Protein AF-A0A9E6Z9V6-F1 (afdb_monomer)

Sequence (709 aa):
MKQNFRIALMDLSPDAERASFSIELPDAVVQWDRVPVRQNPELIGSLIPELLKEYDSVAMQGISSSFRIAGKTYENEHLRNQLRLDDYGERFSDGSALLATLERYIVQQAAEQLPFSFKRKSILFFSGLNRYGSAEVLSKYTKKLVFGDLLYGFRLGIPITSFQHLENSAPQLVKAVMQAPASWFWPAARRSKRMMPRFQMYFKRADIIIGGLSYFKRYKPDSLTGKTVFTNLRDDRDLELFRELDVEYVVSLSPKISGIYTPVPVLEAAFKLCGKHSENHEIEDYFLNLIHRMELKPDIFHLRPHEEKEELTALQLPILPENYTPREEVVEVAEDPGDDVARFAFVIHPLVFAQVRRLRSVRAMSHFMPERLIEDTMAQLSGFPCAMMKNVVSKTGARAEGVLYAIPMTSRAIMRFPAEFLYKKLLGVAEVANQKGCRIMGLGAYTSVVGDAGKSVSERSPIGITTGNSYTVASTIRTMEVAAERCNIDMSHSSACVIGATGSIGSVCARLLAEKVERLYLVSPRPERLLALSSLIEKETPRLKGKLQISRNAADFLGMADLIITTTSAVDPVVDVTELRPGCIVCDVARPPDIREEEAVRRNDILVIESGEIRLPEGAELKYDIGLPPNTIYACMAETLLLALERRFDHYTIGREIDPQKVKEIQAIGDKHGFELADIRSFGKVVPPEHYEKLRAIVAGRESRSVAG

Structure (mmCIF, N/CA/C/O backbone):
data_AF-A0A9E6Z9V6-F1
#
_entry.id   AF-A0A9E6Z9V6-F1
#
loop_
_atom_site.group_PDB
_atom_site.id
_atom_site.type_symbol
_atom_site.label_atom_id
_atom_site.label_alt_id
_atom_site.label_comp_id
_atom_site.label_asym_id
_atom_site.label_entity_id
_atom_site.label_seq_id
_atom_site.pdbx_PDB_ins_code
_atom_site.Cartn_x
_atom_site.Cartn_y
_atom_site.Cartn_z
_atom_site.occupancy
_atom_site.B_iso_or_equiv
_atom_site.auth_seq_id
_atom_site.auth_comp_id
_atom_site.auth_asym_id
_atom_site.auth_atom_id
_atom_site.pdbx_PDB_model_num
ATOM 1 N N . MET A 1 1 ? 33.401 -12.819 -3.935 1.00 54.44 1 MET A N 1
ATOM 2 C CA . MET A 1 1 ? 34.220 -11.745 -4.541 1.00 54.44 1 MET A CA 1
ATOM 3 C C . MET A 1 1 ? 33.331 -10.997 -5.512 1.00 54.44 1 MET A C 1
ATOM 5 O O . MET A 1 1 ? 32.641 -11.670 -6.268 1.00 54.44 1 MET A O 1
ATOM 9 N N . LYS A 1 2 ? 33.293 -9.660 -5.450 1.00 74.19 2 LYS A N 1
ATOM 10 C CA . LYS A 1 2 ? 32.553 -8.855 -6.432 1.00 74.19 2 LYS A CA 1
ATOM 11 C C . LYS A 1 2 ? 33.225 -8.989 -7.797 1.00 74.19 2 LYS A C 1
ATOM 13 O O . LYS A 1 2 ? 34.453 -9.033 -7.863 1.00 74.19 2 LYS A O 1
ATOM 18 N N . GLN A 1 3 ? 32.432 -9.110 -8.855 1.00 85.25 3 GLN A N 1
ATOM 19 C CA . GLN A 1 3 ? 32.954 -9.119 -10.222 1.00 85.25 3 GLN A CA 1
ATOM 20 C C . GLN A 1 3 ? 33.403 -7.706 -10.609 1.00 85.25 3 GLN A C 1
ATOM 22 O O . GLN A 1 3 ? 32.806 -6.738 -10.150 1.00 85.25 3 GLN A O 1
ATOM 27 N N . ASN A 1 4 ? 34.440 -7.580 -11.435 1.00 92.69 4 ASN A N 1
ATOM 28 C CA . ASN A 1 4 ? 34.909 -6.287 -11.932 1.00 92.69 4 ASN A CA 1
ATOM 29 C C . ASN A 1 4 ? 34.661 -6.213 -13.434 1.00 92.69 4 ASN A C 1
ATOM 31 O O . ASN A 1 4 ? 35.124 -7.089 -14.160 1.00 92.69 4 ASN A O 1
ATOM 35 N N . PHE A 1 5 ? 33.975 -5.162 -13.875 1.00 95.00 5 PHE A N 1
ATOM 36 C CA . PHE A 1 5 ? 33.670 -4.930 -15.284 1.00 95.00 5 PHE A CA 1
ATOM 37 C C . PHE A 1 5 ? 34.149 -3.553 -15.738 1.00 95.00 5 PHE A C 1
ATOM 39 O O . PHE A 1 5 ? 34.078 -2.580 -14.983 1.00 95.00 5 PHE A O 1
ATOM 46 N N . ARG A 1 6 ? 34.593 -3.464 -16.992 1.00 97.19 6 ARG A N 1
ATOM 47 C CA . ARG A 1 6 ? 34.962 -2.235 -17.694 1.00 97.19 6 ARG A CA 1
ATOM 48 C C . ARG A 1 6 ? 33.994 -1.981 -18.844 1.00 97.19 6 ARG A C 1
ATOM 50 O O . ARG A 1 6 ? 33.868 -2.805 -19.746 1.00 97.19 6 ARG A O 1
ATOM 57 N N . ILE A 1 7 ? 33.347 -0.818 -18.850 1.00 97.88 7 ILE A N 1
ATOM 58 C CA . ILE A 1 7 ? 32.383 -0.420 -19.886 1.00 97.88 7 ILE A CA 1
ATOM 59 C C . ILE A 1 7 ? 32.855 0.855 -20.590 1.00 97.88 7 ILE A C 1
ATOM 61 O O . ILE A 1 7 ? 33.161 1.850 -19.938 1.00 97.88 7 ILE A O 1
ATOM 65 N N . ALA A 1 8 ? 32.868 0.875 -21.920 1.00 97.81 8 ALA A N 1
ATOM 66 C CA . ALA A 1 8 ? 33.075 2.115 -22.669 1.00 97.81 8 ALA A CA 1
ATOM 67 C C . ALA A 1 8 ? 31.723 2.745 -23.021 1.00 97.81 8 ALA A C 1
ATOM 69 O O . ALA A 1 8 ? 30.935 2.140 -23.742 1.00 97.81 8 ALA A O 1
ATOM 70 N N . LEU A 1 9 ? 31.447 3.963 -22.547 1.00 96.56 9 LEU A N 1
ATOM 71 C CA . LEU A 1 9 ? 30.261 4.731 -22.931 1.00 96.56 9 LEU A CA 1
ATOM 72 C C . LEU A 1 9 ? 30.581 5.654 -24.110 1.00 96.56 9 LEU A C 1
ATOM 74 O O . LEU A 1 9 ? 31.171 6.718 -23.926 1.00 96.56 9 LEU A O 1
ATOM 78 N N . MET A 1 10 ? 30.126 5.294 -25.305 1.00 94.19 10 MET A N 1
ATOM 79 C CA . MET A 1 10 ? 30.111 6.172 -26.472 1.00 94.19 10 MET A CA 1
ATOM 80 C C . MET A 1 10 ? 29.031 7.251 -26.295 1.00 94.19 10 MET A C 1
ATOM 82 O O . MET A 1 10 ? 27.843 7.003 -26.514 1.00 94.19 10 MET A O 1
ATOM 86 N N . ASP A 1 11 ? 29.441 8.455 -25.891 1.00 88.81 11 ASP A N 1
ATOM 87 C CA . ASP A 1 11 ? 28.545 9.599 -25.699 1.00 88.81 11 ASP A CA 1
ATOM 88 C C . ASP A 1 11 ? 28.523 10.465 -26.961 1.00 88.81 11 ASP A C 1
ATOM 90 O O . ASP A 1 11 ? 29.508 11.109 -27.333 1.00 88.81 11 ASP A O 1
ATOM 94 N N . LEU A 1 12 ? 27.372 10.465 -27.631 1.00 82.62 12 LEU A N 1
ATOM 95 C CA . LEU A 1 12 ? 27.142 11.185 -28.879 1.00 82.62 12 LEU A CA 1
ATOM 96 C C . LEU A 1 12 ? 26.714 12.648 -28.655 1.00 82.62 12 LEU A C 1
ATOM 98 O O . LEU A 1 12 ? 26.290 13.328 -29.598 1.00 82.62 12 LEU A O 1
ATOM 102 N N . SER A 1 13 ? 26.752 13.137 -27.414 1.00 75.38 13 SER A N 1
ATOM 103 C CA . SER A 1 13 ? 26.414 14.517 -27.066 1.00 75.38 13 SER A CA 1
ATOM 104 C C . SER A 1 13 ? 27.525 15.491 -27.496 1.00 75.38 13 SER A C 1
ATOM 106 O O . SER A 1 13 ? 28.706 15.179 -27.391 1.00 75.38 13 SER A O 1
ATOM 108 N N . PRO A 1 14 ? 27.187 16.712 -27.952 1.00 66.38 14 PRO A N 1
ATOM 109 C CA . PRO A 1 14 ? 28.170 17.663 -28.486 1.00 66.38 14 PRO A CA 1
ATOM 110 C C . PRO A 1 14 ? 29.099 18.242 -27.414 1.00 66.38 14 PRO A C 1
ATOM 112 O O . PRO A 1 14 ? 30.220 18.626 -27.727 1.00 66.38 14 PRO A O 1
ATOM 115 N N . ASP A 1 15 ? 28.615 18.306 -26.172 1.00 73.06 15 ASP A N 1
ATOM 116 C CA . ASP A 1 15 ? 29.333 18.824 -25.006 1.00 73.06 15 ASP A CA 1
ATOM 117 C C . ASP A 1 15 ? 29.872 17.661 -24.140 1.00 73.06 15 ASP A C 1
ATOM 119 O O . ASP A 1 15 ? 30.000 17.801 -22.924 1.00 73.06 15 ASP A O 1
ATOM 123 N N . ALA A 1 16 ? 30.059 16.471 -24.726 1.00 78.81 16 ALA A N 1
ATOM 124 C CA . ALA A 1 16 ? 30.595 15.316 -24.015 1.00 78.81 16 ALA A CA 1
ATOM 125 C C . ALA A 1 16 ? 32.111 15.459 -23.840 1.00 78.81 16 ALA A C 1
ATOM 127 O O . ALA A 1 16 ? 32.850 15.648 -24.805 1.00 78.81 16 ALA A O 1
ATOM 128 N N . GLU A 1 17 ? 32.573 15.320 -22.602 1.00 84.44 17 GLU A N 1
ATOM 129 C CA . GLU A 1 17 ? 33.990 15.335 -22.241 1.00 84.44 17 GLU A CA 1
ATOM 130 C C . GLU A 1 17 ? 34.435 13.938 -21.821 1.00 84.44 17 GLU A C 1
ATOM 132 O O . GLU A 1 17 ? 33.664 13.186 -21.222 1.00 84.44 17 GLU A O 1
ATOM 137 N N . ARG A 1 18 ? 35.682 13.577 -22.134 1.00 92.62 18 ARG A N 1
ATOM 138 C CA . ARG A 1 18 ? 36.247 12.296 -21.708 1.00 92.62 18 ARG A CA 1
ATOM 139 C C . ARG A 1 18 ? 36.428 12.303 -20.190 1.00 92.62 18 ARG A C 1
ATOM 141 O O . ARG A 1 18 ? 37.010 13.235 -19.645 1.00 92.62 18 ARG A O 1
ATOM 148 N N . ALA A 1 19 ? 35.930 11.265 -19.530 1.00 92.94 19 ALA A N 1
ATOM 149 C CA . ALA A 1 19 ? 35.993 11.110 -18.081 1.00 92.94 19 ALA A CA 1
ATOM 150 C C . ALA A 1 19 ? 35.848 9.633 -17.698 1.00 92.94 19 ALA A C 1
ATOM 152 O O . ALA A 1 19 ? 35.210 8.875 -18.428 1.00 92.94 19 ALA A O 1
ATOM 153 N N . SER A 1 20 ? 36.408 9.256 -16.553 1.00 95.06 20 SER A N 1
ATOM 154 C CA . SER A 1 20 ? 36.364 7.895 -16.014 1.00 95.06 20 SER A CA 1
ATOM 155 C C . SER A 1 20 ? 35.609 7.887 -14.695 1.00 95.06 20 SER A C 1
ATOM 157 O O . SER A 1 20 ? 35.796 8.770 -13.857 1.00 95.06 20 SER A O 1
ATOM 159 N N . PHE A 1 21 ? 34.761 6.885 -14.511 1.00 95.62 21 PHE A N 1
ATOM 160 C CA . PHE A 1 21 ? 33.877 6.764 -13.362 1.00 95.62 21 PHE A CA 1
ATOM 161 C C . PHE A 1 21 ? 33.906 5.333 -12.834 1.00 95.62 21 PHE A C 1
ATOM 163 O O . PHE A 1 21 ? 34.203 4.387 -13.563 1.00 95.62 21 PHE A O 1
ATOM 170 N N . SER A 1 22 ? 33.571 5.168 -11.559 1.00 94.94 22 SER A N 1
ATOM 171 C CA . SER A 1 22 ? 33.437 3.856 -10.936 1.00 94.94 22 SER A CA 1
ATOM 172 C C . SER A 1 22 ? 32.175 3.841 -10.096 1.00 94.94 22 SER A C 1
ATOM 174 O O . SER A 1 22 ? 31.986 4.717 -9.256 1.00 94.94 22 SER A O 1
ATOM 176 N N . ILE A 1 23 ? 31.328 2.844 -10.320 1.00 92.88 23 ILE A N 1
ATOM 177 C CA . ILE A 1 23 ? 30.112 2.623 -9.541 1.00 92.88 23 ILE A CA 1
ATOM 178 C C . ILE A 1 23 ? 30.171 1.254 -8.880 1.00 92.88 23 ILE A C 1
ATOM 180 O O . ILE A 1 23 ? 30.736 0.300 -9.421 1.00 92.88 23 ILE A O 1
ATOM 184 N N . GLU A 1 24 ? 29.574 1.164 -7.702 1.00 89.81 24 GLU A N 1
ATOM 185 C CA . GLU A 1 24 ? 29.483 -0.077 -6.950 1.00 89.81 24 GLU A CA 1
ATOM 186 C C . GLU A 1 24 ? 28.052 -0.611 -7.005 1.00 89.81 24 GLU A C 1
ATOM 188 O O . GLU A 1 24 ? 27.100 0.049 -6.591 1.00 89.81 24 GLU A O 1
ATOM 193 N N . LEU A 1 25 ? 27.909 -1.819 -7.541 1.00 85.75 25 LEU A N 1
ATOM 194 C CA . LEU A 1 25 ? 26.676 -2.595 -7.532 1.00 85.75 25 LEU A CA 1
ATOM 195 C C . LEU A 1 25 ? 26.732 -3.626 -6.386 1.00 85.75 25 LEU A C 1
ATOM 197 O O . LEU A 1 25 ? 27.813 -3.897 -5.841 1.00 85.75 25 LEU A O 1
ATOM 201 N N . PRO A 1 26 ? 25.591 -4.237 -6.004 1.00 79.56 26 PRO A N 1
ATOM 202 C CA . PRO A 1 26 ? 25.568 -5.257 -4.956 1.00 79.56 26 PRO A CA 1
ATOM 203 C C . PRO A 1 26 ? 26.575 -6.389 -5.209 1.00 79.56 26 PRO A C 1
ATOM 205 O O . PRO A 1 26 ? 27.332 -6.757 -4.310 1.00 79.56 26 PRO A O 1
ATOM 208 N N . ASP A 1 27 ? 26.648 -6.854 -6.459 1.00 80.06 27 ASP A N 1
ATOM 209 C CA . ASP A 1 27 ? 27.396 -8.055 -6.842 1.00 80.06 27 ASP A CA 1
ATOM 210 C C . ASP A 1 27 ? 28.629 -7.752 -7.735 1.00 80.06 27 ASP A C 1
ATOM 212 O O . ASP A 1 27 ? 29.430 -8.647 -8.019 1.00 80.06 27 ASP A O 1
ATOM 216 N N . ALA A 1 28 ? 28.838 -6.487 -8.134 1.00 88.00 28 ALA A N 1
ATOM 217 C CA . ALA A 1 28 ? 29.911 -6.081 -9.047 1.00 88.00 28 ALA A CA 1
ATOM 218 C C . ALA A 1 28 ? 30.439 -4.657 -8.794 1.00 88.00 28 ALA A C 1
ATOM 220 O O . ALA A 1 28 ? 29.736 -3.803 -8.261 1.00 88.00 28 ALA A O 1
ATOM 221 N N . VAL A 1 29 ? 31.669 -4.383 -9.223 1.00 92.81 29 VAL A N 1
ATOM 222 C CA . VAL A 1 29 ? 32.231 -3.036 -9.374 1.00 92.81 29 VAL A CA 1
ATOM 223 C C . VAL A 1 29 ? 32.368 -2.757 -10.863 1.00 92.81 29 VAL A C 1
ATOM 225 O O . VAL A 1 29 ? 32.959 -3.542 -11.604 1.00 92.81 29 VAL A O 1
ATOM 228 N N . VAL A 1 30 ? 31.810 -1.637 -11.309 1.00 94.81 30 VAL A N 1
ATOM 229 C CA . VAL A 1 30 ? 31.774 -1.273 -12.725 1.00 94.81 30 VAL A CA 1
ATOM 230 C C . VAL A 1 30 ? 32.565 0.006 -12.920 1.00 94.81 30 VAL A C 1
ATOM 232 O O . VAL A 1 30 ? 32.152 1.084 -12.489 1.00 94.81 30 VAL A O 1
ATOM 235 N N . GLN A 1 31 ? 33.701 -0.120 -13.594 1.00 96.75 31 GLN A N 1
ATOM 236 C CA . GLN A 1 31 ? 34.460 1.010 -14.105 1.00 96.75 31 GLN A CA 1
ATOM 237 C C . GLN A 1 31 ? 33.944 1.346 -15.495 1.00 96.75 31 GLN A C 1
ATOM 239 O O . GLN A 1 31 ? 33.756 0.457 -16.324 1.00 96.75 31 GLN A O 1
ATOM 244 N N . TRP A 1 32 ? 33.713 2.621 -15.774 1.00 96.75 32 TRP A N 1
ATOM 245 C CA . TRP A 1 32 ? 33.291 3.017 -17.104 1.00 96.75 32 TRP A CA 1
ATOM 246 C C . TRP A 1 32 ? 33.909 4.328 -17.556 1.00 96.75 32 TRP A C 1
ATOM 248 O O . TRP A 1 32 ? 34.053 5.277 -16.785 1.00 96.75 32 TRP A O 1
ATOM 258 N N . ASP A 1 33 ? 34.253 4.361 -18.838 1.00 97.06 33 ASP A N 1
ATOM 259 C CA . ASP A 1 33 ? 34.926 5.484 -19.474 1.00 97.06 33 ASP A CA 1
ATOM 260 C C . ASP A 1 33 ? 33.986 6.143 -20.477 1.00 97.06 33 ASP A C 1
ATOM 262 O O . ASP A 1 33 ? 33.494 5.508 -21.411 1.00 97.06 33 ASP A O 1
ATOM 266 N N . ARG A 1 34 ? 33.741 7.443 -20.306 1.00 95.06 34 ARG A N 1
ATOM 267 C CA . ARG A 1 34 ? 33.026 8.250 -21.292 1.00 95.06 34 ARG A CA 1
ATOM 268 C C . ARG A 1 34 ? 33.956 8.544 -22.461 1.00 95.06 34 ARG A C 1
ATOM 270 O O . ARG A 1 34 ? 34.985 9.205 -22.311 1.00 95.06 34 ARG A O 1
ATOM 277 N N . VAL A 1 35 ? 33.558 8.102 -23.644 1.00 94.38 35 VAL A N 1
ATOM 278 C CA . VAL A 1 35 ? 34.245 8.325 -24.912 1.00 94.38 35 VAL A CA 1
ATOM 279 C C . VAL A 1 35 ? 33.357 9.225 -25.772 1.00 94.38 35 VAL A C 1
ATOM 281 O O . VAL A 1 35 ? 32.341 8.761 -26.285 1.00 94.38 35 VAL A O 1
ATOM 284 N N . PRO A 1 36 ? 33.691 10.518 -25.930 1.00 90.12 36 PRO A N 1
ATOM 285 C CA . PRO A 1 36 ? 32.956 11.402 -26.827 1.00 90.12 36 PRO A CA 1
ATOM 286 C C . PRO A 1 36 ? 33.091 10.933 -28.278 1.00 90.12 36 PRO A C 1
ATOM 288 O O . PRO A 1 36 ? 34.207 10.783 -28.782 1.00 90.12 36 PRO A O 1
ATOM 291 N N . VAL A 1 37 ? 31.968 10.720 -28.965 1.00 86.81 37 VAL A N 1
ATOM 292 C CA . VAL A 1 37 ? 31.949 10.234 -30.353 1.00 86.81 37 VAL A CA 1
ATOM 293 C C . VAL A 1 37 ? 31.090 11.154 -31.211 1.00 86.81 37 VAL A C 1
ATOM 295 O O . VAL A 1 37 ? 30.017 11.606 -30.818 1.00 86.81 37 VAL A O 1
ATOM 298 N N . ARG A 1 38 ? 31.558 11.461 -32.425 1.00 77.56 38 ARG A N 1
ATOM 299 C CA . ARG A 1 38 ? 30.744 12.218 -33.383 1.00 77.56 38 ARG A CA 1
ATOM 300 C C . ARG A 1 38 ? 29.601 11.342 -33.883 1.00 77.56 38 ARG A C 1
ATOM 302 O O . ARG A 1 38 ? 29.803 10.165 -34.147 1.00 77.56 38 ARG A O 1
ATOM 309 N N . GLN A 1 39 ? 28.434 11.942 -34.105 1.00 71.25 39 GLN A N 1
ATOM 310 C CA . GLN A 1 39 ? 27.269 11.275 -34.702 1.00 71.25 39 GLN A CA 1
ATOM 311 C C . GLN A 1 39 ? 27.482 10.967 -36.190 1.00 71.25 39 GLN A C 1
ATOM 313 O O . GLN A 1 39 ? 26.873 11.579 -37.064 1.00 71.25 39 GLN A O 1
ATOM 318 N N . ASN A 1 40 ? 28.388 10.035 -36.467 1.00 75.69 40 ASN A N 1
ATOM 319 C CA . ASN A 1 40 ? 28.665 9.472 -37.775 1.00 75.69 40 ASN A CA 1
ATOM 320 C C . ASN A 1 40 ? 28.561 7.941 -37.649 1.00 75.69 40 ASN A C 1
ATOM 322 O O . ASN A 1 40 ? 29.428 7.345 -37.011 1.00 75.69 40 ASN A O 1
ATOM 326 N N . PRO A 1 41 ? 27.536 7.306 -38.241 1.00 72.44 41 PRO A N 1
ATOM 327 C CA . PRO A 1 41 ? 27.340 5.861 -38.143 1.00 72.44 41 PRO A CA 1
ATOM 328 C C . PRO A 1 41 ? 28.537 5.007 -38.585 1.00 72.44 41 PRO A C 1
ATOM 330 O O . PRO A 1 41 ? 28.787 3.977 -37.971 1.00 72.44 41 PRO A O 1
ATOM 333 N N . GLU A 1 42 ? 29.320 5.434 -39.581 1.00 76.62 42 GLU A N 1
ATOM 334 C CA . GLU A 1 42 ? 30.519 4.705 -40.033 1.00 76.62 42 GLU A CA 1
ATOM 335 C C . GLU A 1 42 ? 31.626 4.731 -38.966 1.00 76.62 42 GLU A C 1
ATOM 337 O O . GLU A 1 42 ? 32.269 3.719 -38.676 1.00 76.62 42 GLU A O 1
ATOM 342 N N . LEU A 1 43 ? 31.809 5.888 -38.320 1.00 79.81 43 LEU A N 1
ATOM 343 C CA . LEU A 1 43 ? 32.746 6.038 -37.205 1.00 79.81 43 LEU A CA 1
ATOM 344 C C . LEU A 1 43 ? 32.290 5.205 -36.000 1.00 79.81 43 LEU A C 1
ATOM 346 O O . LEU A 1 43 ? 33.105 4.557 -35.355 1.00 79.81 43 LEU A O 1
ATOM 350 N N . ILE A 1 44 ? 30.989 5.210 -35.703 1.00 84.44 44 ILE A N 1
ATOM 351 C CA . ILE A 1 44 ? 30.414 4.445 -34.591 1.00 84.44 44 ILE A CA 1
ATOM 352 C C . ILE A 1 44 ? 30.614 2.945 -34.838 1.00 84.44 44 ILE A C 1
ATOM 354 O O . ILE A 1 44 ? 31.156 2.258 -33.977 1.00 84.44 44 ILE A O 1
ATOM 358 N N . GLY A 1 45 ? 30.239 2.452 -36.023 1.00 83.94 45 GLY A N 1
ATOM 359 C CA . GLY A 1 45 ? 30.326 1.033 -36.373 1.00 83.94 45 GLY A CA 1
ATOM 360 C C . GLY A 1 45 ? 31.754 0.486 -36.359 1.00 83.94 45 GLY A C 1
ATOM 361 O O . GLY A 1 45 ? 31.966 -0.649 -35.947 1.00 83.94 45 GLY A O 1
ATOM 362 N N . SER A 1 46 ? 32.743 1.296 -36.747 1.00 87.75 46 SER A N 1
ATOM 363 C CA . SER A 1 46 ? 34.160 0.904 -36.682 1.00 87.75 46 SER A CA 1
ATOM 364 C C . SER A 1 46 ? 34.760 0.982 -35.274 1.00 87.75 46 SER A C 1
ATOM 366 O O . SER A 1 46 ? 35.694 0.241 -34.978 1.00 87.75 46 SER A O 1
ATOM 368 N N . LEU A 1 47 ? 34.225 1.828 -34.386 1.00 92.25 47 LEU A N 1
ATOM 369 C CA . LEU A 1 47 ? 34.765 2.016 -33.036 1.00 92.25 47 LEU A CA 1
ATOM 370 C C . LEU A 1 47 ? 34.294 0.954 -32.030 1.00 92.25 47 LEU A C 1
ATOM 372 O O . LEU A 1 47 ? 35.058 0.604 -31.133 1.00 92.25 47 LEU A O 1
ATOM 376 N N . ILE A 1 48 ? 33.073 0.424 -32.171 1.00 93.38 48 ILE A N 1
ATOM 377 C CA . ILE A 1 48 ? 32.539 -0.629 -31.284 1.00 93.38 48 ILE A CA 1
ATOM 378 C C . ILE A 1 48 ? 33.495 -1.837 -31.171 1.00 93.38 48 ILE A C 1
ATOM 380 O O . ILE A 1 48 ? 33.875 -2.170 -30.046 1.00 93.38 48 ILE A O 1
ATOM 384 N N . PRO A 1 49 ? 33.943 -2.479 -32.272 1.00 94.50 49 PRO A N 1
ATOM 385 C CA . PRO A 1 49 ? 34.832 -3.636 -32.174 1.00 94.50 49 PRO A CA 1
ATOM 386 C C . PRO A 1 49 ? 36.222 -3.284 -31.633 1.00 94.50 49 PRO A C 1
ATOM 388 O O . PRO A 1 49 ? 36.835 -4.122 -30.979 1.00 94.50 49 PRO A O 1
ATOM 391 N N . GLU A 1 50 ? 36.721 -2.064 -31.864 1.00 94.62 50 GLU A N 1
ATOM 392 C CA . GLU A 1 50 ? 37.990 -1.603 -31.283 1.00 94.62 50 GLU A CA 1
ATOM 393 C C . GLU A 1 50 ? 37.889 -1.455 -29.760 1.00 94.62 50 GLU A C 1
ATOM 395 O O . GLU A 1 50 ? 38.743 -1.960 -29.036 1.00 94.62 50 GLU A O 1
ATOM 400 N N . LEU A 1 51 ? 36.810 -0.851 -29.253 1.00 95.88 51 LEU A N 1
ATOM 401 C CA . LEU A 1 51 ? 36.583 -0.719 -27.811 1.00 95.88 51 LEU A CA 1
ATOM 402 C C . LEU A 1 51 ? 36.365 -2.082 -27.139 1.00 95.88 51 LEU A C 1
ATOM 404 O O . LEU A 1 51 ? 36.879 -2.320 -26.050 1.00 95.88 51 LEU A O 1
ATOM 408 N N . LEU A 1 52 ? 35.683 -3.024 -27.793 1.00 96.31 52 LEU A N 1
ATOM 409 C CA . LEU A 1 52 ? 35.479 -4.375 -27.253 1.00 96.31 52 LEU A CA 1
ATOM 410 C C . LEU A 1 52 ? 36.768 -5.211 -27.122 1.00 96.31 52 LEU A C 1
ATOM 412 O O . LEU A 1 52 ? 36.716 -6.300 -26.545 1.00 96.31 52 LEU A O 1
ATOM 416 N N . LYS A 1 53 ? 37.920 -4.734 -27.619 1.00 95.25 53 LYS A N 1
ATOM 417 C CA . LYS A 1 53 ? 39.234 -5.340 -27.330 1.00 95.25 53 LYS A CA 1
ATOM 418 C C . LYS A 1 53 ? 39.740 -5.002 -25.925 1.00 95.25 53 LYS A C 1
ATOM 420 O O . LYS A 1 53 ? 40.497 -5.782 -25.358 1.00 95.25 53 LYS A O 1
ATOM 425 N N . GLU A 1 54 ? 39.333 -3.858 -25.374 1.00 95.44 54 GLU A N 1
ATOM 426 C CA . GLU A 1 54 ? 39.823 -3.332 -24.089 1.00 95.44 54 GLU A CA 1
ATOM 427 C C . GLU A 1 54 ? 38.753 -3.306 -22.984 1.00 95.44 54 GLU A C 1
ATOM 429 O O . GLU A 1 54 ? 39.093 -3.226 -21.799 1.00 95.44 54 GLU A O 1
ATOM 434 N N . TYR A 1 55 ? 37.474 -3.365 -23.367 1.00 97.50 55 TYR A N 1
ATOM 435 C CA . TYR A 1 55 ? 36.314 -3.265 -22.483 1.00 97.50 55 TYR A CA 1
ATOM 436 C C . TYR A 1 55 ? 35.431 -4.517 -22.565 1.00 97.50 55 TYR A C 1
ATOM 438 O O . TYR A 1 55 ? 35.277 -5.139 -23.621 1.00 97.50 55 TYR A O 1
ATOM 446 N N . ASP A 1 56 ? 34.792 -4.866 -21.449 1.00 96.12 56 ASP A N 1
ATOM 447 C CA . ASP A 1 56 ? 33.880 -6.009 -21.357 1.00 96.12 56 ASP A CA 1
ATOM 448 C C . ASP A 1 56 ? 32.596 -5.764 -22.161 1.00 96.12 56 ASP A C 1
ATOM 450 O O . ASP A 1 56 ? 32.082 -6.678 -22.809 1.00 96.12 56 ASP A O 1
ATOM 454 N N . SER A 1 57 ? 32.117 -4.515 -22.178 1.00 96.31 57 SER A N 1
ATOM 455 C CA . SER A 1 57 ? 30.926 -4.087 -22.919 1.00 96.31 57 SER A CA 1
ATOM 456 C C . SER A 1 57 ? 31.053 -2.647 -23.428 1.00 96.31 57 SER A C 1
ATOM 458 O O . SER A 1 57 ? 31.786 -1.826 -22.867 1.00 96.31 57 SER A O 1
ATOM 460 N N . VAL A 1 58 ? 30.318 -2.330 -24.493 1.00 96.81 58 VAL A N 1
ATOM 461 C CA . VAL A 1 58 ? 30.184 -0.976 -25.041 1.00 96.81 58 VAL A CA 1
ATOM 462 C C . VAL A 1 58 ? 28.748 -0.497 -24.848 1.00 96.81 58 VAL A C 1
ATOM 464 O O . VAL A 1 58 ? 27.787 -1.138 -25.266 1.00 96.81 58 VAL A O 1
ATOM 467 N N . ALA A 1 59 ? 28.603 0.663 -24.221 1.00 95.44 59 ALA A N 1
ATOM 468 C CA . ALA A 1 59 ? 27.340 1.357 -24.055 1.00 95.44 59 ALA A CA 1
ATOM 469 C C . ALA A 1 59 ? 27.275 2.559 -25.006 1.00 95.44 59 ALA A C 1
ATOM 471 O O . ALA A 1 59 ? 28.270 3.253 -25.201 1.00 95.44 59 ALA A O 1
ATOM 472 N N . MET A 1 60 ? 26.110 2.849 -25.577 1.00 91.94 60 MET A N 1
ATOM 473 C CA . MET A 1 60 ? 25.912 3.982 -26.481 1.00 91.94 60 MET A CA 1
ATOM 474 C C . MET A 1 60 ? 24.797 4.892 -25.973 1.00 91.94 60 MET A C 1
ATOM 476 O O . MET A 1 60 ? 23.712 4.433 -25.633 1.00 91.94 60 MET A O 1
ATOM 480 N N . GLN A 1 61 ? 25.042 6.203 -25.946 1.00 87.25 61 GLN A N 1
ATOM 481 C CA . GLN A 1 61 ? 24.039 7.198 -25.573 1.00 87.25 61 GLN A CA 1
ATOM 482 C C . GLN A 1 61 ? 23.845 8.233 -26.679 1.00 87.25 61 GLN A C 1
ATOM 484 O O . GLN A 1 61 ? 24.803 8.721 -27.271 1.00 87.25 61 GLN A O 1
ATOM 489 N N . GLY A 1 62 ? 22.590 8.632 -26.897 1.00 76.62 62 GLY A N 1
ATOM 490 C CA . GLY A 1 62 ? 22.208 9.737 -27.783 1.00 76.62 62 GLY A CA 1
ATOM 491 C C . GLY A 1 62 ? 21.475 9.297 -29.050 1.00 76.62 62 GLY A C 1
ATOM 492 O O . GLY A 1 62 ? 20.855 10.132 -29.704 1.00 76.62 62 GLY A O 1
ATOM 493 N N . ILE A 1 63 ? 21.495 8.001 -29.366 1.00 76.00 63 ILE A N 1
ATOM 494 C CA . ILE A 1 63 ? 20.688 7.367 -30.412 1.00 76.00 63 ILE A CA 1
ATOM 495 C C . ILE A 1 63 ? 20.169 6.041 -29.845 1.00 76.00 63 ILE A C 1
ATOM 497 O O . ILE A 1 63 ? 20.929 5.330 -29.196 1.00 76.00 63 ILE A O 1
ATOM 501 N N . SER A 1 64 ? 18.899 5.724 -30.097 1.00 78.06 64 SER A N 1
ATOM 502 C CA . SER A 1 64 ? 18.278 4.461 -29.687 1.00 78.06 64 SER A CA 1
ATOM 503 C C . SER A 1 64 ? 18.126 3.527 -30.885 1.00 78.06 64 SER A C 1
ATOM 505 O O . SER A 1 64 ? 17.685 3.946 -31.960 1.00 78.06 64 SER A O 1
ATOM 507 N N . SER A 1 65 ? 18.468 2.260 -30.688 1.00 81.00 65 SER A N 1
ATOM 508 C CA . SER A 1 65 ? 18.245 1.159 -31.625 1.00 81.00 65 SER A CA 1
ATOM 509 C C . SER A 1 65 ? 16.807 0.651 -31.604 1.00 81.00 65 SER A C 1
ATOM 511 O O . SER A 1 65 ? 16.360 0.102 -32.605 1.00 81.00 65 SER A O 1
ATOM 513 N N . SER A 1 66 ? 16.053 0.895 -30.530 1.00 85.50 66 SER A N 1
ATOM 514 C CA . SER A 1 66 ? 14.643 0.518 -30.442 1.00 85.50 66 SER A CA 1
ATOM 515 C C . SER A 1 66 ? 13.817 1.496 -29.595 1.00 85.50 66 SER A C 1
ATOM 517 O O . SER A 1 66 ? 14.353 2.283 -28.810 1.00 85.50 66 SER A O 1
ATOM 519 N N . PHE A 1 67 ? 12.494 1.457 -29.768 1.00 84.38 67 PHE A N 1
ATOM 520 C CA . PHE A 1 67 ? 11.517 2.132 -28.908 1.00 84.38 67 PHE A CA 1
ATOM 521 C C . PHE A 1 67 ? 10.523 1.109 -28.367 1.00 84.38 67 PHE A C 1
ATOM 523 O O . PHE A 1 67 ? 9.945 0.346 -29.140 1.00 84.38 67 PHE A O 1
ATOM 530 N N . ARG A 1 68 ? 10.264 1.127 -27.057 1.00 82.75 68 ARG A N 1
ATOM 531 C CA . ARG A 1 68 ? 9.292 0.239 -26.406 1.00 82.75 68 ARG A CA 1
ATOM 532 C C . ARG A 1 68 ? 8.057 1.035 -25.986 1.00 82.75 68 ARG A C 1
ATOM 534 O O . ARG A 1 68 ? 8.145 1.916 -25.135 1.00 82.75 68 ARG A O 1
ATOM 541 N N . ILE A 1 69 ? 6.916 0.751 -26.613 1.00 84.81 69 ILE A N 1
ATOM 542 C CA . ILE A 1 69 ? 5.665 1.513 -26.467 1.00 84.81 69 ILE A CA 1
ATOM 543 C C . ILE A 1 69 ? 4.497 0.534 -26.373 1.00 84.81 69 ILE A C 1
ATOM 545 O O . ILE A 1 69 ? 4.362 -0.336 -27.232 1.00 84.81 69 ILE A O 1
ATOM 549 N N . ALA A 1 70 ? 3.648 0.683 -25.352 1.00 81.25 70 ALA A N 1
ATOM 550 C CA . ALA A 1 70 ? 2.465 -0.157 -25.126 1.00 81.25 70 ALA A CA 1
ATOM 551 C C . ALA A 1 70 ? 2.765 -1.672 -25.213 1.00 81.25 70 ALA A C 1
ATOM 553 O O . ALA A 1 70 ? 2.049 -2.434 -25.860 1.00 81.25 70 ALA A O 1
ATOM 554 N N . GLY A 1 71 ? 3.888 -2.101 -24.623 1.00 75.31 71 GLY A N 1
ATOM 555 C CA . GLY A 1 71 ? 4.339 -3.500 -24.636 1.00 75.31 71 GLY A CA 1
ATOM 556 C C . GLY A 1 71 ? 4.904 -4.000 -25.973 1.00 75.31 71 GLY A C 1
ATOM 557 O O . GLY A 1 71 ? 5.274 -5.165 -26.068 1.00 75.31 71 GLY A O 1
ATOM 558 N N . LYS A 1 72 ? 5.002 -3.148 -27.002 1.00 81.81 72 LYS A N 1
ATOM 559 C CA . LYS A 1 72 ? 5.595 -3.480 -28.306 1.00 81.81 72 LYS A CA 1
ATOM 560 C C . LYS A 1 72 ? 6.963 -2.828 -28.466 1.00 81.81 72 LYS A C 1
ATOM 562 O O . LYS A 1 72 ? 7.123 -1.647 -28.159 1.00 81.81 72 LYS A O 1
ATOM 567 N N . THR A 1 73 ? 7.917 -3.580 -29.003 1.00 85.06 73 THR A N 1
ATOM 568 C CA . THR A 1 73 ? 9.232 -3.061 -29.393 1.00 85.06 73 THR A CA 1
ATOM 569 C C . THR A 1 73 ? 9.234 -2.738 -30.880 1.00 85.06 73 THR A C 1
ATOM 571 O O . THR A 1 73 ? 8.865 -3.566 -31.710 1.00 85.06 73 THR A O 1
ATOM 574 N N . TYR A 1 74 ? 9.646 -1.522 -31.210 1.00 87.06 74 TYR A N 1
ATOM 575 C CA . TYR A 1 74 ? 9.874 -1.060 -32.569 1.00 87.06 74 TYR A CA 1
ATOM 576 C C . TYR A 1 74 ? 11.383 -0.947 -32.764 1.00 87.06 74 TYR A C 1
ATOM 578 O O . TYR A 1 74 ? 12.019 -0.094 -32.143 1.00 87.06 74 TYR A O 1
ATOM 586 N N . GLU A 1 75 ? 11.949 -1.800 -33.609 1.00 86.31 75 GLU A N 1
ATOM 587 C CA . GLU A 1 75 ? 13.386 -1.861 -33.889 1.00 86.31 75 GLU A CA 1
ATOM 588 C C . GLU A 1 75 ? 13.766 -0.928 -35.046 1.00 86.31 75 GLU A C 1
ATOM 590 O O . GLU A 1 75 ? 13.083 -0.858 -36.068 1.00 86.31 75 GLU A O 1
ATOM 595 N N . ASN A 1 76 ? 14.891 -0.229 -34.911 1.00 83.88 76 ASN A N 1
ATOM 596 C CA . ASN A 1 76 ? 15.513 0.528 -35.989 1.00 83.88 76 ASN A CA 1
ATOM 597 C C . ASN A 1 76 ? 16.443 -0.401 -36.777 1.00 83.88 76 ASN A C 1
ATOM 599 O O . ASN A 1 76 ? 17.665 -0.355 -36.622 1.00 83.88 76 ASN A O 1
ATOM 603 N N . GLU A 1 77 ? 15.856 -1.253 -37.620 1.00 83.06 77 GLU A N 1
ATOM 604 C CA . GLU A 1 77 ? 16.589 -2.249 -38.417 1.00 83.06 77 GLU A CA 1
ATOM 605 C C . GLU A 1 77 ? 17.730 -1.628 -39.231 1.00 83.06 77 GLU A C 1
ATOM 607 O O . GLU A 1 77 ? 18.805 -2.209 -39.340 1.00 83.06 77 GLU A O 1
ATOM 612 N N . HIS A 1 78 ? 17.537 -0.416 -39.763 1.00 81.31 78 HIS A N 1
ATOM 613 C CA . HIS A 1 78 ? 18.577 0.278 -40.518 1.00 81.31 78 HIS A CA 1
ATOM 614 C C . HIS A 1 78 ? 19.818 0.549 -39.661 1.00 81.31 78 HIS A C 1
ATOM 616 O O . HIS A 1 78 ? 20.931 0.225 -40.073 1.00 81.31 78 HIS A O 1
ATOM 622 N N . LEU A 1 79 ? 19.628 1.097 -38.457 1.00 81.19 79 LEU A N 1
ATOM 623 C CA . LEU A 1 79 ? 20.725 1.373 -37.532 1.00 81.19 79 LEU A CA 1
ATOM 624 C C . LEU A 1 79 ? 21.365 0.081 -37.010 1.00 81.19 79 LEU A C 1
ATOM 626 O O . LEU A 1 79 ? 22.592 0.001 -36.953 1.00 81.19 79 LEU A O 1
ATOM 630 N N . ARG A 1 80 ? 20.555 -0.931 -36.666 1.00 86.12 80 ARG A N 1
ATOM 631 C CA . ARG A 1 80 ? 21.053 -2.238 -36.208 1.00 86.12 80 ARG A CA 1
ATOM 632 C C . ARG A 1 80 ? 21.945 -2.895 -37.254 1.00 86.12 80 ARG A C 1
ATOM 634 O O . ARG A 1 80 ? 23.057 -3.294 -36.921 1.00 86.12 80 ARG A O 1
ATOM 641 N N . ASN A 1 81 ? 21.498 -2.920 -38.509 1.00 85.19 81 ASN A N 1
ATOM 642 C CA . ASN A 1 81 ? 22.251 -3.483 -39.628 1.00 85.19 81 ASN A CA 1
ATOM 643 C C . ASN A 1 81 ? 23.515 -2.670 -39.925 1.00 85.19 81 ASN A C 1
ATOM 645 O O . ASN A 1 81 ? 24.589 -3.239 -40.101 1.00 85.19 81 ASN A O 1
ATOM 649 N N . GLN A 1 82 ? 23.414 -1.336 -39.944 1.00 83.81 82 GLN A N 1
ATOM 650 C CA . GLN A 1 82 ? 24.550 -0.457 -40.232 1.00 83.81 82 GLN A CA 1
ATOM 651 C C . GLN A 1 82 ? 25.665 -0.574 -39.185 1.00 83.81 82 GLN A C 1
ATOM 653 O O . GLN A 1 82 ? 26.843 -0.530 -39.534 1.00 83.81 82 GLN A O 1
ATOM 658 N N . LEU A 1 83 ? 25.301 -0.716 -37.909 1.00 86.00 83 LEU A N 1
ATOM 659 C CA . LEU A 1 83 ? 26.253 -0.850 -36.806 1.00 86.00 83 LEU A CA 1
ATOM 660 C C . LEU A 1 83 ? 26.588 -2.308 -36.471 1.00 86.00 83 LEU A C 1
ATOM 662 O O . LEU A 1 83 ? 27.438 -2.537 -35.614 1.00 86.00 83 LEU A O 1
ATOM 666 N N . ARG A 1 84 ? 25.944 -3.275 -37.139 1.00 87.75 84 ARG A N 1
ATOM 667 C CA . ARG A 1 84 ? 26.067 -4.718 -36.885 1.00 87.75 84 ARG A CA 1
ATOM 668 C C . ARG A 1 84 ? 25.804 -5.087 -35.419 1.00 87.75 84 ARG A C 1
ATOM 670 O O . ARG A 1 84 ? 26.534 -5.875 -34.832 1.00 87.75 84 ARG A O 1
ATOM 677 N N . LEU A 1 85 ? 24.776 -4.488 -34.809 1.00 86.75 85 LEU A N 1
ATOM 678 C CA . LEU A 1 85 ? 24.525 -4.624 -33.364 1.00 86.75 85 LEU A CA 1
ATOM 679 C C . LEU A 1 85 ? 24.251 -6.069 -32.926 1.00 86.75 85 LEU A C 1
ATOM 681 O O . LEU A 1 85 ? 24.580 -6.439 -31.800 1.00 86.75 85 LEU A O 1
ATOM 685 N N . ASP A 1 86 ? 23.695 -6.882 -33.824 1.00 85.50 86 ASP A N 1
ATOM 686 C CA . ASP A 1 86 ? 23.388 -8.290 -33.567 1.00 85.50 86 ASP A CA 1
ATOM 687 C C . ASP A 1 86 ? 24.654 -9.139 -33.345 1.00 85.50 86 ASP A C 1
ATOM 689 O O . ASP A 1 86 ? 24.590 -10.156 -32.657 1.00 85.50 86 ASP A O 1
ATOM 693 N N . ASP A 1 87 ? 25.819 -8.687 -33.828 1.00 89.12 87 ASP A N 1
ATOM 694 C CA . ASP A 1 87 ? 27.098 -9.390 -33.663 1.00 89.12 87 ASP A CA 1
ATOM 695 C C . ASP A 1 87 ? 27.653 -9.293 -32.228 1.00 89.12 87 ASP A C 1
ATOM 697 O O . ASP A 1 87 ? 28.550 -10.053 -31.858 1.00 89.12 87 ASP A O 1
ATOM 701 N N . TYR A 1 88 ? 27.156 -8.357 -31.408 1.00 88.75 88 TYR A N 1
ATOM 702 C CA . TYR A 1 88 ? 27.738 -8.051 -30.093 1.00 88.75 88 TYR A CA 1
ATOM 703 C C . TYR A 1 88 ? 26.942 -8.610 -28.906 1.00 88.75 88 TYR A C 1
ATOM 705 O O . TYR A 1 88 ? 27.491 -8.707 -27.805 1.00 88.75 88 TYR A O 1
ATOM 713 N N . GLY A 1 89 ? 25.675 -8.988 -29.104 1.00 84.62 89 GLY A N 1
ATOM 714 C CA . GLY A 1 89 ? 24.823 -9.575 -28.063 1.00 84.62 89 GLY A CA 1
ATOM 715 C C . GLY A 1 89 ? 24.822 -8.776 -26.750 1.00 84.62 89 GLY A C 1
ATOM 716 O O . GLY A 1 89 ? 24.560 -7.574 -26.730 1.00 84.62 89 GLY A O 1
ATOM 717 N N . GLU A 1 90 ? 25.145 -9.444 -25.640 1.00 81.25 90 GLU A N 1
ATOM 718 C CA . GLU A 1 90 ? 25.187 -8.856 -24.288 1.00 81.25 90 GLU A CA 1
ATOM 719 C C . GLU A 1 90 ? 26.313 -7.824 -24.089 1.00 81.25 90 GLU A C 1
ATOM 721 O O . GLU A 1 90 ? 26.257 -7.006 -23.167 1.00 81.25 90 GLU A O 1
ATOM 726 N N . ARG A 1 91 ? 27.323 -7.809 -24.969 1.00 91.75 91 ARG A N 1
ATOM 727 C CA . ARG A 1 91 ? 28.455 -6.870 -24.906 1.00 91.75 91 ARG A CA 1
ATOM 728 C C . ARG A 1 91 ? 28.135 -5.502 -25.515 1.00 91.75 91 ARG A C 1
ATOM 730 O O . ARG A 1 91 ? 29.030 -4.667 -25.647 1.00 91.75 91 ARG A O 1
ATOM 737 N N . PHE A 1 92 ? 26.875 -5.261 -25.878 1.00 92.69 92 PHE A N 1
ATOM 738 C CA . PHE A 1 92 ? 26.386 -3.963 -26.324 1.00 92.69 92 PHE A CA 1
ATOM 739 C C . PHE A 1 92 ? 25.100 -3.544 -25.595 1.00 92.69 92 PHE A C 1
ATOM 741 O O . PHE A 1 92 ? 24.199 -4.344 -25.313 1.00 92.69 92 PHE A O 1
ATOM 748 N N . SER A 1 93 ? 24.991 -2.248 -25.311 1.00 92.12 93 SER A N 1
ATOM 749 C CA . SER A 1 93 ? 23.777 -1.638 -24.764 1.00 92.12 93 SER A CA 1
ATOM 750 C C . SER A 1 93 ? 23.576 -0.221 -25.287 1.00 92.12 93 SER A C 1
ATOM 752 O O . SER A 1 93 ? 24.527 0.525 -25.508 1.00 92.12 93 SER A O 1
ATOM 754 N N . ASP A 1 94 ? 22.323 0.184 -25.431 1.00 89.12 94 ASP A N 1
ATOM 755 C CA . ASP A 1 94 ? 21.942 1.568 -25.729 1.00 89.12 94 ASP A CA 1
ATOM 756 C C . ASP A 1 94 ? 20.913 2.117 -24.725 1.00 89.12 94 ASP A C 1
ATOM 758 O O . ASP A 1 94 ? 20.384 3.219 -24.887 1.00 89.12 94 ASP A O 1
ATOM 762 N N . GLY A 1 95 ? 20.632 1.345 -23.670 1.00 88.31 95 GLY A N 1
ATOM 763 C CA . GLY A 1 95 ? 19.690 1.687 -22.612 1.00 88.31 95 GLY A CA 1
ATOM 764 C C . GLY A 1 95 ? 18.221 1.482 -22.984 1.00 88.31 95 GLY A C 1
ATOM 765 O O . GLY A 1 95 ? 17.362 1.727 -22.136 1.00 88.31 95 GLY A O 1
ATOM 766 N N . SER A 1 96 ? 17.901 1.066 -24.215 1.00 84.56 96 SER A N 1
ATOM 767 C CA . SER A 1 96 ? 16.515 0.945 -24.686 1.00 84.56 96 SER A CA 1
ATOM 768 C C . SER A 1 96 ? 15.701 -0.116 -23.937 1.00 84.56 96 SER A C 1
ATOM 770 O O . SER A 1 96 ? 14.490 0.060 -23.778 1.00 84.56 96 SER A O 1
ATOM 772 N N . ALA A 1 97 ? 16.343 -1.163 -23.407 1.00 80.56 97 ALA A N 1
ATOM 773 C CA . ALA A 1 97 ? 15.675 -2.211 -22.640 1.00 80.56 97 ALA A CA 1
ATOM 774 C C . ALA A 1 97 ? 15.387 -1.778 -21.192 1.00 80.56 97 ALA A C 1
ATOM 776 O O . ALA A 1 97 ? 14.358 -2.147 -20.629 1.00 80.56 97 ALA A O 1
ATOM 777 N N . LEU A 1 98 ? 16.268 -0.972 -20.589 1.00 85.38 98 LEU A N 1
ATOM 778 C CA . LEU A 1 98 ? 16.130 -0.522 -19.196 1.00 85.38 98 LEU A CA 1
ATOM 779 C C . LEU A 1 98 ? 15.295 0.760 -19.042 1.00 85.38 98 LEU A C 1
ATOM 781 O O . LEU A 1 98 ? 14.622 0.947 -18.024 1.00 85.38 98 LEU A O 1
ATOM 785 N N . LEU A 1 99 ? 15.340 1.662 -20.028 1.00 87.19 99 LEU A N 1
ATOM 786 C CA . LEU A 1 99 ? 14.874 3.046 -19.890 1.00 87.19 99 LEU A CA 1
ATOM 787 C C . LEU A 1 99 ? 13.426 3.162 -19.406 1.00 87.19 99 LEU A C 1
ATOM 789 O O . LEU A 1 99 ? 13.163 3.887 -18.449 1.00 87.19 99 LEU A O 1
ATOM 793 N N . ALA A 1 100 ? 12.488 2.455 -20.043 1.00 84.81 100 ALA A N 1
ATOM 794 C CA . ALA A 1 100 ? 11.072 2.560 -19.694 1.00 84.81 100 ALA A CA 1
ATOM 795 C C . ALA A 1 100 ? 10.798 2.066 -18.263 1.00 84.81 100 ALA A C 1
ATOM 797 O O . ALA A 1 100 ? 10.043 2.702 -17.528 1.00 84.81 100 ALA A O 1
ATOM 798 N N . THR A 1 101 ? 11.435 0.968 -17.851 1.00 83.19 101 THR A N 1
ATOM 799 C CA . THR A 1 101 ? 11.314 0.393 -16.503 1.00 83.19 101 THR A CA 1
ATOM 800 C C . THR A 1 101 ? 11.873 1.335 -15.444 1.00 83.19 101 THR A C 1
ATOM 802 O O . THR A 1 101 ? 11.185 1.646 -14.470 1.00 83.19 101 THR A O 1
ATOM 805 N N . LEU A 1 102 ? 13.078 1.863 -15.670 1.00 87.44 102 LEU A N 1
ATOM 806 C CA . LEU A 1 102 ? 13.714 2.809 -14.758 1.00 87.44 102 LEU A CA 1
ATOM 807 C C . LEU A 1 102 ? 12.909 4.109 -14.636 1.00 87.44 102 LEU A C 1
ATOM 809 O O . LEU A 1 102 ? 12.688 4.592 -13.528 1.00 87.44 102 LEU A O 1
ATOM 813 N N . GLU A 1 103 ? 12.426 4.661 -15.751 1.00 89.50 103 GLU A N 1
ATOM 814 C CA . GLU A 1 103 ? 11.616 5.880 -15.737 1.00 89.50 103 GLU A CA 1
ATOM 815 C C . GLU A 1 103 ? 10.301 5.701 -14.985 1.00 89.50 103 GLU A C 1
ATOM 817 O O . GLU A 1 103 ? 9.956 6.560 -14.176 1.00 89.50 103 GLU A O 1
ATOM 822 N N . ARG A 1 104 ? 9.578 4.593 -15.206 1.00 87.69 104 ARG A N 1
ATOM 823 C CA . ARG A 1 104 ? 8.343 4.309 -14.458 1.00 87.69 104 ARG A CA 1
ATOM 824 C C . ARG A 1 104 ? 8.601 4.331 -12.961 1.00 87.69 104 ARG A C 1
ATOM 826 O O . ARG A 1 104 ? 7.855 4.963 -12.219 1.00 87.69 104 ARG A O 1
ATOM 833 N N . TYR A 1 105 ? 9.669 3.664 -12.538 1.00 84.62 105 TYR A N 1
ATOM 834 C CA . TYR A 1 105 ? 10.040 3.577 -11.138 1.00 84.62 105 TYR A CA 1
ATOM 835 C C . TYR A 1 105 ? 10.429 4.951 -10.564 1.00 84.62 105 TYR A C 1
ATOM 837 O O . TYR A 1 105 ? 9.825 5.395 -9.588 1.00 84.62 105 TYR A O 1
ATOM 845 N N . ILE A 1 106 ? 11.367 5.669 -11.195 1.00 89.62 106 ILE A N 1
ATOM 846 C CA . ILE A 1 106 ? 11.842 6.983 -10.723 1.00 89.62 106 ILE A CA 1
ATOM 847 C C . ILE A 1 106 ? 10.694 7.997 -10.674 1.00 89.62 106 ILE A C 1
ATOM 849 O O . ILE A 1 106 ? 10.544 8.711 -9.684 1.00 89.62 106 ILE A O 1
ATOM 853 N N . VAL A 1 107 ? 9.865 8.059 -11.718 1.00 91.81 107 VAL A N 1
ATOM 854 C CA . VAL A 1 107 ? 8.756 9.019 -11.795 1.00 91.81 107 VAL A CA 1
ATOM 855 C C . VAL A 1 107 ? 7.664 8.689 -10.782 1.00 91.81 107 VAL A C 1
ATOM 857 O O . VAL A 1 107 ? 7.136 9.609 -10.162 1.00 91.81 107 VAL A O 1
ATOM 860 N N . GLN A 1 108 ? 7.356 7.407 -10.560 1.00 87.00 108 GLN A N 1
ATOM 861 C CA . GLN A 1 108 ? 6.413 6.987 -9.521 1.00 87.00 108 GLN A CA 1
ATOM 862 C C . GLN A 1 108 ? 6.906 7.406 -8.129 1.00 87.00 108 GLN A C 1
ATOM 864 O O . GLN A 1 108 ? 6.156 8.018 -7.372 1.00 87.00 108 GLN A O 1
ATOM 869 N N . GLN A 1 109 ? 8.178 7.136 -7.815 1.00 84.81 109 GLN A N 1
ATOM 870 C CA . GLN A 1 109 ? 8.789 7.538 -6.544 1.00 84.81 109 GLN A CA 1
ATOM 871 C C . GLN A 1 109 ? 8.803 9.063 -6.378 1.00 84.81 109 GLN A C 1
ATOM 873 O O . GLN A 1 109 ? 8.476 9.578 -5.310 1.00 84.81 109 GLN A O 1
ATOM 878 N N . ALA A 1 110 ? 9.131 9.805 -7.438 1.00 88.94 110 ALA A N 1
ATOM 879 C CA . ALA A 1 110 ? 9.161 11.262 -7.393 1.00 88.94 110 ALA A CA 1
ATOM 880 C C . ALA A 1 110 ? 7.760 11.851 -7.200 1.00 88.94 110 ALA A C 1
ATOM 882 O O . ALA A 1 110 ? 7.589 12.814 -6.455 1.00 88.94 110 ALA A O 1
ATOM 883 N N . ALA A 1 111 ? 6.745 11.258 -7.834 1.00 85.94 111 ALA A N 1
ATOM 884 C CA . ALA A 1 111 ? 5.363 11.696 -7.698 1.00 85.94 111 ALA A CA 1
ATOM 885 C C . ALA A 1 111 ? 4.820 11.535 -6.268 1.00 85.94 111 ALA A C 1
ATOM 887 O O . ALA A 1 111 ? 3.944 12.298 -5.867 1.00 85.94 111 ALA A O 1
ATOM 888 N N . GLU A 1 112 ? 5.343 10.570 -5.506 1.00 81.31 112 GLU A N 1
ATOM 889 C CA . GLU A 1 112 ? 4.996 10.341 -4.099 1.00 81.31 112 GLU A CA 1
ATOM 890 C C . GLU A 1 112 ? 5.724 11.298 -3.136 1.00 81.31 112 GLU A C 1
ATOM 892 O O . GLU A 1 112 ? 5.201 11.583 -2.061 1.00 81.31 112 GLU A O 1
ATOM 897 N N . GLN A 1 113 ? 6.901 11.810 -3.516 1.00 83.19 113 GLN A N 1
ATOM 898 C CA . GLN A 1 113 ? 7.742 12.670 -2.667 1.00 83.19 113 GLN A CA 1
ATOM 899 C C . GLN A 1 113 ? 7.537 14.174 -2.901 1.00 83.19 113 GLN A C 1
ATOM 901 O O . GLN A 1 113 ? 7.824 14.980 -2.017 1.00 83.19 113 GLN A O 1
ATOM 906 N N . LEU A 1 114 ? 7.063 14.579 -4.082 1.00 85.06 114 LEU A N 1
ATOM 907 C CA . LEU A 1 114 ? 6.825 15.991 -4.387 1.00 85.06 114 LEU A CA 1
ATOM 908 C C . LEU A 1 114 ? 5.673 16.564 -3.534 1.00 85.06 114 LEU A C 1
ATOM 910 O O . LEU A 1 114 ? 4.637 15.916 -3.379 1.00 85.06 114 LEU A O 1
ATOM 914 N N . PRO A 1 115 ? 5.782 17.814 -3.039 1.00 82.50 115 PRO A N 1
ATOM 915 C CA . PRO A 1 115 ? 4.830 18.387 -2.078 1.00 82.50 115 PRO A CA 1
ATOM 916 C C . PRO A 1 115 ? 3.497 18.833 -2.705 1.00 82.50 115 PRO A C 1
ATOM 918 O O . PRO A 1 115 ? 2.698 19.522 -2.069 1.00 82.50 115 PRO A O 1
ATOM 921 N N . PHE A 1 116 ? 3.229 18.470 -3.963 1.00 80.94 116 PHE A N 1
ATOM 922 C CA . PHE A 1 116 ? 2.035 18.877 -4.695 1.00 80.94 116 PHE A CA 1
ATOM 923 C C . PHE A 1 116 ? 1.380 17.711 -5.441 1.00 80.94 116 PHE A C 1
ATOM 925 O O . PHE A 1 116 ? 2.019 16.766 -5.889 1.00 80.94 116 PHE A O 1
ATOM 932 N N . SER A 1 117 ? 0.067 17.823 -5.657 1.00 83.06 117 SER A N 1
ATOM 933 C CA . SER A 1 117 ? -0.686 16.850 -6.451 1.00 83.06 117 SER A CA 1
ATOM 934 C C . SER A 1 117 ? -0.579 17.124 -7.953 1.00 83.06 117 SER A C 1
ATOM 936 O O . SER A 1 117 ? -0.809 18.241 -8.424 1.00 83.06 117 SER A O 1
ATOM 938 N N . PHE A 1 118 ? -0.357 16.065 -8.730 1.00 84.88 118 PHE A N 1
ATOM 939 C CA . PHE A 1 118 ? -0.323 16.100 -10.193 1.00 84.88 118 PHE A CA 1
ATOM 940 C C . PHE A 1 118 ? -1.710 16.289 -10.837 1.00 84.88 118 PHE A C 1
ATOM 942 O O . PHE A 1 118 ? -1.792 16.716 -11.986 1.00 84.88 118 PHE A O 1
ATOM 949 N N . LYS A 1 119 ? -2.817 16.062 -10.105 1.00 79.88 119 LYS A N 1
ATOM 950 C CA . LYS A 1 119 ? -4.196 15.972 -10.645 1.00 79.88 119 LYS A CA 1
ATOM 951 C C . LYS A 1 119 ? -4.664 17.172 -11.474 1.00 79.88 119 LYS A C 1
ATOM 953 O O . LYS A 1 119 ? -5.556 17.046 -12.312 1.00 79.88 119 LYS A O 1
ATOM 958 N N . ARG A 1 120 ? -4.117 18.362 -11.218 1.00 82.25 120 ARG A N 1
ATOM 959 C CA . ARG A 1 120 ? -4.488 19.607 -11.918 1.00 82.25 120 ARG A CA 1
ATOM 960 C C . ARG A 1 120 ? -3.371 20.196 -12.768 1.00 82.25 120 ARG A C 1
ATOM 962 O O . ARG A 1 120 ? -3.653 21.163 -13.483 1.00 82.25 120 ARG A O 1
ATOM 969 N N . LYS A 1 121 ? -2.176 19.607 -12.697 1.00 89.56 121 LYS A N 1
ATOM 970 C CA . LYS A 1 121 ? -0.965 20.094 -13.346 1.00 89.56 121 LYS A CA 1
ATOM 971 C C . LYS A 1 121 ? -1.020 19.813 -14.845 1.00 89.56 121 LYS A C 1
ATOM 973 O O . LYS A 1 121 ? -1.499 18.753 -15.262 1.00 89.56 121 LYS A O 1
ATOM 978 N N . SER A 1 122 ? -0.582 20.775 -15.646 1.00 96.06 122 SER A N 1
ATOM 979 C CA . SER A 1 122 ? -0.323 20.592 -17.075 1.00 96.06 122 SER A CA 1
ATOM 980 C C . SER A 1 122 ? 1.101 20.086 -17.284 1.00 96.06 122 SER A C 1
ATOM 982 O O . SER A 1 122 ? 2.052 20.632 -16.722 1.00 96.06 122 SER A O 1
ATOM 984 N N . ILE A 1 123 ? 1.252 19.040 -18.093 1.00 97.50 123 ILE A N 1
ATOM 985 C CA . ILE A 1 123 ? 2.539 18.373 -18.298 1.00 97.50 123 ILE A CA 1
ATOM 986 C C . ILE A 1 123 ? 2.931 18.445 -19.768 1.00 97.50 123 ILE A C 1
ATOM 988 O O . ILE A 1 123 ? 2.164 18.045 -20.644 1.00 97.50 123 ILE A O 1
ATOM 992 N N . LEU A 1 124 ? 4.140 18.938 -20.024 1.00 96.50 124 LEU A N 1
ATOM 993 C CA . LEU A 1 124 ? 4.766 18.963 -21.338 1.00 96.50 124 LEU A CA 1
ATOM 994 C C . LEU A 1 124 ? 5.868 17.909 -21.413 1.00 96.50 124 LEU A C 1
ATOM 996 O O . LEU A 1 124 ? 6.873 18.003 -20.715 1.00 96.50 124 LEU A O 1
ATOM 1000 N N . PHE A 1 125 ? 5.719 16.956 -22.323 1.00 95.25 125 PHE A N 1
ATOM 1001 C CA . PHE A 1 125 ? 6.780 16.039 -22.715 1.00 95.25 125 PHE A CA 1
ATOM 1002 C C . PHE A 1 125 ? 7.444 16.558 -23.984 1.00 95.25 125 PHE A C 1
ATOM 1004 O O . PHE A 1 125 ? 6.763 16.804 -24.978 1.00 95.25 125 PHE A O 1
ATOM 1011 N N . PHE A 1 126 ? 8.771 16.671 -24.001 1.00 90.00 126 PHE A N 1
ATOM 1012 C CA . PHE A 1 126 ? 9.491 16.981 -25.241 1.00 90.00 126 PHE A CA 1
ATOM 1013 C C . PHE A 1 126 ? 9.338 15.877 -26.294 1.00 90.00 126 PHE A C 1
ATOM 1015 O O . PHE A 1 126 ? 9.219 16.178 -27.479 1.00 90.00 126 PHE A O 1
ATOM 1022 N N . SER A 1 127 ? 9.299 14.620 -25.853 1.00 88.69 127 SER A N 1
ATOM 1023 C CA . SER A 1 127 ? 8.948 13.454 -26.662 1.00 88.69 127 SER A CA 1
ATOM 1024 C C . SER A 1 127 ? 8.281 12.419 -25.765 1.00 88.69 127 SER A C 1
ATOM 1026 O O . SER A 1 127 ? 8.886 11.972 -24.791 1.00 88.69 127 SER A O 1
ATOM 1028 N N . GLY A 1 128 ? 7.038 12.062 -26.079 1.00 89.62 128 GLY A N 1
ATOM 1029 C CA . GLY A 1 128 ? 6.318 10.972 -25.433 1.00 89.62 128 GLY A CA 1
ATOM 1030 C C . GLY A 1 128 ? 6.835 9.603 -25.862 1.00 89.62 128 GLY A C 1
ATOM 1031 O O . GLY A 1 128 ? 6.848 8.694 -25.044 1.00 89.62 128 GLY A O 1
ATOM 1032 N N . LEU A 1 129 ? 7.329 9.463 -27.100 1.00 88.00 129 LEU A N 1
ATOM 1033 C CA . LEU A 1 129 ? 7.891 8.196 -27.588 1.00 88.00 129 LEU A CA 1
ATOM 1034 C C . LEU A 1 129 ? 9.176 7.825 -26.837 1.00 88.00 129 LEU A C 1
ATOM 1036 O O . LEU A 1 129 ? 9.340 6.690 -26.407 1.00 88.00 129 LEU A O 1
ATOM 1040 N N . ASN A 1 130 ? 10.075 8.795 -26.639 1.00 85.25 130 ASN A N 1
ATOM 1041 C CA . ASN A 1 130 ? 11.343 8.569 -25.944 1.00 85.25 130 ASN A CA 1
ATOM 1042 C C . ASN A 1 130 ? 11.203 8.540 -24.411 1.00 85.25 130 ASN A C 1
ATOM 1044 O O . ASN A 1 130 ? 12.111 8.087 -23.726 1.00 85.25 130 ASN A O 1
ATOM 1048 N N . ARG A 1 131 ? 10.101 9.073 -23.869 1.00 89.75 131 ARG A N 1
ATOM 1049 C CA . ARG A 1 131 ? 9.799 9.132 -22.426 1.00 89.75 131 ARG A CA 1
ATOM 1050 C C . ARG A 1 131 ? 8.514 8.382 -22.099 1.00 89.75 131 ARG A C 1
ATOM 1052 O O . ARG A 1 131 ? 7.711 8.838 -21.284 1.00 89.75 131 ARG A O 1
ATOM 1059 N N . TYR A 1 132 ? 8.288 7.263 -22.786 1.00 91.12 132 TYR A N 1
ATOM 1060 C CA . TYR A 1 132 ? 7.028 6.532 -22.702 1.00 91.12 132 TYR A CA 1
ATOM 1061 C C . TYR A 1 132 ? 6.748 6.037 -21.276 1.00 91.12 132 TYR A C 1
ATOM 1063 O O . TYR A 1 132 ? 5.633 6.203 -20.790 1.00 91.12 132 TYR A O 1
ATOM 1071 N N . GLY A 1 133 ? 7.761 5.528 -20.562 1.00 90.25 133 GLY A N 1
ATOM 1072 C CA . GLY A 1 133 ? 7.612 5.089 -19.168 1.00 90.25 133 GLY A CA 1
ATOM 1073 C C . GLY A 1 133 ? 7.137 6.218 -18.245 1.00 90.25 133 GLY A C 1
ATOM 1074 O O . GLY A 1 133 ? 6.177 6.053 -17.491 1.00 90.25 133 GLY A O 1
ATOM 1075 N N . SER A 1 134 ? 7.743 7.403 -18.374 1.00 93.88 134 SER A N 1
ATOM 1076 C CA . SER A 1 134 ? 7.313 8.613 -17.660 1.00 93.88 134 SER A CA 1
ATOM 1077 C C . SER A 1 134 ? 5.890 9.053 -18.050 1.00 93.88 134 SER A C 1
ATOM 1079 O O . SER A 1 134 ? 5.092 9.444 -17.195 1.00 93.88 134 SER A O 1
ATOM 1081 N N . ALA A 1 135 ? 5.566 8.999 -19.347 1.00 94.62 135 ALA A N 1
ATOM 1082 C CA . ALA A 1 135 ? 4.259 9.360 -19.895 1.00 94.62 135 ALA A CA 1
ATOM 1083 C C . ALA A 1 135 ? 3.138 8.460 -19.371 1.00 94.62 135 ALA A C 1
ATOM 1085 O O . ALA A 1 135 ? 2.093 8.960 -18.954 1.00 94.62 135 ALA A O 1
ATOM 1086 N N . GLU A 1 136 ? 3.377 7.153 -19.348 1.00 93.06 136 GLU A N 1
ATOM 1087 C CA . GLU A 1 136 ? 2.438 6.144 -18.872 1.00 93.06 136 GLU A CA 1
ATOM 1088 C C . GLU A 1 136 ? 2.093 6.361 -17.397 1.00 93.06 136 GLU A C 1
ATOM 1090 O O . GLU A 1 136 ? 0.914 6.427 -17.050 1.00 93.06 136 GLU A O 1
ATOM 1095 N N . VAL A 1 137 ? 3.097 6.570 -16.537 1.00 91.50 137 VAL A N 1
ATOM 1096 C CA . VAL A 1 137 ? 2.875 6.855 -15.111 1.00 91.50 137 VAL A CA 1
ATOM 1097 C C . VAL A 1 137 ? 2.083 8.146 -14.929 1.00 91.50 137 VAL A C 1
ATOM 1099 O O . VAL A 1 137 ? 1.031 8.143 -14.293 1.00 91.50 137 VAL A O 1
ATOM 1102 N N . LEU A 1 138 ? 2.535 9.252 -15.522 1.00 93.19 138 LEU A N 1
ATOM 1103 C CA . LEU A 1 138 ? 1.934 10.569 -15.285 1.00 93.19 138 LEU A CA 1
ATOM 1104 C C . LEU A 1 138 ? 0.549 10.735 -15.916 1.00 93.19 138 LEU A C 1
ATOM 1106 O O . LEU A 1 138 ? -0.263 11.517 -15.410 1.00 93.19 138 LEU A O 1
ATOM 1110 N N . SER A 1 139 ? 0.235 9.959 -16.956 1.00 93.50 139 SER A N 1
ATOM 1111 C CA . SER A 1 139 ? -1.105 9.924 -17.547 1.00 93.50 139 SER A CA 1
ATOM 1112 C C . SER A 1 139 ? -2.182 9.430 -16.577 1.00 93.50 139 SER A C 1
ATOM 1114 O O . SER A 1 139 ? -3.333 9.863 -16.665 1.00 93.50 139 SER A O 1
ATOM 1116 N N . LYS A 1 140 ? -1.804 8.596 -15.596 1.00 90.44 140 LYS A N 1
ATOM 1117 C CA . LYS A 1 140 ? -2.704 8.123 -14.533 1.00 90.44 140 LYS A CA 1
ATOM 1118 C C . LYS A 1 140 ? -3.076 9.241 -13.559 1.00 90.44 140 LYS A C 1
ATOM 1120 O O . LYS A 1 140 ? -4.141 9.198 -12.949 1.00 90.44 140 LYS A O 1
ATOM 1125 N N . TYR A 1 141 ? -2.227 10.263 -13.436 1.00 85.38 141 TYR A N 1
ATOM 1126 C CA . TYR A 1 141 ? -2.447 11.376 -12.518 1.00 85.38 141 TYR A CA 1
ATOM 1127 C C . TYR A 1 141 ? -3.214 12.541 -13.152 1.00 85.38 141 TYR A C 1
ATOM 1129 O O . TYR A 1 141 ? -4.041 13.157 -12.478 1.00 85.38 141 TYR A O 1
ATOM 1137 N N . THR A 1 142 ? -2.963 12.877 -14.423 1.00 90.19 142 THR A N 1
ATOM 1138 C CA . THR A 1 142 ? -3.596 14.027 -15.093 1.00 90.19 142 THR A CA 1
ATOM 1139 C C . THR A 1 142 ? -3.845 13.783 -16.576 1.00 90.19 142 THR A C 1
ATOM 1141 O O . THR A 1 142 ? -3.045 13.173 -17.277 1.00 90.19 142 THR A O 1
ATOM 1144 N N . LYS A 1 143 ? -4.955 14.338 -17.077 1.00 90.81 143 LYS A N 1
ATOM 1145 C CA . LYS A 1 143 ? -5.300 14.335 -18.509 1.00 90.81 143 LYS A CA 1
ATOM 1146 C C . LYS A 1 143 ? -4.756 15.554 -19.263 1.00 90.81 143 LYS A C 1
ATOM 1148 O O . LYS A 1 143 ? -4.889 15.622 -20.479 1.00 90.81 143 LYS A O 1
ATOM 1153 N N . LYS A 1 144 ? -4.172 16.538 -18.567 1.00 94.81 144 LYS A N 1
ATOM 1154 C CA . LYS A 1 144 ? -3.631 17.765 -19.177 1.00 94.81 144 LYS A CA 1
ATOM 1155 C C . LYS A 1 144 ? -2.211 17.531 -19.701 1.00 94.81 144 LYS A C 1
ATOM 1157 O O . LYS A 1 144 ? -1.250 18.074 -19.161 1.00 94.81 144 LYS A O 1
ATOM 1162 N N . LEU A 1 145 ? -2.090 16.699 -20.727 1.00 95.81 145 LEU A N 1
ATOM 1163 C CA . LEU A 1 145 ? -0.808 16.288 -21.296 1.00 95.81 145 LEU A CA 1
ATOM 1164 C C . LEU A 1 145 ? -0.579 16.975 -22.642 1.00 95.81 145 LEU A C 1
ATOM 1166 O O . LEU A 1 145 ? -1.517 17.194 -23.405 1.00 95.81 145 LEU A O 1
ATOM 1170 N N . VAL A 1 146 ? 0.674 17.296 -22.941 1.00 96.19 146 VAL A N 1
ATOM 1171 C CA . VAL A 1 146 ? 1.121 17.721 -24.268 1.00 96.19 146 VAL A CA 1
ATOM 1172 C C . VAL A 1 146 ? 2.387 16.948 -24.601 1.00 96.19 146 VAL A C 1
ATOM 1174 O O . VAL A 1 146 ? 3.409 17.118 -23.942 1.00 96.19 146 VAL A O 1
ATOM 1177 N N . PHE A 1 147 ? 2.328 16.116 -25.634 1.00 94.75 147 PHE A N 1
ATOM 1178 C CA . PHE A 1 147 ? 3.474 15.402 -26.176 1.00 94.75 147 PHE A CA 1
ATOM 1179 C C . PHE A 1 147 ? 4.032 16.143 -27.385 1.00 94.75 147 PHE A C 1
ATOM 1181 O O . PHE A 1 147 ? 3.318 16.524 -28.320 1.00 94.75 147 PHE A O 1
ATOM 1188 N N . GLY A 1 148 ? 5.334 16.385 -27.313 1.00 89.75 148 GLY A N 1
ATOM 1189 C CA . GLY A 1 148 ? 6.074 17.264 -28.192 1.00 89.75 148 GLY A CA 1
ATOM 1190 C C . GLY A 1 148 ? 6.717 16.594 -29.399 1.00 89.75 148 GLY A C 1
ATOM 1191 O O . GLY A 1 148 ? 7.475 17.254 -30.101 1.00 89.75 148 GLY A O 1
ATOM 1192 N N . ASP A 1 149 ? 6.419 15.330 -29.688 1.00 89.50 149 ASP A N 1
ATOM 1193 C CA . ASP A 1 149 ? 7.063 14.563 -30.764 1.00 89.50 149 ASP A CA 1
ATOM 1194 C C . ASP A 1 149 ? 6.907 15.248 -32.136 1.00 89.50 149 ASP A C 1
ATOM 1196 O O . ASP A 1 149 ? 7.881 15.462 -32.863 1.00 89.50 149 ASP A O 1
ATOM 1200 N N . LEU A 1 150 ? 5.694 15.714 -32.453 1.00 86.81 150 LEU A N 1
ATOM 1201 C CA . LEU A 1 150 ? 5.401 16.493 -33.664 1.00 86.81 150 LEU A CA 1
ATOM 1202 C C . LEU A 1 150 ? 5.722 17.994 -33.514 1.00 86.81 150 LEU A C 1
ATOM 1204 O O . LEU A 1 150 ? 5.971 18.681 -34.511 1.00 86.81 150 LEU A O 1
ATOM 1208 N N . LEU A 1 151 ? 5.758 18.506 -32.278 1.00 84.88 151 LEU A N 1
ATOM 1209 C CA . LEU A 1 151 ? 6.084 19.902 -31.970 1.00 84.88 151 LEU A CA 1
ATOM 1210 C C . LEU A 1 151 ? 7.579 20.180 -32.115 1.00 84.88 151 LEU A C 1
ATOM 1212 O O . LEU A 1 151 ? 7.983 21.002 -32.925 1.00 84.88 151 LEU A O 1
ATOM 1216 N N . TYR A 1 152 ? 8.410 19.512 -31.326 1.00 79.94 152 TYR A N 1
ATOM 1217 C CA . TYR A 1 152 ? 9.843 19.757 -31.237 1.00 79.94 152 TYR A CA 1
ATOM 1218 C C . TYR A 1 152 ? 10.630 18.848 -32.181 1.00 79.94 152 TYR A C 1
ATOM 1220 O O . TYR A 1 152 ? 11.564 19.328 -32.826 1.00 79.94 152 TYR A O 1
ATOM 1228 N N . GLY A 1 153 ? 10.220 17.583 -32.324 1.00 74.38 153 GLY A N 1
ATOM 1229 C CA . GLY A 1 153 ? 10.872 16.621 -33.212 1.00 74.38 153 GLY A CA 1
ATOM 1230 C C . GLY A 1 153 ? 10.723 16.997 -34.687 1.00 74.38 153 GLY A C 1
ATOM 1231 O O . GLY A 1 153 ? 11.682 17.441 -35.320 1.00 74.38 153 GLY A O 1
ATOM 1232 N N . PHE A 1 154 ? 9.501 16.888 -35.217 1.00 77.31 154 PHE A N 1
ATOM 1233 C CA . PHE A 1 154 ? 9.205 17.181 -36.631 1.00 77.31 154 PHE A CA 1
ATOM 1234 C C . PHE A 1 154 ? 8.963 18.665 -36.944 1.00 77.31 154 PHE A C 1
ATOM 1236 O O . PHE A 1 154 ? 8.989 19.058 -38.108 1.00 77.31 154 PHE A O 1
ATOM 1243 N N . ARG A 1 155 ? 8.766 19.517 -35.927 1.00 78.12 155 ARG A N 1
ATOM 1244 C CA . ARG A 1 155 ? 8.533 20.971 -36.083 1.00 78.12 155 ARG A CA 1
ATOM 1245 C C . ARG A 1 155 ? 7.274 21.336 -36.860 1.00 78.12 155 ARG A C 1
ATOM 1247 O O . ARG A 1 155 ? 7.206 22.419 -37.440 1.00 78.12 155 ARG A O 1
ATOM 1254 N N . LEU A 1 156 ? 6.270 20.469 -36.816 1.00 80.00 156 LEU A N 1
ATOM 1255 C CA . LEU A 1 156 ? 4.998 20.656 -37.509 1.00 80.00 156 LEU A CA 1
ATOM 1256 C C . LEU A 1 156 ? 4.033 21.558 -36.729 1.00 80.00 156 LEU A C 1
ATOM 1258 O O . LEU A 1 156 ? 3.030 21.999 -37.273 1.00 80.00 156 LEU A O 1
ATOM 1262 N N . GLY A 1 157 ? 4.331 21.858 -35.459 1.00 79.62 157 GLY A N 1
ATOM 1263 C CA . GLY A 1 157 ? 3.497 22.733 -34.627 1.00 79.62 157 GLY A CA 1
ATOM 1264 C C . GLY A 1 157 ? 2.192 22.091 -34.144 1.00 79.62 157 GLY A C 1
ATOM 1265 O O . GLY A 1 157 ? 1.374 22.773 -33.531 1.00 79.62 157 GLY A O 1
ATOM 1266 N N . ILE A 1 158 ? 2.030 20.782 -34.356 1.00 84.56 158 ILE A N 1
ATOM 1267 C CA . ILE A 1 158 ? 0.858 20.000 -33.953 1.00 84.56 158 ILE A CA 1
ATOM 1268 C C . ILE A 1 158 ? 1.136 19.325 -32.596 1.00 84.56 158 ILE A C 1
ATOM 1270 O O . ILE A 1 158 ? 2.043 18.496 -32.522 1.00 84.56 158 ILE A O 1
ATOM 1274 N N . PRO A 1 159 ? 0.409 19.664 -31.515 1.00 87.25 159 PRO A N 1
ATOM 1275 C CA . PRO A 1 159 ? 0.530 18.975 -30.233 1.00 87.25 159 PRO A CA 1
ATOM 1276 C C . PRO A 1 159 ? -0.265 17.665 -30.233 1.00 87.25 159 PRO A C 1
ATOM 1278 O O . PRO A 1 159 ? -1.389 17.616 -30.730 1.00 87.25 159 PRO A O 1
ATOM 1281 N N . ILE A 1 160 ? 0.262 16.628 -29.583 1.00 93.12 160 ILE A N 1
ATOM 1282 C CA . ILE A 1 160 ? -0.530 15.448 -29.211 1.00 93.12 160 ILE A CA 1
ATOM 1283 C C . ILE A 1 160 ? -0.961 15.641 -27.757 1.00 93.12 160 ILE A C 1
ATOM 1285 O O . ILE A 1 160 ? -0.121 15.742 -26.871 1.00 93.12 160 ILE A O 1
ATOM 1289 N N . THR A 1 161 ? -2.262 15.747 -27.499 1.00 93.00 161 THR A N 1
ATOM 1290 C CA . THR A 1 161 ? -2.784 16.198 -26.194 1.00 93.00 161 THR A CA 1
ATOM 1291 C C . THR A 1 161 ? -3.375 15.090 -25.321 1.00 93.00 161 THR A C 1
ATOM 1293 O O . THR A 1 161 ? -3.912 15.361 -24.249 1.00 93.00 161 THR A O 1
ATOM 1296 N N . SER A 1 162 ? -3.300 13.831 -25.758 1.00 91.56 162 SER A N 1
ATOM 1297 C CA . SER A 1 162 ? -3.760 12.687 -24.968 1.00 91.56 162 SER A CA 1
ATOM 1298 C C . SER A 1 162 ? -2.805 11.509 -25.087 1.00 91.56 162 SER A C 1
ATOM 1300 O O . SER A 1 162 ? -2.173 11.313 -26.125 1.00 91.56 162 SER A O 1
ATOM 1302 N N . PHE A 1 163 ? -2.714 10.726 -24.011 1.00 93.38 163 PHE A N 1
ATOM 1303 C CA . PHE A 1 163 ? -1.875 9.531 -23.960 1.00 93.38 163 PHE A CA 1
ATOM 1304 C C . PHE A 1 163 ? -2.347 8.469 -24.965 1.00 93.38 163 PHE A C 1
ATOM 1306 O O . PHE A 1 163 ? -1.542 7.962 -25.735 1.00 93.38 163 PHE A O 1
ATOM 1313 N N . GLN A 1 164 ? -3.662 8.251 -25.081 1.00 92.00 164 GLN A N 1
ATOM 1314 C CA . GLN A 1 164 ? -4.216 7.324 -26.074 1.00 92.00 164 GLN A CA 1
ATOM 1315 C C . GLN A 1 164 ? -3.867 7.720 -27.515 1.00 92.00 164 GLN A C 1
ATOM 1317 O O . GLN A 1 164 ? -3.585 6.869 -28.352 1.00 92.00 164 GLN A O 1
ATOM 1322 N N . HIS A 1 165 ? -3.874 9.020 -27.826 1.00 91.06 165 HIS A N 1
ATOM 1323 C CA . HIS A 1 165 ? -3.485 9.487 -29.154 1.00 91.06 165 HIS A CA 1
ATOM 1324 C C . HIS A 1 165 ? -1.980 9.294 -29.402 1.00 91.06 165 HIS A C 1
ATOM 1326 O O . HIS A 1 165 ? -1.596 8.969 -30.521 1.00 91.06 165 HIS A O 1
ATOM 1332 N N . LEU A 1 166 ? -1.126 9.434 -28.382 1.00 92.50 166 LEU A N 1
ATOM 1333 C CA . LEU A 1 166 ? 0.292 9.087 -28.506 1.00 92.50 166 LEU A CA 1
ATOM 1334 C C . LEU A 1 166 ? 0.466 7.601 -28.857 1.00 92.50 166 LEU A C 1
ATOM 1336 O O . LEU A 1 166 ? 1.178 7.300 -29.810 1.00 92.50 166 LEU A O 1
ATOM 1340 N N . GLU A 1 167 ? -0.206 6.695 -28.139 1.00 91.56 167 GLU A N 1
ATOM 1341 C CA . GLU A 1 167 ? -0.136 5.247 -28.395 1.00 91.56 167 GLU A CA 1
ATOM 1342 C C . GLU A 1 167 ? -0.646 4.876 -29.790 1.00 91.56 167 GLU A C 1
ATOM 1344 O O . GLU A 1 167 ? 0.032 4.165 -30.531 1.00 91.56 167 GLU A O 1
ATOM 1349 N N . ASN A 1 168 ? -1.809 5.401 -30.182 1.00 90.62 168 ASN A N 1
ATOM 1350 C CA . ASN A 1 168 ? -2.420 5.091 -31.476 1.00 90.62 168 ASN A CA 1
ATOM 1351 C C . ASN A 1 168 ? -1.572 5.590 -32.656 1.00 90.62 168 ASN A C 1
ATOM 1353 O O . ASN A 1 168 ? -1.565 4.966 -33.715 1.00 90.62 168 ASN A O 1
ATOM 1357 N N . SER A 1 169 ? -0.860 6.705 -32.472 1.00 88.94 169 SER A N 1
ATOM 1358 C CA . SER A 1 169 ? 0.023 7.297 -33.483 1.00 88.94 169 SER A CA 1
ATOM 1359 C C . SER A 1 169 ? 1.453 6.750 -33.435 1.00 88.94 169 SER A C 1
ATOM 1361 O O . SER A 1 169 ? 2.252 7.041 -34.329 1.00 88.94 169 SER A O 1
ATOM 1363 N N . ALA A 1 170 ? 1.814 5.983 -32.401 1.00 89.06 170 ALA A N 1
ATOM 1364 C CA . ALA A 1 170 ? 3.178 5.519 -32.183 1.00 89.06 170 ALA A CA 1
ATOM 1365 C C . ALA A 1 170 ? 3.758 4.709 -33.357 1.00 89.06 170 ALA A C 1
ATOM 1367 O O . ALA A 1 170 ? 4.878 5.028 -33.752 1.00 89.06 170 ALA A O 1
ATOM 1368 N N . PRO A 1 171 ? 3.048 3.745 -33.986 1.00 87.94 171 PRO A N 1
ATOM 1369 C CA . PRO A 1 171 ? 3.613 2.975 -35.098 1.00 87.94 171 PRO A CA 1
ATOM 1370 C C . PRO A 1 171 ? 4.089 3.859 -36.260 1.00 87.94 171 PRO A C 1
ATOM 1372 O O . PRO A 1 171 ? 5.171 3.657 -36.812 1.00 87.94 171 PRO A O 1
ATOM 1375 N N . GLN A 1 172 ? 3.297 4.871 -36.622 1.00 87.75 172 GLN A N 1
ATOM 1376 C CA . GLN A 1 172 ? 3.602 5.786 -37.719 1.00 87.75 172 GLN A CA 1
ATOM 1377 C C . GLN A 1 172 ? 4.693 6.780 -37.322 1.00 87.75 172 GLN A C 1
ATOM 1379 O O . GLN A 1 172 ? 5.607 7.031 -38.108 1.00 87.75 172 GLN A O 1
ATOM 1384 N N . LEU A 1 173 ? 4.620 7.331 -36.106 1.00 86.06 173 LEU A N 1
ATOM 1385 C CA . LEU A 1 173 ? 5.610 8.289 -35.623 1.00 86.06 173 LEU A CA 1
ATOM 1386 C C . LEU A 1 173 ? 6.982 7.644 -35.447 1.00 86.06 173 LEU A C 1
ATOM 1388 O O . LEU A 1 173 ? 7.971 8.228 -35.875 1.00 86.06 173 LEU A O 1
ATOM 1392 N N . VAL A 1 174 ? 7.051 6.442 -34.873 1.00 86.12 174 VAL A N 1
ATOM 1393 C CA . VAL A 1 174 ? 8.310 5.712 -34.702 1.00 86.12 174 VAL A CA 1
ATOM 1394 C C . VAL A 1 174 ? 8.926 5.388 -36.060 1.00 86.12 174 VAL A C 1
ATOM 1396 O O . VAL A 1 174 ? 10.096 5.698 -36.276 1.00 86.12 174 VAL A O 1
ATOM 1399 N N . LYS A 1 175 ? 8.134 4.877 -37.014 1.00 83.19 175 LYS A N 1
ATOM 1400 C CA . LYS A 1 175 ? 8.601 4.644 -38.389 1.00 83.19 175 LYS A CA 1
ATOM 1401 C C . LYS A 1 175 ? 9.161 5.922 -39.019 1.00 83.19 175 LYS A C 1
ATOM 1403 O O . LYS A 1 175 ? 10.237 5.898 -39.610 1.00 83.19 175 LYS A O 1
ATOM 1408 N N . ALA A 1 176 ? 8.460 7.045 -38.866 1.00 83.25 176 ALA A N 1
ATOM 1409 C CA . ALA A 1 176 ? 8.911 8.328 -39.388 1.00 83.25 176 ALA A CA 1
ATOM 1410 C C . ALA A 1 176 ? 10.193 8.828 -38.697 1.00 83.25 176 ALA A C 1
ATOM 1412 O O . ALA A 1 176 ? 11.071 9.359 -39.371 1.00 83.25 176 ALA A O 1
ATOM 1413 N N . VAL A 1 177 ? 10.328 8.647 -37.378 1.00 79.38 177 VAL A N 1
ATOM 1414 C CA . VAL A 1 177 ? 11.531 9.021 -36.613 1.00 79.38 177 VAL A CA 1
ATOM 1415 C C . VAL A 1 177 ? 12.736 8.189 -37.050 1.00 79.38 177 VAL A C 1
ATOM 1417 O O . VAL A 1 177 ? 13.805 8.753 -37.262 1.00 79.38 177 VAL A O 1
ATOM 1420 N N . MET A 1 178 ? 12.565 6.878 -37.237 1.00 77.12 178 MET A N 1
ATOM 1421 C CA . MET A 1 178 ? 13.638 5.967 -37.658 1.00 77.12 178 MET A CA 1
ATOM 1422 C C . MET A 1 178 ? 14.132 6.224 -39.085 1.00 77.12 178 MET A C 1
ATOM 1424 O O . MET A 1 178 ? 15.305 6.009 -39.371 1.00 77.12 178 MET A O 1
ATOM 1428 N N . GLN A 1 179 ? 13.253 6.681 -39.981 1.00 73.75 179 GLN A N 1
ATOM 1429 C CA . GLN A 1 179 ? 13.593 6.959 -41.383 1.00 73.75 179 GLN A CA 1
ATOM 1430 C C . GLN A 1 179 ? 14.117 8.381 -41.616 1.00 73.75 179 GLN A C 1
ATOM 1432 O O . GLN A 1 179 ? 14.676 8.674 -42.674 1.00 73.75 179 GLN A O 1
ATOM 1437 N N . ALA A 1 180 ? 13.909 9.290 -40.666 1.00 71.31 180 ALA A N 1
ATOM 1438 C CA . ALA A 1 180 ? 14.288 10.682 -40.830 1.00 71.31 180 ALA A CA 1
ATOM 1439 C C . ALA A 1 180 ? 15.750 10.934 -40.403 1.00 71.31 180 ALA A C 1
ATOM 1441 O O . ALA A 1 180 ? 16.280 10.261 -39.518 1.00 71.31 180 ALA A O 1
ATOM 1442 N N . PRO A 1 181 ? 16.434 11.931 -41.001 1.00 67.38 181 PRO A N 1
ATOM 1443 C CA . PRO A 1 181 ? 17.829 12.209 -40.677 1.00 67.38 181 PRO A CA 1
ATOM 1444 C C . PRO A 1 181 ? 18.009 12.549 -39.193 1.00 67.38 181 PRO A C 1
ATOM 1446 O O . PRO A 1 181 ? 17.310 13.422 -38.674 1.00 67.38 181 PRO A O 1
ATOM 1449 N N . ALA A 1 182 ? 19.024 11.973 -38.536 1.00 62.09 182 ALA A N 1
ATOM 1450 C CA . ALA A 1 182 ? 19.326 12.227 -37.117 1.00 62.09 182 ALA A CA 1
ATOM 1451 C C . ALA A 1 182 ? 19.404 13.733 -36.765 1.00 62.09 182 ALA A C 1
ATOM 1453 O O . ALA A 1 182 ? 18.991 14.165 -35.689 1.00 62.09 182 ALA A O 1
ATOM 1454 N N . SER A 1 183 ? 19.827 14.571 -37.722 1.00 59.81 183 SER A N 1
ATOM 1455 C CA . SER A 1 183 ? 19.885 16.040 -37.606 1.00 59.81 183 SER A CA 1
ATOM 1456 C C . SER A 1 183 ? 18.543 16.762 -37.388 1.00 59.81 183 SER A C 1
ATOM 1458 O O . SER A 1 183 ? 18.531 17.973 -37.117 1.00 59.81 183 SER A O 1
ATOM 1460 N N . TRP A 1 184 ? 17.406 16.079 -37.546 1.00 61.56 184 TRP A N 1
ATOM 1461 C CA . TRP A 1 184 ? 16.073 16.648 -37.332 1.00 61.56 184 TRP A CA 1
ATOM 1462 C C . TRP A 1 184 ? 15.708 16.664 -35.846 1.00 61.56 184 TRP A C 1
ATOM 1464 O O . TRP A 1 184 ? 15.462 17.747 -35.290 1.00 61.56 184 TRP A O 1
ATOM 1474 N N . PHE A 1 185 ? 15.780 15.497 -35.206 1.00 58.47 185 PHE A N 1
ATOM 1475 C CA . PHE A 1 185 ? 15.430 15.278 -33.799 1.00 58.47 185 PHE A CA 1
ATOM 1476 C C . PHE A 1 185 ? 16.582 15.583 -32.856 1.00 58.47 185 PHE A C 1
ATOM 1478 O O . PHE A 1 185 ? 16.339 15.968 -31.716 1.00 58.47 185 PHE A O 1
ATOM 1485 N N . TRP A 1 186 ? 17.824 15.504 -33.342 1.00 56.62 186 TRP A N 1
ATOM 1486 C CA . TRP A 1 186 ? 18.995 15.786 -32.534 1.00 56.62 186 TRP A CA 1
ATOM 1487 C C . TRP A 1 186 ? 19.619 17.143 -32.895 1.00 56.62 186 TRP A C 1
ATOM 1489 O O . TRP A 1 186 ? 20.217 17.305 -33.963 1.00 56.62 186 TRP A O 1
ATOM 1499 N N . PRO A 1 187 ? 19.491 18.166 -32.027 1.00 45.78 187 PRO A N 1
ATOM 1500 C CA . PRO A 1 187 ? 20.016 19.509 -32.279 1.00 45.78 187 PRO A CA 1
ATOM 1501 C C . PRO A 1 187 ? 21.519 19.545 -32.544 1.00 45.78 187 PRO A C 1
ATOM 1503 O O . PRO A 1 187 ? 21.981 20.402 -33.292 1.00 45.78 187 PRO A O 1
ATOM 1506 N N . ALA A 1 188 ? 22.248 18.607 -31.940 1.00 45.41 188 ALA A N 1
ATOM 1507 C CA . ALA A 1 188 ? 23.699 18.541 -31.951 1.00 45.41 188 ALA A CA 1
ATOM 1508 C C . ALA A 1 188 ? 24.308 17.954 -33.232 1.00 45.41 188 ALA A C 1
ATOM 1510 O O . ALA A 1 188 ? 25.483 18.175 -33.498 1.00 45.41 188 ALA A O 1
ATOM 1511 N N . ALA A 1 189 ? 23.521 17.258 -34.057 1.00 43.75 189 ALA A N 1
ATOM 1512 C CA . ALA A 1 189 ? 23.974 16.733 -35.348 1.00 43.75 189 ALA A CA 1
ATOM 1513 C C . ALA A 1 189 ? 24.106 17.823 -36.437 1.00 43.75 189 ALA A C 1
ATOM 1515 O O . ALA A 1 189 ? 24.413 17.525 -37.591 1.00 43.75 189 ALA A O 1
ATOM 1516 N N . ARG A 1 190 ? 23.860 19.102 -36.110 1.00 51.06 190 ARG A N 1
ATOM 1517 C CA . ARG A 1 190 ? 24.009 20.237 -37.034 1.00 51.06 190 ARG A CA 1
ATOM 1518 C C . ARG A 1 190 ? 25.257 21.055 -36.698 1.00 51.06 190 ARG A C 1
ATOM 1520 O O . ARG A 1 190 ? 25.490 21.386 -35.544 1.00 51.06 190 ARG A O 1
ATOM 1527 N N . ARG A 1 191 ? 25.990 21.479 -37.738 1.00 41.09 191 ARG A N 1
ATOM 1528 C CA . ARG A 1 191 ? 27.199 22.335 -37.677 1.00 41.09 191 ARG A CA 1
ATOM 1529 C C . ARG A 1 191 ? 27.031 23.673 -36.929 1.00 41.09 191 ARG A C 1
ATOM 1531 O O . ARG A 1 191 ? 28.032 24.344 -36.712 1.00 41.09 191 ARG A O 1
ATOM 1538 N N . SER A 1 192 ? 25.819 24.093 -36.547 1.00 45.53 192 SER A N 1
ATOM 1539 C CA . SER A 1 192 ? 25.605 25.345 -35.810 1.00 45.53 192 SER A CA 1
ATOM 1540 C C . SER A 1 192 ? 24.779 25.161 -34.537 1.00 45.53 192 SER A C 1
ATOM 1542 O O . SER A 1 192 ? 23.709 24.547 -34.550 1.00 45.53 192 SER A O 1
ATOM 1544 N N . LYS A 1 193 ? 25.248 25.800 -33.453 1.00 51.72 193 LYS A N 1
ATOM 1545 C CA . LYS A 1 193 ? 24.542 26.058 -32.181 1.00 51.72 193 LYS A CA 1
ATOM 1546 C C . LYS A 1 193 ? 23.346 27.011 -32.378 1.00 51.72 193 LYS A C 1
ATOM 1548 O O . LYS A 1 193 ? 23.164 27.963 -31.625 1.00 51.72 193 LYS A O 1
ATOM 1553 N N . ARG A 1 194 ? 22.558 26.846 -33.446 1.00 56.34 194 ARG A N 1
ATOM 1554 C CA . ARG A 1 194 ? 21.466 27.771 -33.764 1.00 56.34 194 ARG A CA 1
ATOM 1555 C C . ARG A 1 194 ? 20.324 27.552 -32.776 1.00 56.34 194 ARG A C 1
ATOM 1557 O O . ARG A 1 194 ? 19.579 26.577 -32.877 1.00 56.34 194 ARG A O 1
ATOM 1564 N N . MET A 1 195 ? 20.212 28.475 -31.830 1.00 63.59 195 MET A N 1
ATOM 1565 C CA . MET A 1 195 ? 19.106 28.571 -30.883 1.00 63.59 195 MET A CA 1
ATOM 1566 C C . MET A 1 195 ? 17.794 28.782 -31.645 1.00 63.59 195 MET A C 1
ATOM 1568 O O . MET A 1 195 ? 17.757 29.492 -32.654 1.00 63.59 195 MET A O 1
ATOM 1572 N N . MET A 1 196 ? 16.720 28.139 -31.191 1.00 69.31 196 MET A N 1
ATOM 1573 C CA . MET A 1 196 ? 15.419 28.191 -31.861 1.00 69.31 196 MET A CA 1
ATOM 1574 C C . MET A 1 196 ? 14.289 28.360 -30.842 1.00 69.31 196 MET A C 1
ATOM 1576 O O . MET A 1 196 ? 13.638 27.370 -30.503 1.00 69.31 196 MET A O 1
ATOM 1580 N N . PRO A 1 197 ? 14.007 29.593 -30.386 1.00 74.12 197 PRO A N 1
ATOM 1581 C CA . PRO A 1 197 ? 12.958 29.868 -29.409 1.00 74.12 197 PRO A CA 1
ATOM 1582 C C . PRO A 1 197 ? 11.555 29.781 -30.036 1.00 74.12 197 PRO A C 1
ATOM 1584 O O . PRO A 1 197 ? 10.831 30.765 -30.151 1.00 74.12 197 PRO A O 1
ATOM 1587 N N . ARG A 1 198 ? 11.164 28.586 -30.490 1.00 78.31 198 ARG A N 1
ATOM 1588 C CA . ARG A 1 198 ? 9.832 28.273 -31.023 1.00 78.31 198 ARG A CA 1
ATOM 1589 C C . ARG A 1 198 ? 8.999 27.536 -29.983 1.00 78.31 198 ARG A C 1
ATOM 1591 O O . ARG A 1 198 ? 9.526 26.843 -29.121 1.00 78.31 198 ARG A O 1
ATOM 1598 N N . PHE A 1 199 ? 7.682 27.652 -30.128 1.00 85.94 199 PHE A N 1
ATOM 1599 C CA . PHE A 1 199 ? 6.700 26.947 -29.304 1.00 85.94 199 PHE A CA 1
ATOM 1600 C C . PHE A 1 199 ? 6.714 27.337 -27.810 1.00 85.94 199 PHE A C 1
ATOM 1602 O O . PHE A 1 199 ? 6.305 26.559 -26.948 1.00 85.94 199 PHE A O 1
ATOM 1609 N N . GLN A 1 200 ? 7.135 28.575 -27.515 1.00 87.62 200 GLN A N 1
ATOM 1610 C CA . GLN A 1 200 ? 7.247 29.137 -26.159 1.00 87.62 200 GLN A CA 1
ATOM 1611 C C . GLN A 1 200 ? 5.942 29.077 -25.355 1.00 87.62 200 GLN A C 1
ATOM 1613 O O . GLN A 1 200 ? 5.954 28.924 -24.137 1.00 87.62 200 GLN A O 1
ATOM 1618 N N . MET A 1 201 ? 4.792 29.147 -26.028 1.00 88.19 201 MET A N 1
ATOM 1619 C CA . MET A 1 201 ? 3.488 29.050 -25.374 1.00 88.19 201 MET A CA 1
ATOM 1620 C C . MET A 1 201 ? 3.282 27.728 -24.621 1.00 88.19 201 MET A C 1
ATOM 1622 O O . MET A 1 201 ? 2.578 27.735 -23.614 1.00 88.19 201 MET A O 1
ATOM 1626 N N . TYR A 1 202 ? 3.888 26.613 -25.049 1.00 90.69 202 TYR A N 1
ATOM 1627 C CA . TYR A 1 202 ? 3.754 25.343 -24.323 1.00 90.69 202 TYR A CA 1
ATOM 1628 C C . TYR A 1 202 ? 4.590 25.320 -23.045 1.00 90.69 202 TYR A C 1
ATOM 1630 O O . TYR A 1 202 ? 4.103 24.829 -22.033 1.00 90.69 202 TYR A O 1
ATOM 1638 N N . PHE A 1 203 ? 5.778 25.932 -23.050 1.00 90.81 203 PHE A N 1
ATOM 1639 C CA . PHE A 1 203 ? 6.562 26.142 -21.829 1.00 90.81 203 PHE A CA 1
ATOM 1640 C C . PHE A 1 203 ? 5.794 26.997 -20.819 1.00 90.81 203 PHE A C 1
ATOM 1642 O O . PHE A 1 203 ? 5.695 26.642 -19.649 1.00 90.81 203 PHE A O 1
ATOM 1649 N N . LYS A 1 204 ? 5.176 28.092 -21.285 1.00 89.56 204 LYS A N 1
ATOM 1650 C CA . LYS A 1 204 ? 4.369 28.980 -20.435 1.00 89.56 204 LYS A CA 1
ATOM 1651 C C . LYS A 1 204 ? 3.174 28.249 -19.816 1.00 89.56 204 LYS A C 1
ATOM 1653 O O . LYS A 1 204 ? 2.924 28.407 -18.625 1.00 89.56 204 LYS A O 1
ATOM 1658 N N . ARG A 1 205 ? 2.473 27.430 -20.610 1.00 90.44 205 ARG A N 1
ATOM 1659 C CA . ARG A 1 205 ? 1.270 26.686 -20.197 1.00 90.44 205 ARG A CA 1
ATOM 1660 C C . ARG A 1 205 ? 1.540 25.473 -19.312 1.00 90.44 205 ARG A C 1
ATOM 1662 O O . ARG A 1 205 ? 0.599 25.028 -18.663 1.00 90.44 205 ARG A O 1
ATOM 1669 N N . ALA A 1 206 ? 2.741 24.903 -19.341 1.00 95.38 206 ALA A N 1
ATOM 1670 C CA . ALA A 1 206 ? 3.084 23.705 -18.584 1.00 95.38 206 ALA A CA 1
ATOM 1671 C C . ALA A 1 206 ? 3.457 24.051 -17.140 1.00 95.38 206 ALA A C 1
ATOM 1673 O O . ALA A 1 206 ? 4.255 24.956 -16.918 1.00 95.38 206 ALA A O 1
ATOM 1674 N N . ASP A 1 207 ? 2.927 23.317 -16.171 1.00 96.50 207 ASP A N 1
ATOM 1675 C CA . ASP A 1 207 ? 3.403 23.362 -14.786 1.00 96.50 207 ASP A CA 1
ATOM 1676 C C . ASP A 1 207 ? 4.612 22.435 -14.592 1.00 96.50 207 ASP A C 1
ATOM 1678 O O . ASP A 1 207 ? 5.483 22.697 -13.764 1.00 96.50 207 ASP A O 1
A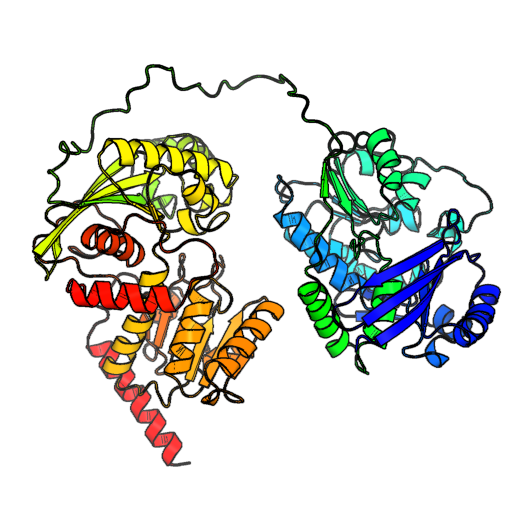TOM 1682 N N . ILE A 1 208 ? 4.655 21.347 -15.369 1.00 97.50 208 ILE A N 1
ATOM 1683 C CA . ILE A 1 208 ? 5.684 20.308 -15.310 1.00 97.50 208 ILE A CA 1
ATOM 1684 C C . ILE A 1 208 ? 6.230 20.050 -16.714 1.00 97.50 208 ILE A C 1
ATOM 1686 O O . ILE A 1 208 ? 5.461 19.933 -17.670 1.00 97.50 208 ILE A O 1
ATOM 1690 N N . ILE A 1 209 ? 7.552 19.944 -16.852 1.00 96.75 209 ILE A N 1
ATOM 1691 C CA . ILE A 1 209 ? 8.226 19.733 -18.140 1.00 96.75 209 ILE A CA 1
ATOM 1692 C C . ILE A 1 209 ? 9.161 18.533 -18.048 1.00 96.75 209 ILE A C 1
ATOM 1694 O O . ILE A 1 209 ? 9.919 18.406 -17.093 1.00 96.75 209 ILE A O 1
ATOM 1698 N N . ILE A 1 210 ? 9.122 17.660 -19.054 1.00 95.50 210 ILE A N 1
ATOM 1699 C CA . ILE A 1 210 ? 9.825 16.377 -19.052 1.00 95.50 210 ILE A CA 1
ATOM 1700 C C . ILE A 1 210 ? 10.631 16.231 -20.339 1.00 95.50 210 ILE A C 1
ATOM 1702 O O . ILE A 1 210 ? 10.080 16.212 -21.445 1.00 95.50 210 ILE A O 1
ATOM 1706 N N . GLY A 1 211 ? 11.950 16.104 -20.202 1.00 88.75 211 GLY A N 1
ATOM 1707 C CA . GLY A 1 211 ? 12.852 15.784 -21.307 1.00 88.75 211 GLY A CA 1
ATOM 1708 C C . GLY A 1 211 ? 14.313 16.109 -21.014 1.00 88.75 211 GLY A C 1
ATOM 1709 O O . GLY A 1 211 ? 14.664 16.539 -19.925 1.00 88.75 211 GLY A O 1
ATOM 1710 N N . GLY A 1 212 ? 15.186 15.860 -21.992 1.00 84.44 212 GLY A N 1
ATOM 1711 C CA . GLY A 1 212 ? 16.632 16.005 -21.809 1.00 84.44 212 GLY A CA 1
ATOM 1712 C C . GLY A 1 212 ? 17.131 17.454 -21.841 1.00 84.44 212 GLY A C 1
ATOM 1713 O O . GLY A 1 212 ? 16.578 18.299 -22.549 1.00 84.44 212 GLY A O 1
ATOM 1714 N N . LEU A 1 213 ? 18.253 17.710 -21.158 1.00 81.75 213 LEU A N 1
ATOM 1715 C CA . LEU A 1 213 ? 18.961 19.003 -21.096 1.00 81.75 213 LEU A CA 1
ATOM 1716 C C . LEU A 1 213 ? 19.160 19.681 -22.463 1.00 81.75 213 LEU A C 1
ATOM 1718 O O . LEU A 1 213 ? 19.058 20.903 -22.583 1.00 81.75 213 LEU A O 1
ATOM 1722 N N . SER A 1 214 ? 19.418 18.898 -23.514 1.00 77.88 214 SER A N 1
ATOM 1723 C CA . SER A 1 214 ? 19.639 19.408 -24.873 1.00 77.88 214 SER A CA 1
ATOM 1724 C C . SER A 1 214 ? 18.436 20.174 -25.433 1.00 77.88 214 SER A C 1
ATOM 1726 O O . SER A 1 214 ? 18.616 21.125 -26.198 1.00 77.88 214 SER A O 1
ATOM 1728 N N . TYR A 1 215 ? 17.214 19.816 -25.029 1.00 80.38 215 TYR A N 1
ATOM 1729 C CA . TYR A 1 215 ? 16.005 20.517 -25.446 1.00 80.38 215 TYR A CA 1
ATOM 1730 C C . TYR A 1 215 ? 15.889 21.894 -24.787 1.00 80.38 215 TYR A C 1
ATOM 1732 O O . TYR A 1 215 ? 15.594 22.869 -25.480 1.00 80.38 215 TYR A O 1
ATOM 1740 N N . PHE A 1 216 ? 16.199 22.007 -23.493 1.00 85.50 216 PHE A N 1
ATOM 1741 C CA . PHE A 1 216 ? 16.210 23.289 -22.781 1.00 85.50 216 PHE A CA 1
ATOM 1742 C C . PHE A 1 216 ? 17.247 24.248 -23.374 1.00 85.50 216 PHE A C 1
ATOM 1744 O O . PHE A 1 216 ? 16.912 25.388 -23.696 1.00 85.50 216 PHE A O 1
ATOM 1751 N N . LYS A 1 217 ? 18.463 23.758 -23.655 1.00 81.31 217 LYS A N 1
ATOM 1752 C CA . LYS A 1 217 ? 19.512 24.545 -24.330 1.00 81.31 217 LYS A CA 1
ATOM 1753 C C . LYS A 1 217 ? 19.105 24.984 -25.747 1.00 81.31 217 LYS A C 1
ATOM 1755 O O . LYS A 1 217 ? 19.403 26.104 -26.157 1.00 81.31 217 LYS A O 1
ATOM 1760 N N . ARG A 1 218 ? 18.419 24.124 -26.517 1.00 78.50 218 ARG A N 1
ATOM 1761 C CA . ARG A 1 218 ? 18.021 24.423 -27.909 1.00 78.50 218 ARG A CA 1
ATOM 1762 C C . ARG A 1 218 ? 16.869 25.423 -27.998 1.00 78.50 218 ARG A C 1
ATOM 1764 O O . ARG A 1 218 ? 16.932 26.357 -28.803 1.00 78.50 218 ARG A O 1
ATOM 1771 N N . TYR A 1 219 ? 15.794 25.163 -27.255 1.00 83.00 219 TYR A N 1
ATOM 1772 C CA . TYR A 1 219 ? 14.546 25.925 -27.344 1.00 83.00 219 TYR A CA 1
ATOM 1773 C C . TYR A 1 219 ? 14.528 27.143 -26.424 1.00 83.00 219 TYR A C 1
ATOM 1775 O O . TYR A 1 219 ? 13.672 27.997 -26.623 1.00 83.00 219 TYR A O 1
ATOM 1783 N N . LYS A 1 220 ? 15.484 27.244 -25.488 1.00 82.06 220 LYS A N 1
ATOM 1784 C CA . LYS A 1 220 ? 15.752 28.406 -24.632 1.00 82.06 220 LYS A CA 1
ATOM 1785 C C . LYS A 1 220 ? 14.460 29.080 -24.140 1.00 82.06 220 LYS A C 1
ATOM 1787 O O . LYS A 1 220 ? 14.100 30.134 -24.667 1.00 82.06 220 LYS A O 1
ATOM 1792 N N . PRO A 1 221 ? 13.716 28.449 -23.217 1.00 85.81 221 PRO A N 1
ATOM 1793 C CA . PRO A 1 221 ? 12.552 29.096 -22.628 1.00 85.81 221 PRO A CA 1
ATOM 1794 C C . PRO A 1 221 ? 12.959 30.402 -21.941 1.00 85.81 221 PRO A C 1
ATOM 1796 O O . PRO A 1 221 ? 14.032 30.472 -21.350 1.00 85.81 221 PRO A O 1
ATOM 1799 N N . ASP A 1 222 ? 12.108 31.426 -22.032 1.00 81.44 222 ASP A N 1
ATOM 1800 C CA . ASP A 1 222 ? 12.403 32.749 -21.459 1.00 81.44 222 ASP A CA 1
ATOM 1801 C C . ASP A 1 222 ? 12.459 32.706 -19.920 1.00 81.44 222 ASP A C 1
ATOM 1803 O O . ASP A 1 222 ? 13.269 33.386 -19.303 1.00 81.44 222 ASP A O 1
ATOM 1807 N N . SER A 1 223 ? 11.582 31.908 -19.306 1.00 85.00 223 SER A N 1
ATOM 1808 C CA . SER A 1 223 ? 11.518 31.653 -17.865 1.00 85.00 223 SER A CA 1
ATOM 1809 C C . SER A 1 223 ? 10.735 30.363 -17.618 1.00 85.00 223 SER A C 1
ATOM 1811 O O . SER A 1 223 ? 9.777 30.053 -18.339 1.00 85.00 223 SER A O 1
ATOM 1813 N N . LEU A 1 224 ? 11.140 29.621 -16.588 1.00 93.12 224 LEU A N 1
ATOM 1814 C CA . LEU A 1 224 ? 10.433 28.466 -16.043 1.00 93.12 224 LEU A CA 1
ATOM 1815 C C . LEU A 1 224 ? 10.063 28.680 -14.566 1.00 93.12 224 LEU A C 1
ATOM 1817 O O . LEU A 1 224 ? 9.912 27.712 -13.821 1.00 93.12 224 LEU A O 1
ATOM 1821 N N . THR A 1 225 ? 9.866 29.942 -14.177 1.00 92.06 225 THR A N 1
ATOM 1822 C CA . THR A 1 225 ? 9.485 30.367 -12.827 1.00 92.06 225 THR A CA 1
ATOM 1823 C C . THR A 1 225 ? 8.371 29.504 -12.235 1.00 92.06 225 THR A C 1
ATOM 1825 O O . THR A 1 225 ? 7.282 29.418 -12.811 1.00 92.06 225 THR A O 1
ATOM 1828 N N . GLY A 1 226 ? 8.628 28.889 -11.075 1.00 87.06 226 GLY A N 1
ATOM 1829 C CA . GLY A 1 226 ? 7.620 28.120 -10.326 1.00 87.06 226 GLY A CA 1
ATOM 1830 C C . GLY A 1 226 ? 7.252 26.761 -10.942 1.00 87.06 226 GLY A C 1
ATOM 1831 O O . GLY A 1 226 ? 6.211 26.189 -10.620 1.00 87.06 226 GLY A O 1
ATOM 1832 N N . LYS A 1 227 ? 8.032 26.272 -11.915 1.00 95.31 227 LYS A N 1
ATOM 1833 C CA . LYS A 1 227 ? 7.754 25.009 -12.618 1.00 95.31 227 LYS A CA 1
ATOM 1834 C C . LYS A 1 227 ? 8.593 23.867 -12.066 1.00 95.31 227 LYS A C 1
ATOM 1836 O O . LYS A 1 227 ? 9.645 24.077 -11.465 1.00 95.31 227 LYS A O 1
ATOM 1841 N N . THR A 1 228 ? 8.146 22.644 -12.335 1.00 96.81 228 THR A N 1
ATOM 1842 C CA . THR A 1 228 ? 8.910 21.422 -12.059 1.00 96.81 228 THR A CA 1
ATOM 1843 C C . THR A 1 228 ? 9.482 20.844 -13.348 1.00 96.81 228 THR A C 1
ATOM 1845 O O . THR A 1 228 ? 8.775 20.724 -14.349 1.00 96.81 228 THR A O 1
ATOM 1848 N N . VAL A 1 229 ? 10.750 20.443 -13.336 1.00 97.00 229 VAL A N 1
ATOM 1849 C CA . VAL A 1 229 ? 11.437 19.850 -14.487 1.00 97.00 229 VAL A CA 1
ATOM 1850 C C . VAL A 1 229 ? 11.913 18.439 -14.159 1.00 97.00 229 VAL A C 1
ATOM 1852 O O . VAL A 1 229 ? 12.648 18.249 -13.202 1.00 97.00 229 VAL A O 1
ATOM 1855 N N . PHE A 1 230 ? 11.554 17.460 -14.988 1.00 96.00 230 PHE A N 1
ATOM 1856 C CA . PHE A 1 230 ? 12.134 16.117 -14.970 1.00 96.00 230 PHE A CA 1
ATOM 1857 C C . PHE A 1 230 ? 13.143 16.004 -16.113 1.00 96.00 230 PHE A C 1
ATOM 1859 O O . PHE A 1 230 ? 12.790 16.177 -17.284 1.00 96.00 230 PHE A O 1
ATOM 1866 N N . THR A 1 231 ? 14.402 15.723 -15.787 1.00 92.88 231 THR A N 1
ATOM 1867 C CA . THR A 1 231 ? 15.504 15.730 -16.761 1.00 92.88 231 THR A CA 1
ATOM 1868 C C . THR A 1 231 ? 16.608 14.760 -16.366 1.00 92.88 231 THR A C 1
ATOM 1870 O O . THR A 1 231 ? 16.719 14.363 -15.215 1.00 92.88 231 THR A O 1
ATOM 1873 N N . ASN A 1 232 ? 17.463 14.383 -17.312 1.00 88.75 232 ASN A N 1
ATOM 1874 C CA . ASN A 1 232 ? 18.666 13.609 -17.018 1.00 88.75 232 ASN A CA 1
ATOM 1875 C C . ASN A 1 232 ? 19.809 14.555 -16.661 1.00 88.75 232 ASN A C 1
ATOM 1877 O O . ASN A 1 232 ? 20.313 15.247 -17.547 1.00 88.75 232 ASN A O 1
ATOM 1881 N N . LEU A 1 233 ? 20.211 14.569 -15.390 1.00 89.81 233 LEU A N 1
ATOM 1882 C CA . LEU A 1 233 ? 21.422 15.255 -14.943 1.00 89.81 233 LEU A CA 1
ATOM 1883 C C . LEU A 1 233 ? 22.656 14.400 -15.256 1.00 89.81 233 LEU A C 1
ATOM 1885 O O . LEU A 1 233 ? 22.577 13.165 -15.261 1.00 89.81 233 LEU A O 1
ATOM 1889 N N . ARG A 1 234 ? 23.778 15.061 -15.555 1.00 86.31 234 ARG A N 1
ATOM 1890 C CA . ARG A 1 234 ? 25.096 14.427 -15.740 1.00 86.31 234 ARG A CA 1
ATOM 1891 C C . ARG A 1 234 ? 25.993 14.675 -14.535 1.00 86.31 234 ARG A C 1
ATOM 1893 O O . ARG A 1 234 ? 26.750 13.795 -14.143 1.00 86.31 234 ARG A O 1
ATOM 1900 N N . ASP A 1 235 ? 25.888 15.867 -13.966 1.00 87.50 235 ASP A N 1
ATOM 1901 C CA . ASP A 1 235 ? 26.531 16.302 -12.733 1.00 87.50 235 ASP A CA 1
ATOM 1902 C C . ASP A 1 235 ? 25.762 17.496 -12.147 1.00 87.50 235 ASP A C 1
ATOM 1904 O O . ASP A 1 235 ? 24.834 18.021 -12.768 1.00 87.50 235 ASP A O 1
ATOM 1908 N N . ASP A 1 236 ? 26.134 17.919 -10.940 1.00 87.12 236 ASP A N 1
ATOM 1909 C CA . ASP A 1 236 ? 25.404 18.961 -10.213 1.00 87.12 236 ASP A CA 1
ATOM 1910 C C . ASP A 1 236 ? 25.538 20.363 -10.861 1.00 87.12 236 ASP A C 1
ATOM 1912 O O . ASP A 1 236 ? 24.739 21.249 -10.548 1.00 87.12 236 ASP A O 1
ATOM 1916 N N . ARG A 1 237 ? 26.465 20.577 -11.818 1.00 88.44 237 ARG A N 1
ATOM 1917 C CA . ARG A 1 237 ? 26.576 21.843 -12.581 1.00 88.44 237 ARG A CA 1
ATOM 1918 C C . ARG A 1 237 ? 25.407 22.021 -13.545 1.00 88.44 237 ARG A C 1
ATOM 1920 O O . ARG A 1 237 ? 25.007 23.145 -13.829 1.00 88.44 237 ARG A O 1
ATOM 1927 N N . ASP A 1 238 ? 24.790 20.928 -14.007 1.00 89.06 238 ASP A N 1
ATOM 1928 C CA . ASP A 1 238 ? 23.597 20.999 -14.861 1.00 89.06 238 ASP A CA 1
ATOM 1929 C C . ASP A 1 238 ? 22.410 21.696 -14.153 1.00 89.06 238 ASP A C 1
ATOM 1931 O O . ASP A 1 238 ? 21.501 22.190 -14.824 1.00 89.06 238 ASP A O 1
ATOM 1935 N N . LEU A 1 239 ? 22.423 21.792 -12.814 1.00 91.75 239 LEU A N 1
ATOM 1936 C CA . LEU A 1 239 ? 21.421 22.532 -12.038 1.00 91.75 239 LEU A CA 1
ATOM 1937 C C . LEU A 1 239 ? 21.512 24.053 -12.235 1.00 91.75 239 LEU A C 1
ATOM 1939 O O . LEU A 1 239 ? 20.504 24.735 -12.061 1.00 91.75 239 LEU A O 1
ATOM 1943 N N . GLU A 1 240 ? 22.673 24.596 -12.616 1.00 90.25 240 GLU A N 1
ATOM 1944 C CA . GLU A 1 240 ? 22.868 26.039 -12.837 1.00 90.25 240 GLU A CA 1
ATOM 1945 C C . GLU A 1 240 ? 21.943 26.568 -13.934 1.00 90.25 240 GLU A C 1
ATOM 1947 O O . GLU A 1 240 ? 21.272 27.576 -13.729 1.00 90.25 240 GLU A O 1
ATOM 1952 N N . LEU A 1 241 ? 21.783 25.813 -15.027 1.00 89.06 241 LEU A N 1
ATOM 1953 C CA . LEU A 1 241 ? 20.829 26.135 -16.092 1.00 89.06 241 LEU A CA 1
ATOM 1954 C C . LEU A 1 241 ? 19.402 26.314 -15.552 1.00 89.06 241 LEU A C 1
ATOM 1956 O O . LEU A 1 241 ? 18.660 27.180 -16.006 1.00 89.06 241 LEU A O 1
ATOM 1960 N N . PHE A 1 242 ? 18.986 25.476 -14.603 1.00 93.50 242 PHE A N 1
ATOM 1961 C CA . PHE A 1 242 ? 17.632 25.529 -14.055 1.00 93.50 242 PHE A CA 1
ATOM 1962 C C . PHE A 1 242 ? 17.471 26.597 -12.974 1.00 93.50 242 PHE A C 1
ATOM 1964 O O . PHE A 1 242 ? 16.379 27.150 -12.851 1.00 93.50 242 PHE A O 1
ATOM 1971 N N . ARG A 1 243 ? 18.550 26.948 -12.263 1.00 91.75 243 ARG A N 1
ATOM 1972 C CA . ARG A 1 243 ? 18.586 28.137 -11.399 1.00 91.75 243 ARG A CA 1
ATOM 1973 C C . ARG A 1 243 ? 18.443 29.415 -12.225 1.00 91.75 243 ARG A C 1
ATOM 1975 O O . ARG A 1 243 ? 17.621 30.255 -11.885 1.00 91.75 243 ARG A O 1
ATOM 1982 N N . GLU A 1 244 ? 19.161 29.528 -13.345 1.00 89.69 244 GLU A N 1
ATOM 1983 C CA . GLU A 1 244 ? 19.038 30.661 -14.279 1.00 89.69 244 GLU A CA 1
ATOM 1984 C C . GLU A 1 244 ? 17.622 30.794 -14.861 1.00 89.69 244 GLU A C 1
ATOM 1986 O O . GLU A 1 244 ? 17.146 31.900 -15.106 1.00 89.69 244 GLU A O 1
ATOM 1991 N N . LEU A 1 245 ? 16.933 29.667 -15.067 1.00 90.38 245 LEU A N 1
ATOM 1992 C CA . LEU A 1 245 ? 15.550 29.624 -15.548 1.00 90.38 245 LEU A CA 1
ATOM 1993 C C . LEU A 1 245 ? 14.500 29.767 -14.430 1.00 90.38 245 LEU A C 1
ATO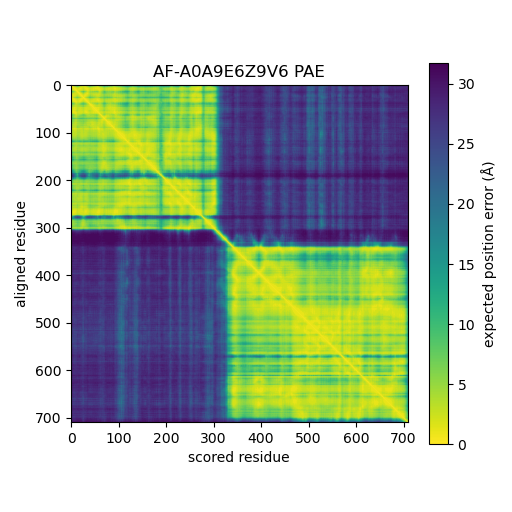M 1995 O O . LEU A 1 245 ? 13.306 29.703 -14.737 1.00 90.38 245 LEU A O 1
ATOM 1999 N N . ASP A 1 246 ? 14.919 29.966 -13.174 1.00 91.19 246 ASP A N 1
ATOM 2000 C CA . ASP A 1 246 ? 14.059 30.148 -11.994 1.00 91.19 246 ASP A CA 1
ATOM 2001 C C . ASP A 1 246 ? 13.100 28.961 -11.735 1.00 91.19 246 ASP A C 1
ATOM 2003 O O . ASP A 1 246 ? 11.964 29.108 -11.282 1.00 91.19 246 ASP A O 1
ATOM 2007 N N . VAL A 1 247 ? 13.550 27.746 -12.057 1.00 94.81 247 VAL A N 1
ATOM 2008 C CA . VAL A 1 247 ? 12.800 26.502 -11.819 1.00 94.81 247 VAL A CA 1
ATOM 2009 C C . VAL A 1 247 ? 12.624 26.268 -10.317 1.00 94.81 247 VAL A C 1
ATOM 2011 O O . VAL A 1 247 ? 13.543 26.497 -9.538 1.00 94.81 247 VAL A O 1
ATOM 2014 N N . GLU A 1 248 ? 11.460 25.766 -9.901 1.00 94.62 248 GLU A N 1
ATOM 2015 C CA . GLU A 1 248 ? 11.183 25.473 -8.488 1.00 94.62 248 GLU A CA 1
ATOM 2016 C C . GLU A 1 248 ? 11.748 24.111 -8.082 1.00 94.62 248 GLU A C 1
ATOM 2018 O O . GLU A 1 248 ? 12.543 24.020 -7.150 1.00 94.62 248 GLU A O 1
ATOM 2023 N N . TYR A 1 249 ? 11.397 23.062 -8.833 1.00 95.75 249 TYR A N 1
ATOM 2024 C CA . TYR A 1 249 ? 11.854 21.696 -8.573 1.00 95.75 249 TYR A CA 1
ATOM 2025 C C . TYR A 1 249 ? 12.527 21.085 -9.800 1.00 95.75 249 TYR A C 1
ATOM 2027 O O . TYR A 1 249 ? 11.977 21.134 -10.900 1.00 95.75 249 TYR A O 1
ATOM 2035 N N . VAL A 1 250 ? 13.670 20.430 -9.604 1.00 96.50 250 VAL A N 1
ATOM 2036 C CA . VAL A 1 250 ? 14.308 19.568 -10.607 1.00 96.50 250 VAL A CA 1
ATOM 2037 C C . VAL A 1 250 ? 14.323 18.136 -10.093 1.00 96.50 250 VAL A C 1
ATOM 2039 O O . VAL A 1 250 ? 14.836 17.870 -9.013 1.00 96.50 250 VAL A O 1
ATOM 2042 N N . VAL A 1 251 ? 13.776 17.214 -10.878 1.00 95.25 251 VAL A N 1
ATOM 2043 C CA . VAL A 1 251 ? 13.796 15.773 -10.618 1.00 95.25 251 VAL A CA 1
ATOM 2044 C C . VAL A 1 251 ? 14.757 15.115 -11.601 1.00 95.25 251 VAL A C 1
ATOM 2046 O O . VAL A 1 251 ? 14.575 15.220 -12.821 1.00 95.25 251 VAL A O 1
ATOM 2049 N N . SER A 1 252 ? 15.771 14.422 -11.085 1.00 93.50 252 SER A N 1
ATOM 2050 C CA . SER A 1 252 ? 16.693 13.661 -11.927 1.00 93.50 252 SER A CA 1
ATOM 2051 C C . SER A 1 252 ? 16.063 12.347 -12.392 1.00 93.50 252 SER A C 1
ATOM 2053 O O . SER A 1 252 ? 15.635 11.522 -11.590 1.00 93.50 252 SER A O 1
ATOM 2055 N N . LEU A 1 253 ? 16.059 12.128 -13.707 1.00 89.88 253 LEU A N 1
ATOM 2056 C CA . LEU A 1 253 ? 15.749 10.849 -14.356 1.00 89.88 253 LEU A CA 1
ATOM 2057 C C . LEU A 1 253 ? 16.983 9.941 -14.483 1.00 89.88 253 LEU A C 1
ATOM 2059 O O . LEU A 1 253 ? 16.871 8.815 -14.962 1.00 89.88 253 LEU A O 1
ATOM 2063 N N . SER A 1 254 ? 18.164 10.440 -14.112 1.00 87.75 254 SER A N 1
ATOM 2064 C CA . SER A 1 254 ? 19.391 9.648 -14.008 1.00 87.75 254 SER A CA 1
ATOM 2065 C C . SER A 1 254 ? 19.617 9.316 -12.532 1.00 87.75 254 SER A C 1
ATOM 2067 O O . SER A 1 254 ? 19.756 10.255 -11.745 1.00 87.75 254 SER A O 1
ATOM 2069 N N . PRO A 1 255 ? 19.658 8.038 -12.128 1.00 85.75 255 PRO A N 1
ATOM 2070 C CA . PRO A 1 255 ? 19.911 7.685 -10.738 1.00 85.75 255 PRO A CA 1
ATOM 2071 C C . PRO A 1 255 ? 21.367 7.985 -10.358 1.00 85.75 255 PRO A C 1
ATOM 2073 O O . PRO A 1 255 ? 22.285 7.828 -11.174 1.00 85.75 255 PRO A O 1
ATOM 2076 N N . LYS A 1 256 ? 21.575 8.394 -9.106 1.00 88.31 256 LYS A N 1
ATOM 2077 C CA . LYS A 1 256 ? 22.898 8.629 -8.526 1.00 88.31 256 LYS A CA 1
ATOM 2078 C C . LYS A 1 256 ? 23.362 7.369 -7.794 1.00 88.31 256 LYS A C 1
ATOM 2080 O O . LYS A 1 256 ? 22.742 6.940 -6.828 1.00 88.31 256 LYS A O 1
ATOM 2085 N N . ILE A 1 257 ? 24.443 6.758 -8.273 1.00 87.81 257 ILE A N 1
ATOM 2086 C CA . ILE A 1 257 ? 25.031 5.531 -7.711 1.00 87.81 257 ILE A CA 1
ATOM 2087 C C . ILE A 1 257 ? 26.473 5.844 -7.345 1.00 87.81 257 ILE A C 1
ATOM 2089 O O . ILE A 1 257 ? 27.201 6.422 -8.149 1.00 87.81 257 ILE A O 1
ATOM 2093 N N . SER A 1 258 ? 26.869 5.530 -6.110 1.00 87.06 258 SER A N 1
ATOM 2094 C CA . SER A 1 258 ? 28.186 5.908 -5.573 1.00 87.06 258 SER A CA 1
ATOM 2095 C C . SER A 1 258 ? 28.482 7.414 -5.726 1.00 87.06 258 SER A C 1
ATOM 2097 O O . SER A 1 258 ? 29.616 7.816 -5.960 1.00 87.06 258 SER A O 1
ATOM 2099 N N . GLY A 1 259 ? 27.446 8.262 -5.643 1.00 86.38 259 GLY A N 1
ATOM 2100 C CA . GLY A 1 259 ? 27.559 9.714 -5.830 1.00 86.38 259 GLY A CA 1
ATOM 2101 C C . GLY A 1 259 ? 27.615 10.191 -7.290 1.00 86.38 259 GLY A C 1
ATOM 2102 O O . GLY A 1 259 ? 27.717 11.394 -7.519 1.00 86.38 259 GLY A O 1
ATOM 2103 N N . ILE A 1 260 ? 27.506 9.296 -8.277 1.00 89.69 260 ILE A N 1
ATOM 2104 C CA . ILE A 1 260 ? 27.659 9.599 -9.708 1.00 89.69 260 ILE A CA 1
ATOM 2105 C C . ILE A 1 260 ? 26.324 9.397 -10.431 1.00 89.69 260 ILE A C 1
ATOM 2107 O O . ILE A 1 260 ? 25.722 8.325 -10.342 1.00 89.69 260 ILE A O 1
ATOM 2111 N N . TYR A 1 261 ? 25.867 10.398 -11.194 1.00 90.38 261 TYR A N 1
ATOM 2112 C CA . TYR A 1 261 ? 24.720 10.211 -12.089 1.00 90.38 261 TYR A CA 1
ATOM 2113 C C . TYR A 1 261 ? 25.099 9.235 -13.193 1.00 90.38 261 TYR A C 1
ATOM 2115 O O . TYR A 1 261 ? 25.915 9.541 -14.066 1.00 90.38 261 TYR A O 1
ATOM 2123 N N . THR A 1 262 ? 24.511 8.046 -13.144 1.00 90.69 262 THR A N 1
ATOM 2124 C CA . THR A 1 262 ? 24.904 6.965 -14.041 1.00 90.69 262 THR A CA 1
ATOM 2125 C C . THR A 1 262 ? 23.982 6.934 -15.259 1.00 90.69 262 THR A C 1
ATOM 2127 O O . THR A 1 262 ? 22.760 6.857 -15.101 1.00 90.69 262 THR A O 1
ATOM 2130 N N . PRO A 1 263 ? 24.525 6.998 -16.489 1.00 90.94 263 PRO A N 1
ATOM 2131 C CA . PRO A 1 263 ? 23.718 6.901 -17.699 1.00 90.94 263 PRO A CA 1
ATOM 2132 C C . PRO A 1 263 ? 23.012 5.547 -17.810 1.00 90.94 263 PRO A C 1
ATOM 2134 O O . PRO A 1 263 ? 23.606 4.502 -17.555 1.00 90.94 263 PRO A O 1
ATOM 2137 N N . VAL A 1 264 ? 21.758 5.562 -18.265 1.00 91.19 264 VAL A N 1
ATOM 2138 C CA . VAL A 1 264 ? 20.936 4.349 -18.440 1.00 91.19 264 VAL A CA 1
ATOM 2139 C C . VAL A 1 264 ? 21.624 3.264 -19.284 1.00 91.19 264 VAL A C 1
ATOM 2141 O O . VAL A 1 264 ? 21.576 2.111 -18.866 1.00 91.19 264 VAL A O 1
ATOM 2144 N N . PRO A 1 265 ? 22.320 3.577 -20.399 1.00 92.81 265 PRO A N 1
ATOM 2145 C CA . PRO A 1 265 ? 23.042 2.557 -21.161 1.00 92.81 265 PRO A CA 1
ATOM 2146 C C . PRO A 1 265 ? 24.145 1.867 -20.345 1.00 92.81 265 PRO A C 1
ATOM 2148 O O . PRO A 1 265 ? 24.303 0.658 -20.426 1.00 92.81 265 PRO A O 1
ATOM 2151 N N . VAL A 1 266 ? 24.862 2.603 -19.488 1.00 93.88 266 VAL A N 1
ATOM 2152 C CA . VAL A 1 266 ? 25.892 2.010 -18.614 1.00 93.88 266 VAL A CA 1
ATOM 2153 C C . VAL A 1 266 ? 25.262 1.050 -17.608 1.00 93.88 266 VAL A C 1
ATOM 2155 O O . VAL A 1 266 ? 25.798 -0.031 -17.386 1.00 93.88 266 VAL A O 1
ATOM 2158 N N . LEU A 1 267 ? 24.114 1.420 -17.030 1.00 90.62 267 LEU A N 1
ATOM 2159 C CA . LEU A 1 267 ? 23.372 0.540 -16.124 1.00 90.62 267 LEU A CA 1
ATOM 2160 C C . LEU A 1 267 ? 22.859 -0.707 -16.831 1.00 90.62 267 LEU A C 1
ATOM 2162 O O . LEU A 1 267 ? 22.984 -1.799 -16.292 1.00 90.62 267 LEU A O 1
ATOM 2166 N N . GLU A 1 268 ? 22.338 -0.562 -18.047 1.00 90.44 268 GLU A N 1
ATOM 2167 C CA . GLU A 1 268 ? 21.895 -1.702 -18.843 1.00 90.44 268 GLU A CA 1
ATOM 2168 C C . GLU A 1 268 ? 23.055 -2.659 -19.151 1.00 90.44 268 GLU A C 1
ATOM 2170 O O . GLU A 1 268 ? 22.913 -3.859 -18.926 1.00 90.44 268 GLU A O 1
ATOM 2175 N N . ALA A 1 269 ? 24.209 -2.157 -19.610 1.00 92.06 269 ALA A N 1
ATOM 2176 C CA . ALA A 1 269 ? 25.393 -2.990 -19.835 1.00 92.06 269 ALA A CA 1
ATOM 2177 C C . ALA A 1 269 ? 25.876 -3.662 -18.547 1.00 92.06 269 ALA A C 1
ATOM 2179 O O . ALA A 1 269 ? 26.166 -4.855 -18.551 1.00 92.06 269 ALA A O 1
ATOM 2180 N N . ALA A 1 270 ? 25.936 -2.925 -17.439 1.00 90.12 270 ALA A N 1
ATOM 2181 C CA . ALA A 1 270 ? 26.341 -3.481 -16.158 1.00 90.12 270 ALA A CA 1
ATOM 2182 C C . ALA A 1 270 ? 25.409 -4.611 -15.704 1.00 90.12 270 ALA A C 1
ATOM 2184 O O . ALA A 1 270 ? 25.874 -5.662 -15.270 1.00 90.12 270 ALA A O 1
ATOM 2185 N N . PHE A 1 271 ? 24.098 -4.414 -15.838 1.00 86.12 271 PHE A N 1
ATOM 2186 C CA . PHE A 1 271 ? 23.099 -5.411 -15.479 1.00 86.12 271 PHE A CA 1
ATOM 2187 C C . PHE A 1 271 ? 23.169 -6.635 -16.401 1.00 86.12 271 PHE A C 1
ATOM 2189 O O . PHE A 1 271 ? 23.158 -7.753 -15.899 1.00 86.12 271 PHE A O 1
ATOM 2196 N N . LYS A 1 272 ? 23.337 -6.451 -17.718 1.00 85.94 272 LYS A N 1
ATOM 2197 C CA . LYS A 1 272 ? 23.572 -7.555 -18.669 1.00 85.94 272 LYS A CA 1
ATOM 2198 C C . LYS A 1 272 ? 24.829 -8.361 -18.322 1.00 85.94 272 LYS A C 1
ATOM 2200 O O . LYS A 1 272 ? 24.788 -9.580 -18.317 1.00 85.94 272 LYS A O 1
ATOM 2205 N N . LEU A 1 273 ? 25.932 -7.702 -17.962 1.00 86.81 273 LEU A N 1
ATOM 2206 C CA . LEU A 1 273 ? 27.164 -8.390 -17.551 1.00 86.81 273 LEU A CA 1
ATOM 2207 C C . LEU A 1 273 ? 27.001 -9.165 -16.231 1.00 86.81 273 LEU A C 1
ATOM 2209 O O . LEU A 1 273 ? 27.609 -10.219 -16.054 1.00 86.81 273 LEU A O 1
ATOM 2213 N N . CYS A 1 274 ? 26.174 -8.659 -15.309 1.00 80.62 274 CYS A N 1
ATOM 2214 C CA . CYS A 1 274 ? 25.883 -9.322 -14.035 1.00 80.62 274 CYS A CA 1
ATOM 2215 C C . CYS A 1 274 ? 24.866 -10.473 -14.162 1.00 80.62 274 CYS A C 1
ATOM 2217 O O . CYS A 1 274 ? 24.862 -11.373 -13.320 1.00 80.62 274 CYS A O 1
ATOM 2219 N N . GLY A 1 275 ? 23.975 -10.438 -15.159 1.00 70.31 275 GLY A N 1
ATOM 2220 C CA . GLY A 1 275 ? 22.851 -11.362 -15.313 1.00 70.31 275 GLY A CA 1
ATOM 2221 C C . GLY A 1 275 ? 22.904 -12.121 -16.634 1.00 70.31 275 GLY A C 1
ATOM 2222 O O . GLY A 1 275 ? 22.685 -11.541 -17.687 1.00 70.31 275 GLY A O 1
ATOM 2223 N N . LYS A 1 276 ? 23.124 -13.437 -16.578 1.00 55.22 276 LYS A N 1
ATOM 2224 C CA . LYS A 1 276 ? 23.044 -14.321 -17.752 1.00 55.22 276 LYS A CA 1
ATOM 2225 C C . LYS A 1 276 ? 21.575 -14.589 -18.111 1.00 55.22 276 LYS A C 1
ATOM 2227 O O . LYS A 1 276 ? 21.040 -15.604 -17.672 1.00 55.22 276 LYS A O 1
ATOM 2232 N N . HIS A 1 277 ? 20.915 -13.703 -18.857 1.00 55.25 277 HIS A N 1
ATOM 2233 C CA . HIS A 1 277 ? 19.514 -13.897 -19.261 1.00 55.25 277 HIS A CA 1
ATOM 2234 C C . HIS A 1 277 ? 19.289 -13.592 -20.743 1.00 55.25 277 HIS A C 1
ATOM 2236 O O . HIS A 1 277 ? 19.608 -12.509 -21.228 1.00 55.25 277 HIS A O 1
ATOM 2242 N N . SER A 1 278 ? 18.679 -14.550 -21.443 1.00 46.62 278 SER A N 1
ATOM 2243 C CA . SER A 1 278 ? 18.499 -14.550 -22.897 1.00 46.62 278 SER A CA 1
ATOM 2244 C C . SER A 1 278 ? 17.072 -14.239 -23.382 1.00 46.62 278 SER A C 1
ATOM 2246 O O . SER A 1 278 ? 16.812 -14.401 -24.570 1.00 46.62 278 SER A O 1
ATOM 2248 N N . GLU A 1 279 ? 16.141 -13.761 -22.538 1.00 49.00 279 GLU A N 1
ATOM 2249 C CA . GLU A 1 279 ? 14.771 -13.421 -22.977 1.00 49.00 279 GLU A CA 1
ATOM 2250 C C . GLU A 1 279 ? 14.203 -12.116 -22.371 1.00 49.00 279 GLU A C 1
ATOM 2252 O O . GLU A 1 279 ? 14.295 -11.844 -21.177 1.00 49.00 279 GLU A O 1
ATOM 2257 N N . ASN A 1 280 ? 13.553 -11.299 -23.212 1.00 44.94 280 ASN A N 1
ATOM 2258 C CA . ASN A 1 280 ? 13.131 -9.915 -22.922 1.00 44.94 280 ASN A CA 1
ATOM 2259 C C . ASN A 1 280 ? 12.121 -9.719 -21.769 1.00 44.94 280 ASN A C 1
ATOM 2261 O O . ASN A 1 280 ? 11.978 -8.587 -21.305 1.00 44.94 280 ASN A O 1
ATOM 2265 N N . HIS A 1 281 ? 11.392 -10.755 -21.335 1.00 43.94 281 HIS A N 1
ATOM 2266 C CA . HIS A 1 281 ? 10.448 -10.651 -20.208 1.00 43.94 281 HIS A CA 1
ATOM 2267 C C . HIS A 1 281 ? 11.134 -10.886 -18.853 1.00 43.94 281 HIS A C 1
ATOM 2269 O O . HIS A 1 281 ? 10.823 -10.178 -17.902 1.00 43.94 281 HIS A O 1
ATOM 2275 N N . GLU A 1 282 ? 12.133 -11.774 -18.781 1.00 54.69 282 GLU A N 1
ATOM 2276 C CA . GLU A 1 282 ? 12.963 -11.937 -17.576 1.00 54.69 282 GLU A CA 1
ATOM 2277 C C . GLU A 1 282 ? 13.796 -10.677 -17.292 1.00 54.69 282 GLU A C 1
ATOM 2279 O O . GLU A 1 282 ? 14.050 -10.333 -16.140 1.00 54.69 282 GLU A O 1
ATOM 2284 N N . ILE A 1 283 ? 14.183 -9.953 -18.347 1.00 60.16 283 ILE A N 1
ATOM 2285 C CA . ILE A 1 283 ? 15.053 -8.775 -18.266 1.00 60.16 283 ILE A CA 1
ATOM 2286 C C . ILE A 1 283 ? 14.381 -7.586 -17.553 1.00 60.16 283 ILE A C 1
ATOM 2288 O O . ILE A 1 283 ? 15.038 -6.921 -16.754 1.00 60.16 283 ILE A O 1
ATOM 2292 N N . GLU A 1 284 ? 13.093 -7.301 -17.793 1.00 63.19 284 GLU A N 1
ATOM 2293 C CA . GLU A 1 284 ? 12.407 -6.188 -17.105 1.00 63.19 284 GLU A CA 1
ATOM 2294 C C . GLU A 1 284 ? 12.250 -6.455 -15.601 1.00 63.19 284 GLU A C 1
ATOM 2296 O O . GLU A 1 284 ? 12.543 -5.568 -14.794 1.00 63.19 284 GLU A O 1
ATOM 2301 N N . ASP A 1 285 ? 11.847 -7.671 -15.224 1.00 60.38 285 ASP A N 1
ATOM 2302 C CA . ASP A 1 285 ? 11.710 -8.079 -13.822 1.00 60.38 285 ASP A CA 1
ATOM 2303 C C . ASP A 1 285 ? 13.075 -8.123 -13.122 1.00 60.38 285 ASP A C 1
ATOM 2305 O O . ASP A 1 285 ? 13.221 -7.658 -11.988 1.00 60.38 285 ASP A O 1
ATOM 2309 N N . TYR A 1 286 ? 14.110 -8.607 -13.811 1.00 64.31 286 TYR A N 1
ATOM 2310 C CA . TYR A 1 286 ? 15.492 -8.564 -13.342 1.00 64.31 286 TYR A CA 1
ATOM 2311 C C . TYR A 1 286 ? 15.967 -7.127 -13.084 1.00 64.31 286 TYR A C 1
ATOM 2313 O O . TYR A 1 286 ? 16.480 -6.822 -12.003 1.00 64.31 286 TYR A O 1
ATOM 2321 N N . PHE A 1 287 ? 15.745 -6.218 -14.037 1.00 68.94 287 PHE A N 1
ATOM 2322 C CA . PHE A 1 287 ? 16.090 -4.808 -13.887 1.00 68.94 287 PHE A CA 1
ATOM 2323 C C . PHE A 1 287 ? 15.332 -4.147 -12.738 1.00 68.94 287 PHE A C 1
ATOM 2325 O O . PHE A 1 287 ? 15.941 -3.412 -11.962 1.00 68.94 287 PHE A O 1
ATOM 2332 N N . LEU A 1 288 ? 14.035 -4.424 -12.576 1.00 66.38 288 LEU A N 1
ATOM 2333 C CA . LEU A 1 288 ? 13.248 -3.879 -11.471 1.00 66.38 288 LEU A CA 1
ATOM 2334 C C . LEU A 1 288 ? 13.747 -4.389 -10.109 1.00 66.38 288 LEU A C 1
ATOM 2336 O O . LEU A 1 288 ? 13.894 -3.599 -9.174 1.00 66.38 288 LEU A O 1
ATOM 2340 N N . ASN A 1 289 ? 14.082 -5.679 -10.012 1.00 63.62 289 ASN A N 1
ATOM 2341 C CA . ASN A 1 289 ? 14.680 -6.270 -8.815 1.00 63.62 289 ASN A CA 1
ATOM 2342 C C . ASN A 1 289 ? 16.020 -5.615 -8.459 1.00 63.62 289 ASN A C 1
ATOM 2344 O O . ASN A 1 289 ? 16.267 -5.320 -7.290 1.00 63.62 289 ASN A O 1
ATOM 2348 N N . LEU A 1 290 ? 16.880 -5.351 -9.446 1.00 67.44 290 LEU A N 1
ATOM 2349 C CA . LEU A 1 290 ? 18.155 -4.669 -9.216 1.00 67.44 290 LEU A CA 1
ATOM 2350 C C . LEU A 1 290 ? 17.972 -3.207 -8.808 1.00 67.44 290 LEU A C 1
ATOM 2352 O O . LEU A 1 290 ? 18.594 -2.776 -7.840 1.00 67.44 290 LEU A O 1
ATOM 2356 N N . ILE A 1 291 ? 17.082 -2.470 -9.479 1.00 72.19 291 ILE A N 1
ATOM 2357 C CA . ILE A 1 291 ? 16.708 -1.097 -9.103 1.00 72.19 291 ILE A CA 1
ATOM 2358 C C . ILE A 1 291 ? 16.252 -1.051 -7.636 1.00 72.19 291 ILE A C 1
ATOM 2360 O O . ILE A 1 291 ? 16.648 -0.148 -6.897 1.00 72.19 291 ILE A O 1
ATOM 2364 N N . HIS A 1 292 ? 15.466 -2.042 -7.201 1.00 66.50 292 HIS A N 1
ATOM 2365 C CA . HIS A 1 292 ? 14.983 -2.141 -5.826 1.00 66.50 292 HIS A CA 1
ATOM 2366 C C . HIS A 1 292 ? 16.079 -2.543 -4.827 1.00 66.50 292 HIS A C 1
ATOM 2368 O O . HIS A 1 292 ? 16.213 -1.889 -3.797 1.00 66.50 292 HIS A O 1
ATOM 2374 N N . ARG A 1 293 ? 16.902 -3.560 -5.134 1.00 70.69 293 ARG A N 1
ATOM 2375 C CA . ARG A 1 293 ? 18.047 -3.982 -4.295 1.00 70.69 293 ARG A CA 1
ATOM 2376 C C . ARG A 1 293 ? 19.061 -2.860 -4.082 1.00 70.69 293 ARG A C 1
ATOM 2378 O O . ARG A 1 293 ? 19.723 -2.824 -3.053 1.00 70.69 293 ARG A O 1
ATOM 2385 N N . MET A 1 294 ? 19.205 -1.982 -5.069 1.00 72.38 294 MET A N 1
ATOM 2386 C CA . MET A 1 294 ? 20.066 -0.803 -4.996 1.00 72.38 294 MET A CA 1
ATOM 2387 C C . MET A 1 294 ? 19.412 0.381 -4.277 1.00 72.38 294 MET A C 1
ATOM 2389 O O . MET A 1 294 ? 20.056 1.417 -4.133 1.00 72.38 294 MET A O 1
ATOM 2393 N N . GLU A 1 295 ? 18.142 0.253 -3.876 1.00 74.81 295 GLU A N 1
ATOM 2394 C CA . GLU A 1 295 ? 17.330 1.322 -3.295 1.00 74.81 295 GLU A CA 1
ATOM 2395 C C . GLU A 1 295 ? 17.417 2.629 -4.089 1.00 74.81 295 GLU A C 1
ATOM 2397 O O . GLU A 1 295 ? 17.512 3.718 -3.514 1.00 74.81 295 GLU A O 1
ATOM 2402 N N . LEU A 1 296 ? 17.403 2.537 -5.425 1.00 79.25 296 LEU A N 1
ATOM 2403 C CA . LEU A 1 296 ? 17.493 3.736 -6.250 1.00 79.25 296 LEU A CA 1
ATOM 2404 C C . LEU A 1 296 ? 16.330 4.666 -5.897 1.00 79.25 296 LEU A C 1
ATOM 2406 O O . LEU A 1 296 ? 15.182 4.236 -5.752 1.00 79.25 296 LEU A O 1
ATOM 2410 N N . LYS A 1 297 ? 16.632 5.950 -5.741 1.00 78.69 297 LYS A N 1
ATOM 2411 C CA . LYS A 1 297 ? 15.656 7.000 -5.446 1.00 78.69 297 LYS A CA 1
ATOM 2412 C C . LYS A 1 297 ? 15.841 8.139 -6.446 1.00 78.69 297 LYS A C 1
ATOM 2414 O O . LYS A 1 297 ? 16.954 8.336 -6.938 1.00 78.69 297 LYS A O 1
ATOM 2419 N N . PRO A 1 298 ? 14.767 8.870 -6.782 1.00 86.69 298 PRO A N 1
ATOM 2420 C CA . PRO A 1 298 ? 14.904 10.112 -7.523 1.00 86.69 298 PRO A CA 1
ATOM 2421 C C . PRO A 1 298 ? 15.666 11.129 -6.672 1.00 86.69 298 PRO A C 1
ATOM 2423 O O . PRO A 1 298 ? 15.319 11.344 -5.512 1.00 86.69 298 PRO A O 1
ATOM 2426 N N . ASP A 1 299 ? 16.642 11.809 -7.263 1.00 90.19 299 ASP A N 1
ATOM 2427 C CA . ASP A 1 299 ? 17.150 13.047 -6.682 1.00 90.19 299 ASP A CA 1
ATOM 2428 C C . ASP A 1 299 ? 16.173 14.181 -7.012 1.00 90.19 299 ASP A C 1
ATOM 2430 O O . ASP A 1 299 ? 15.904 14.463 -8.187 1.00 90.19 299 ASP A O 1
ATOM 2434 N N . ILE A 1 300 ? 15.627 14.814 -5.973 1.00 92.88 300 ILE A N 1
ATOM 2435 C CA . ILE A 1 300 ? 14.695 15.938 -6.082 1.00 92.88 300 ILE A CA 1
ATOM 2436 C C . ILE A 1 300 ? 15.364 17.172 -5.485 1.00 92.88 300 ILE A C 1
ATOM 2438 O O . ILE A 1 300 ? 15.616 17.245 -4.285 1.00 92.88 300 ILE A O 1
ATOM 2442 N N . PHE A 1 301 ? 15.624 18.162 -6.331 1.00 93.38 301 PHE A N 1
ATOM 2443 C CA . PHE A 1 301 ? 16.236 19.426 -5.948 1.00 93.38 301 PHE A CA 1
ATOM 2444 C C . PHE A 1 301 ? 15.177 20.514 -5.896 1.00 93.38 301 PHE A C 1
ATOM 2446 O O . PHE A 1 301 ? 14.540 20.805 -6.908 1.00 93.38 301 PHE A O 1
ATOM 2453 N N . HIS A 1 302 ? 15.026 21.149 -4.740 1.00 92.88 302 HIS A N 1
ATOM 2454 C CA . HIS A 1 302 ? 14.301 22.407 -4.615 1.00 92.88 302 HIS A CA 1
ATOM 2455 C C . HIS A 1 302 ? 15.292 23.552 -4.864 1.00 92.88 302 HIS A C 1
ATOM 2457 O O . HIS A 1 302 ? 16.227 23.742 -4.087 1.00 92.88 302 HIS A O 1
ATOM 2463 N N . LEU A 1 303 ? 15.156 24.248 -5.995 1.00 89.88 303 LEU A N 1
ATOM 2464 C CA . LEU A 1 303 ? 16.125 25.259 -6.439 1.00 89.88 303 LEU A CA 1
ATOM 2465 C C . LEU A 1 303 ? 15.751 26.684 -6.027 1.00 89.88 303 LEU A C 1
ATOM 2467 O O . LEU A 1 303 ? 16.630 27.546 -5.997 1.00 89.88 303 LEU A O 1
ATOM 2471 N N . ARG A 1 304 ? 14.484 26.931 -5.678 1.00 73.25 304 ARG A N 1
ATOM 2472 C CA . ARG A 1 304 ? 14.059 28.198 -5.085 1.00 73.25 304 ARG A CA 1
ATOM 2473 C C . ARG A 1 304 ? 14.197 28.123 -3.562 1.00 73.25 304 ARG A C 1
ATOM 2475 O O . ARG A 1 304 ? 13.577 27.256 -2.954 1.00 73.25 304 ARG A O 1
ATOM 2482 N N . PRO A 1 305 ? 14.978 28.999 -2.909 1.00 49.06 305 PRO A N 1
ATOM 2483 C CA . PRO A 1 305 ? 14.873 29.149 -1.465 1.00 49.06 305 PRO A CA 1
ATOM 2484 C C . PRO A 1 305 ? 13.452 29.604 -1.109 1.00 49.06 305 PRO A C 1
ATOM 2486 O O . PRO A 1 305 ? 12.782 30.272 -1.899 1.00 49.06 305 PRO A O 1
ATOM 2489 N N . HIS A 1 306 ? 12.985 29.207 0.072 1.00 36.03 306 HIS A N 1
ATOM 2490 C CA . HIS A 1 306 ? 11.686 29.596 0.607 1.00 36.03 306 HIS A CA 1
ATOM 2491 C C . HIS A 1 306 ? 11.714 31.107 0.908 1.00 36.03 306 HIS A C 1
ATOM 2493 O O . HIS A 1 306 ? 11.974 31.519 2.031 1.00 36.03 306 HIS A O 1
ATOM 2499 N N . GLU A 1 307 ? 11.499 31.954 -0.097 1.00 30.98 307 GLU A N 1
ATOM 2500 C CA . GLU A 1 307 ? 11.003 33.301 0.162 1.00 30.98 307 GLU A CA 1
ATOM 2501 C C . GLU A 1 307 ? 9.558 33.130 0.624 1.00 30.98 307 GLU A C 1
ATOM 2503 O O . GLU A 1 307 ? 8.698 32.676 -0.138 1.00 30.98 307 GLU A O 1
ATOM 2508 N N . GLU A 1 308 ? 9.296 33.450 1.890 1.00 32.16 308 GLU A N 1
ATOM 2509 C CA . GLU A 1 308 ? 7.962 33.833 2.335 1.00 32.16 308 GLU A CA 1
ATOM 2510 C C . GLU A 1 308 ? 7.473 34.959 1.421 1.00 32.16 308 GLU A C 1
ATOM 2512 O O . GLU A 1 308 ? 7.759 36.134 1.629 1.00 32.16 308 GLU A O 1
ATOM 2517 N N . LYS A 1 309 ? 6.768 34.606 0.346 1.00 26.77 309 LYS A N 1
ATOM 2518 C CA . LYS A 1 309 ? 5.997 35.584 -0.406 1.00 26.77 309 LYS A CA 1
ATOM 2519 C C . LYS A 1 309 ? 4.683 35.794 0.313 1.00 26.77 309 LYS A C 1
ATOM 2521 O O . LYS A 1 309 ? 3.725 35.041 0.134 1.00 26.77 309 LYS A O 1
ATOM 2526 N N . GLU A 1 310 ? 4.686 36.850 1.115 1.00 27.59 310 GLU A N 1
ATOM 2527 C CA . GLU A 1 310 ? 3.508 37.647 1.402 1.00 27.59 310 GLU A CA 1
ATOM 2528 C C . GLU A 1 310 ? 2.741 37.964 0.104 1.00 27.59 310 GLU A C 1
ATOM 2530 O O . GLU A 1 310 ? 3.272 38.498 -0.868 1.00 27.59 310 GLU A O 1
ATOM 2535 N N . GLU A 1 311 ? 1.466 37.585 0.162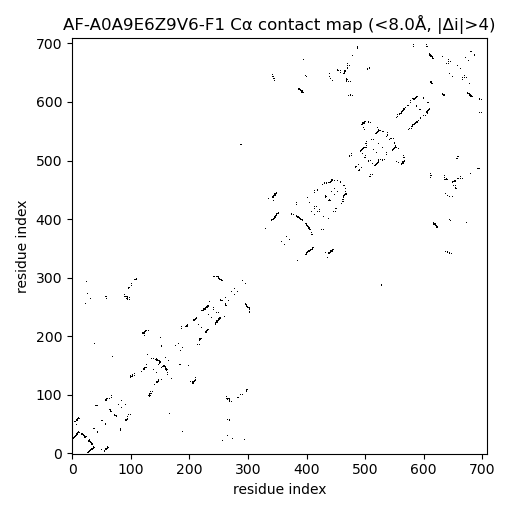 1.00 28.00 311 GLU A N 1
ATOM 2536 C CA . GLU A 1 311 ? 0.286 38.152 -0.490 1.00 28.00 311 GLU A CA 1
ATOM 2537 C C . GLU A 1 311 ? 0.086 38.083 -2.016 1.00 28.00 311 GLU A C 1
ATOM 2539 O O . GLU A 1 311 ? 0.711 38.761 -2.823 1.00 28.00 311 GLU A O 1
ATOM 2544 N N . LEU A 1 312 ? -1.009 37.396 -2.374 1.00 25.62 312 LEU A N 1
ATOM 2545 C CA . LEU A 1 312 ? -2.205 38.073 -2.898 1.00 25.62 312 LEU A CA 1
ATOM 2546 C C . LEU A 1 312 ? -3.450 37.554 -2.147 1.00 25.62 312 LEU A C 1
ATOM 2548 O O . LEU A 1 312 ? -4.108 36.587 -2.524 1.00 25.62 312 LEU A O 1
ATOM 2552 N N . THR A 1 313 ? -3.630 38.176 -0.986 1.00 27.09 313 THR A N 1
ATOM 2553 C CA . THR A 1 313 ? -4.848 38.560 -0.257 1.00 27.09 313 THR A CA 1
ATOM 2554 C C . THR A 1 313 ? -6.224 38.087 -0.754 1.00 27.09 313 THR A C 1
ATOM 2556 O O . THR A 1 313 ? -6.677 38.427 -1.844 1.00 27.09 313 THR A O 1
ATOM 2559 N N . ALA A 1 314 ? -6.934 37.409 0.160 1.00 24.84 314 ALA A N 1
ATOM 2560 C CA . ALA A 1 314 ? -8.258 37.782 0.700 1.00 24.84 314 ALA A CA 1
ATOM 2561 C C . ALA A 1 314 ? -9.174 36.567 0.933 1.00 24.84 314 ALA A C 1
ATOM 2563 O O . ALA A 1 314 ? -10.190 36.381 0.271 1.00 24.84 314 ALA A O 1
ATOM 2564 N N . LEU A 1 315 ? -8.827 35.764 1.936 1.00 23.61 315 LEU A N 1
ATOM 2565 C CA . LEU A 1 315 ? -9.789 35.227 2.900 1.00 23.61 315 LEU A CA 1
ATOM 2566 C C . LEU A 1 315 ? -8.976 34.861 4.138 1.00 23.61 315 LEU A C 1
ATOM 2568 O O . LEU A 1 315 ? -8.318 33.825 4.180 1.00 23.61 315 LEU A O 1
ATOM 2572 N N . GLN A 1 316 ? -8.954 35.788 5.096 1.00 23.66 316 GLN A N 1
ATOM 2573 C CA . GLN A 1 316 ? -8.397 35.580 6.426 1.00 23.66 316 GLN A CA 1
ATOM 2574 C C . GLN A 1 316 ? -8.957 34.268 6.990 1.00 23.66 316 GLN A C 1
ATOM 2576 O O . GLN A 1 316 ? -10.141 34.170 7.313 1.00 23.66 316 GLN A O 1
ATOM 2581 N N . LEU A 1 317 ? -8.107 33.246 7.072 1.00 27.66 317 LEU A N 1
ATOM 2582 C CA . LEU A 1 317 ? -8.347 32.100 7.934 1.00 27.66 317 LEU A CA 1
ATOM 2583 C C . LEU A 1 317 ? -8.085 32.597 9.361 1.00 27.66 317 LEU A C 1
ATOM 2585 O O . LEU A 1 317 ? -6.994 33.111 9.612 1.00 27.66 317 LEU A O 1
ATOM 2589 N N . PRO A 1 318 ? -9.061 32.528 10.279 1.00 25.86 318 PRO A N 1
ATOM 2590 C CA . PRO A 1 318 ? -8.875 33.063 11.615 1.00 25.86 318 PRO A CA 1
ATOM 2591 C C . PRO A 1 318 ? -7.786 32.272 12.343 1.00 25.86 318 PRO A C 1
ATOM 2593 O O . PRO A 1 318 ? -7.863 31.050 12.477 1.00 25.86 318 PRO A O 1
ATOM 2596 N N . ILE A 1 319 ? -6.780 33.002 12.821 1.00 27.92 319 ILE A N 1
ATOM 2597 C CA . ILE A 1 319 ? -5.874 32.561 13.878 1.00 27.92 319 ILE A CA 1
ATOM 2598 C C . ILE A 1 319 ? -6.753 32.362 15.119 1.00 27.92 319 ILE A C 1
ATOM 2600 O O . ILE A 1 319 ? -7.489 33.273 15.504 1.00 27.92 319 ILE A O 1
ATOM 2604 N N . LEU A 1 320 ? -6.738 31.162 15.708 1.00 28.72 320 LEU A N 1
ATOM 2605 C CA . LEU A 1 320 ? -7.376 30.939 17.008 1.00 28.72 320 LEU A CA 1
ATOM 2606 C C . LEU A 1 320 ? -6.713 31.896 18.017 1.00 28.72 320 LEU A C 1
ATOM 2608 O O . LEU A 1 320 ? -5.485 31.895 18.094 1.00 28.72 320 LEU A O 1
ATOM 2612 N N . PRO A 1 321 ? -7.473 32.738 18.741 1.00 29.27 321 PRO A N 1
ATOM 2613 C CA . PRO A 1 321 ? -6.885 33.674 19.695 1.00 29.27 321 PRO A CA 1
ATOM 2614 C C . PRO A 1 321 ? -6.119 32.911 20.784 1.00 29.27 321 PRO A C 1
ATOM 2616 O O . PRO A 1 321 ? -6.538 31.820 21.170 1.00 29.27 321 PRO A O 1
ATOM 2619 N N . GLU A 1 322 ? -5.042 33.503 21.315 1.00 32.72 322 GLU A N 1
ATOM 2620 C CA . GLU A 1 322 ? -4.214 32.931 22.402 1.00 32.72 322 GLU A CA 1
ATOM 2621 C C . GLU A 1 322 ? -5.034 32.528 23.646 1.00 32.72 322 GLU A C 1
ATOM 2623 O O . GLU A 1 322 ? -4.602 31.687 24.426 1.00 32.72 322 GLU A O 1
ATOM 2628 N N . ASN A 1 323 ? -6.263 33.044 23.773 1.00 30.23 323 ASN A N 1
ATOM 2629 C CA . ASN A 1 323 ? -7.214 32.743 24.844 1.00 30.23 323 ASN A CA 1
ATOM 2630 C C . ASN A 1 323 ? -8.406 31.886 24.368 1.00 30.23 323 ASN A C 1
ATOM 2632 O O . ASN A 1 323 ? -9.550 32.131 24.755 1.00 30.23 323 ASN A O 1
ATOM 2636 N N . TYR A 1 324 ? -8.178 30.915 23.480 1.00 36.22 324 TYR A N 1
ATOM 2637 C CA . TYR A 1 324 ? -9.218 29.978 23.049 1.00 36.22 324 TYR A CA 1
ATOM 2638 C C . TYR A 1 324 ? -9.423 28.852 24.070 1.00 36.22 324 TYR A C 1
ATOM 2640 O O . TYR A 1 324 ? -8.591 27.956 24.203 1.00 36.22 324 TYR A O 1
ATOM 2648 N N . THR A 1 325 ? -10.583 28.846 24.722 1.00 27.58 325 THR A N 1
ATOM 2649 C CA . THR A 1 325 ? -11.134 27.673 25.407 1.00 27.58 325 THR A CA 1
ATOM 2650 C C . THR A 1 325 ? -12.085 26.919 24.463 1.00 27.58 325 THR A C 1
ATOM 2652 O O . THR A 1 325 ? -12.978 27.532 23.864 1.00 27.58 325 THR A O 1
ATOM 2655 N N . PRO A 1 326 ? -11.914 25.593 24.280 1.00 30.28 326 PRO A N 1
ATOM 2656 C CA . PRO A 1 326 ? -12.856 24.762 23.534 1.00 30.28 326 PRO A CA 1
ATOM 2657 C C . PRO A 1 326 ? -14.279 24.916 24.078 1.00 30.28 326 PRO A C 1
ATOM 2659 O O . PRO A 1 326 ? -14.463 25.105 25.276 1.00 30.28 326 PRO A O 1
ATOM 2662 N N . ARG A 1 327 ? -15.299 24.791 23.216 1.00 29.83 327 ARG A N 1
ATOM 2663 C CA . ARG A 1 327 ? -16.694 24.737 23.683 1.00 29.83 327 ARG A CA 1
ATOM 2664 C C . ARG A 1 327 ? -16.874 23.539 24.622 1.00 29.83 327 ARG A C 1
ATOM 2666 O O . ARG A 1 327 ? -16.830 22.393 24.174 1.00 29.83 327 ARG A O 1
ATOM 2673 N N . GLU A 1 328 ? -17.081 23.827 25.901 1.00 33.62 328 GLU A N 1
ATOM 2674 C CA . GLU A 1 328 ? -17.658 22.916 26.886 1.00 33.62 328 GLU A CA 1
ATOM 2675 C C . GLU A 1 328 ? -19.141 22.754 26.562 1.00 33.62 328 GLU A C 1
ATOM 2677 O O . GLU A 1 328 ? -19.909 23.687 26.737 1.00 33.62 328 GLU A O 1
ATOM 2682 N N . GLU A 1 329 ? -19.483 21.618 25.959 1.00 36.47 329 GLU A N 1
ATOM 2683 C CA . GLU A 1 329 ? -20.806 20.980 25.805 1.00 36.47 329 GLU A CA 1
ATOM 2684 C C . GLU A 1 329 ? -20.639 20.087 24.560 1.00 36.47 329 GLU A C 1
ATOM 2686 O O . GLU A 1 329 ? -20.466 20.591 23.453 1.00 36.47 329 GLU A O 1
ATOM 2691 N N . VAL A 1 330 ? -20.449 18.761 24.668 1.00 44.22 330 VAL A N 1
ATOM 2692 C CA . VAL A 1 330 ? -21.533 17.768 24.867 1.00 44.22 330 VAL A CA 1
ATOM 2693 C C . VAL A 1 330 ? -21.115 16.547 25.729 1.00 44.22 330 VAL A C 1
ATOM 2695 O O . VAL A 1 330 ? -21.924 15.656 25.965 1.00 44.22 330 VAL A O 1
ATOM 2698 N N . VAL A 1 331 ? -19.892 16.472 26.265 1.00 47.72 331 VAL A N 1
ATOM 2699 C CA . VAL A 1 331 ? -19.518 15.408 27.223 1.00 47.72 331 VAL A CA 1
ATOM 2700 C C . VAL A 1 331 ? -18.668 16.006 28.340 1.00 47.72 331 VAL A C 1
ATOM 2702 O O . VAL A 1 331 ? -17.531 16.406 28.086 1.00 47.72 331 VAL A O 1
ATOM 2705 N N . GLU A 1 332 ? -19.198 16.045 29.568 1.00 45.88 332 GLU A N 1
ATOM 2706 C CA . GLU A 1 332 ? -18.372 16.190 30.771 1.00 45.88 332 GLU A CA 1
ATOM 2707 C C . GLU A 1 332 ? -17.399 15.008 30.797 1.00 45.88 332 GLU A C 1
ATOM 2709 O O . GLU A 1 332 ? -17.762 13.866 31.104 1.00 45.88 332 GLU A O 1
ATOM 2714 N N . VAL A 1 333 ? -16.157 15.261 30.387 1.00 52.12 333 VAL A N 1
ATOM 2715 C CA . VAL A 1 333 ? -15.070 14.333 30.673 1.00 52.12 333 VAL A CA 1
ATOM 2716 C C . VAL A 1 333 ? -14.744 14.584 32.132 1.00 52.12 333 VAL A C 1
ATOM 2718 O O . VAL A 1 333 ? -14.162 15.616 32.446 1.00 52.12 333 VAL A O 1
ATOM 2721 N N . ALA A 1 334 ? -15.218 13.694 33.004 1.00 52.59 334 ALA A N 1
ATOM 2722 C CA . ALA A 1 334 ? -14.959 13.772 34.435 1.00 52.59 334 ALA A CA 1
ATOM 2723 C C . ALA A 1 334 ? -13.453 13.949 34.701 1.00 52.59 334 ALA A C 1
ATOM 2725 O O . ALA A 1 334 ? -12.615 13.465 33.926 1.00 52.59 334 ALA A O 1
ATOM 2726 N N . GLU A 1 335 ? -13.110 14.627 35.796 1.00 55.06 335 GLU A N 1
ATOM 2727 C CA . GLU A 1 335 ? -11.730 14.710 36.289 1.00 55.06 335 GLU A CA 1
ATOM 2728 C C . GLU A 1 335 ? -11.103 13.306 36.397 1.00 55.06 335 GLU A C 1
ATOM 2730 O O . GLU A 1 335 ? -11.820 12.305 36.457 1.00 55.06 335 GLU A O 1
ATOM 2735 N N . ASP A 1 336 ? -9.773 13.225 36.290 1.00 56.31 336 ASP A N 1
ATOM 2736 C CA . ASP A 1 336 ? -8.977 11.983 36.311 1.00 56.31 336 ASP A CA 1
ATOM 2737 C C . ASP A 1 336 ? -9.507 10.978 37.363 1.00 56.31 336 ASP A C 1
ATOM 2739 O O . ASP A 1 336 ? -9.661 11.373 38.520 1.00 56.31 336 ASP A O 1
ATOM 2743 N N . PRO A 1 337 ? -9.834 9.706 37.030 1.00 59.59 337 PRO A N 1
ATOM 2744 C CA . PRO A 1 337 ? -10.513 8.796 37.951 1.00 59.59 337 PRO A CA 1
ATOM 2745 C C . PRO A 1 337 ? -9.576 8.281 39.062 1.00 59.59 337 PRO A C 1
ATOM 2747 O O . PRO A 1 337 ? -9.990 7.449 39.869 1.00 59.59 337 PRO A O 1
ATOM 2750 N N . GLY A 1 338 ? -8.325 8.755 39.094 1.00 61.31 338 GLY A N 1
ATOM 2751 C CA . GLY A 1 338 ? -7.249 8.309 39.971 1.00 61.31 338 GLY A CA 1
ATOM 2752 C C . GLY A 1 338 ? -6.359 7.242 39.325 1.00 61.31 338 GLY A C 1
ATOM 2753 O O . GLY A 1 338 ? -6.688 6.672 38.284 1.00 61.31 338 GLY A O 1
ATOM 2754 N N . ASP A 1 339 ? -5.240 6.931 39.987 1.00 65.94 339 ASP A N 1
ATOM 2755 C CA . ASP A 1 339 ? -4.185 6.032 39.487 1.00 65.94 339 ASP A CA 1
ATOM 2756 C C . ASP A 1 339 ? -4.644 4.594 39.191 1.00 65.94 339 ASP A C 1
ATOM 2758 O O . ASP A 1 339 ? -3.895 3.832 38.581 1.00 65.94 339 ASP A O 1
ATOM 2762 N N . ASP A 1 340 ? -5.849 4.194 39.607 1.00 79.88 340 ASP A N 1
ATOM 2763 C CA . ASP A 1 340 ? -6.383 2.836 39.455 1.00 79.88 340 ASP A CA 1
ATOM 2764 C C . ASP A 1 340 ? -7.087 2.586 38.110 1.00 79.88 340 ASP A C 1
ATOM 2766 O O . ASP A 1 340 ? -7.286 1.427 37.733 1.00 79.88 340 ASP A O 1
ATOM 2770 N N . VAL A 1 341 ? -7.434 3.637 37.356 1.00 87.38 341 VAL A N 1
ATOM 2771 C CA . VAL A 1 341 ? -8.184 3.533 36.092 1.00 87.38 341 VAL A CA 1
ATOM 2772 C C . VAL A 1 341 ? -7.388 4.156 34.948 1.00 87.38 341 VAL A C 1
ATOM 2774 O O . VAL A 1 341 ? -7.159 5.360 34.909 1.00 87.38 341 VAL A O 1
ATOM 2777 N N . ALA A 1 342 ? -6.989 3.341 33.972 1.00 92.44 342 ALA A N 1
ATOM 2778 C CA . ALA A 1 342 ? -6.245 3.836 32.818 1.00 92.44 342 ALA A CA 1
ATOM 2779 C C . ALA A 1 342 ? -7.161 4.564 31.823 1.00 92.44 342 ALA A C 1
ATOM 2781 O O . ALA A 1 342 ? -8.246 4.082 31.499 1.00 92.44 342 ALA A O 1
ATOM 2782 N N . ARG A 1 343 ? -6.704 5.688 31.265 1.00 92.75 343 ARG A N 1
ATOM 2783 C CA . ARG A 1 343 ? -7.438 6.419 30.224 1.00 92.75 343 ARG A CA 1
ATOM 2784 C C . ARG A 1 343 ? -6.775 6.327 28.858 1.00 92.75 343 ARG A C 1
ATOM 2786 O O . ARG A 1 343 ? -5.557 6.482 28.723 1.00 92.75 343 ARG A O 1
ATOM 2793 N N . PHE A 1 344 ? -7.599 6.160 27.830 1.00 96.50 344 PHE A N 1
ATOM 2794 C CA . PHE A 1 344 ? -7.180 6.226 26.433 1.00 96.50 344 PHE A CA 1
ATOM 2795 C C . PHE A 1 344 ? -8.054 7.166 25.607 1.00 96.50 344 PHE A C 1
ATOM 2797 O O . PHE A 1 344 ? -9.198 7.457 25.949 1.00 96.50 344 PHE A O 1
ATOM 2804 N N . ALA A 1 345 ? -7.515 7.611 24.479 1.00 97.12 345 ALA A N 1
ATOM 2805 C CA . ALA A 1 345 ? -8.248 8.335 23.457 1.00 97.12 345 ALA A CA 1
ATOM 2806 C C . ALA A 1 345 ? -8.419 7.468 22.209 1.00 97.12 345 ALA A C 1
ATOM 2808 O O . ALA A 1 345 ? -7.561 6.653 21.872 1.00 97.12 345 ALA A O 1
ATOM 2809 N N . PHE A 1 346 ? -9.509 7.654 21.477 1.00 96.56 346 PHE A N 1
ATOM 2810 C CA . PHE A 1 346 ? -9.685 7.011 20.180 1.00 96.56 346 PHE A CA 1
ATOM 2811 C C . PHE A 1 346 ? -10.251 7.993 19.165 1.00 96.56 346 PHE A C 1
ATOM 2813 O O . PHE A 1 346 ? -11.268 8.642 19.412 1.00 96.56 346 PHE A O 1
ATOM 2820 N N . VAL A 1 347 ? -9.594 8.107 18.015 1.00 94.81 347 VAL A N 1
ATOM 2821 C CA . VAL A 1 347 ? -9.987 9.044 16.965 1.00 94.81 347 VAL A CA 1
ATOM 2822 C C . VAL A 1 347 ? -10.925 8.373 15.970 1.00 94.81 347 VAL A C 1
ATOM 2824 O O . VAL A 1 347 ? -10.593 7.349 15.374 1.00 94.81 347 VAL A O 1
ATOM 2827 N N . ILE A 1 348 ? -12.076 8.998 15.736 1.00 87.19 348 ILE A N 1
ATOM 2828 C CA . ILE A 1 348 ? -13.057 8.624 14.717 1.00 87.19 348 ILE A CA 1
ATOM 2829 C C . ILE A 1 348 ? -13.266 9.763 13.716 1.00 87.19 348 ILE A C 1
ATOM 2831 O O . ILE A 1 348 ? -12.964 10.927 13.980 1.00 87.19 348 ILE A O 1
ATOM 2835 N N . HIS A 1 349 ? -13.816 9.439 12.550 1.00 86.50 349 HIS A N 1
ATOM 2836 C CA . HIS A 1 349 ? -14.204 10.419 11.536 1.00 86.50 349 HIS A CA 1
ATOM 2837 C C . HIS A 1 349 ? -15.363 9.862 10.692 1.00 86.50 349 HIS A C 1
ATOM 2839 O O . HIS A 1 349 ? -15.540 8.641 10.630 1.00 86.50 349 HIS A O 1
ATOM 2845 N N . PRO A 1 350 ? -16.182 10.718 10.060 1.00 77.50 350 PRO A N 1
ATOM 2846 C CA . PRO A 1 350 ? -17.260 10.260 9.193 1.00 77.50 350 PRO A CA 1
ATOM 2847 C C . PRO A 1 350 ? -16.721 9.581 7.925 1.00 77.50 350 PRO A C 1
ATOM 2849 O O . PRO A 1 350 ? -16.041 10.186 7.105 1.00 77.50 350 PRO A O 1
ATOM 2852 N N . LEU A 1 351 ? -17.106 8.334 7.673 1.00 69.00 351 LEU A N 1
ATOM 2853 C CA . LEU A 1 351 ? -16.645 7.595 6.497 1.00 69.00 351 LEU A CA 1
ATOM 2854 C C . LEU A 1 351 ? -17.187 8.180 5.185 1.00 69.00 351 LEU A C 1
ATOM 2856 O O . LEU A 1 351 ? -16.472 8.221 4.181 1.00 69.00 351 LEU A O 1
ATOM 2860 N N . VAL A 1 352 ? -18.434 8.661 5.195 1.00 66.00 352 VAL A N 1
ATOM 2861 C CA . VAL A 1 352 ? -19.144 9.183 4.015 1.00 66.00 352 VAL A CA 1
ATOM 2862 C C . VAL A 1 352 ? -19.922 10.458 4.337 1.00 66.00 352 VAL A C 1
ATOM 2864 O O . VAL A 1 352 ? -20.370 10.664 5.466 1.00 66.00 352 VAL A O 1
ATOM 2867 N N . PHE A 1 353 ? -20.172 11.292 3.320 1.00 70.25 353 PHE A N 1
ATOM 2868 C CA . PHE A 1 353 ? -20.936 12.536 3.481 1.00 70.25 353 PHE A CA 1
ATOM 2869 C C . PHE A 1 353 ? -22.348 12.306 4.052 1.00 70.25 353 PHE A C 1
ATOM 2871 O O . PHE A 1 353 ? -22.866 13.116 4.820 1.00 70.25 353 PHE A O 1
ATOM 2878 N N . ALA A 1 354 ? -22.967 11.161 3.747 1.00 66.25 354 ALA A N 1
ATOM 2879 C CA . ALA A 1 354 ? -24.288 10.812 4.263 1.00 66.25 354 ALA A CA 1
ATOM 2880 C C . ALA A 1 354 ? -24.356 10.775 5.803 1.00 66.25 354 ALA A C 1
ATOM 2882 O O . ALA A 1 354 ? -25.410 11.086 6.358 1.00 66.25 354 ALA A O 1
ATOM 2883 N N . GLN A 1 355 ? -23.255 10.445 6.492 1.00 67.81 355 GLN A N 1
ATOM 2884 C CA . GLN A 1 355 ? -23.197 10.436 7.957 1.00 67.81 355 GLN A CA 1
ATOM 2885 C C . GLN A 1 355 ? -23.251 11.858 8.525 1.00 67.81 355 GLN A C 1
ATOM 2887 O O . GLN A 1 355 ? -24.038 12.124 9.430 1.00 67.81 355 GLN A O 1
ATOM 2892 N N . VAL A 1 356 ? -22.505 12.801 7.940 1.00 73.69 356 VAL A N 1
ATOM 2893 C CA . VAL A 1 356 ? -22.530 14.206 8.385 1.00 73.69 356 VAL A CA 1
ATOM 2894 C C . VAL A 1 356 ? -23.808 14.923 7.969 1.00 73.69 356 VAL A C 1
ATOM 2896 O O . VAL A 1 356 ? -24.290 15.776 8.706 1.00 73.69 356 VAL A O 1
ATOM 2899 N N . ARG A 1 357 ? -24.434 14.532 6.849 1.00 72.06 357 ARG A N 1
ATOM 2900 C CA . ARG A 1 357 ? -25.722 15.085 6.390 1.00 72.06 357 ARG A CA 1
ATOM 2901 C C . ARG A 1 357 ? -26.875 14.848 7.376 1.00 72.06 357 ARG A C 1
ATOM 2903 O O . ARG A 1 357 ? -27.907 15.506 7.268 1.00 72.06 357 ARG A O 1
ATOM 2910 N N . ARG A 1 358 ? -26.721 13.929 8.339 1.00 67.75 358 ARG A N 1
ATOM 2911 C CA . ARG A 1 358 ? -27.690 13.724 9.431 1.00 67.75 358 ARG A CA 1
ATOM 2912 C C . ARG A 1 358 ? -27.730 14.911 10.401 1.00 67.75 358 ARG A C 1
ATOM 2914 O O . ARG A 1 358 ? -28.774 15.158 11.000 1.00 67.75 358 ARG A O 1
ATOM 2921 N N . LEU A 1 359 ? -26.640 15.673 10.518 1.00 72.12 359 LEU A N 1
ATOM 2922 C CA . LEU A 1 359 ? -26.587 16.882 11.339 1.00 72.12 359 LEU A CA 1
ATOM 2923 C C . LEU A 1 359 ? -27.472 17.971 10.724 1.00 72.12 359 LEU A C 1
ATOM 2925 O O . LEU A 1 359 ? -27.353 18.286 9.541 1.00 72.12 359 LEU A O 1
ATOM 2929 N N . ARG A 1 360 ? -28.348 18.580 11.533 1.00 71.94 360 ARG A N 1
ATOM 2930 C CA . ARG A 1 360 ? -29.339 19.569 11.068 1.00 71.94 360 ARG A CA 1
ATOM 2931 C C . ARG A 1 360 ? -28.702 20.743 10.314 1.00 71.94 360 ARG A C 1
ATOM 2933 O O . ARG A 1 360 ? -29.234 21.159 9.287 1.00 71.94 360 ARG A O 1
ATOM 2940 N N . SER A 1 361 ? -27.559 21.235 10.789 1.00 75.38 361 SER A N 1
ATOM 2941 C CA . SER A 1 361 ? -26.788 22.314 10.157 1.00 75.38 361 SER A CA 1
ATOM 2942 C C . SER A 1 361 ? -26.236 21.907 8.788 1.00 75.38 361 SER A C 1
ATOM 2944 O O . SER A 1 361 ? -26.431 22.618 7.806 1.00 75.38 361 SER A O 1
ATOM 2946 N N . VAL A 1 362 ? -25.614 20.730 8.692 1.00 77.69 362 VAL A N 1
ATOM 2947 C CA . VAL A 1 362 ? -25.074 20.181 7.436 1.00 77.69 362 VAL A CA 1
ATOM 2948 C C . VAL A 1 362 ? -26.191 19.902 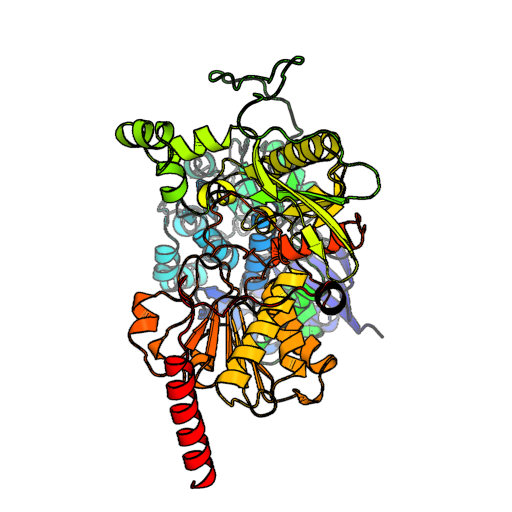6.437 1.00 77.69 362 VAL A C 1
ATOM 2950 O O . VAL A 1 362 ? -26.066 20.232 5.259 1.00 77.69 362 VAL A O 1
ATOM 2953 N N . ARG A 1 363 ? -27.320 19.358 6.904 1.00 74.62 363 ARG A N 1
ATOM 2954 C CA . ARG A 1 363 ? -28.511 19.133 6.083 1.00 74.62 363 ARG A CA 1
ATOM 2955 C C . ARG A 1 363 ? -29.023 20.438 5.489 1.00 74.62 363 ARG A C 1
ATOM 2957 O O . ARG A 1 363 ? -29.261 20.492 4.288 1.00 74.62 363 ARG A O 1
ATOM 2964 N N . ALA A 1 364 ? -29.148 21.490 6.296 1.00 79.19 364 ALA A N 1
ATOM 2965 C CA . ALA A 1 364 ? -29.557 22.807 5.820 1.00 79.19 364 ALA A CA 1
ATOM 2966 C C . ALA A 1 364 ? -28.574 23.353 4.768 1.00 79.19 364 ALA A C 1
ATOM 2968 O O . ALA A 1 364 ? -29.004 23.700 3.672 1.00 79.19 364 ALA A O 1
ATOM 2969 N N . MET A 1 365 ? -27.263 23.319 5.041 1.00 79.44 365 MET A N 1
ATOM 2970 C CA . MET A 1 365 ? -26.233 23.758 4.086 1.00 79.44 365 MET A CA 1
ATOM 2971 C C . MET A 1 365 ? -26.266 22.965 2.771 1.00 79.44 365 MET A C 1
ATOM 2973 O O . MET A 1 365 ? -26.091 23.547 1.705 1.00 79.44 365 MET A O 1
ATOM 2977 N N . SER A 1 366 ? -26.558 21.658 2.818 1.00 81.81 366 SER A N 1
ATOM 2978 C CA . SER A 1 366 ? -26.598 20.797 1.624 1.00 81.81 366 SER A CA 1
ATOM 2979 C C . SER A 1 366 ? -27.701 21.142 0.618 1.00 81.81 366 SER A C 1
ATOM 2981 O O . SER A 1 366 ? -27.622 20.699 -0.523 1.00 81.81 366 SER A O 1
ATOM 2983 N N . HIS A 1 367 ? -28.695 21.954 1.001 1.00 82.38 367 HIS A N 1
ATOM 2984 C CA . HIS A 1 367 ? -29.705 22.465 0.065 1.00 82.38 367 HIS A CA 1
ATOM 2985 C C . HIS A 1 367 ? -29.182 23.623 -0.798 1.00 82.38 367 HIS A C 1
ATOM 2987 O O . HIS A 1 367 ? -29.735 23.878 -1.864 1.00 82.38 367 HIS A O 1
ATOM 2993 N N . PHE A 1 368 ? -28.133 24.320 -0.351 1.00 81.19 368 PHE A N 1
ATOM 2994 C CA . PHE A 1 368 ? -27.654 25.560 -0.974 1.00 81.19 368 PHE A CA 1
ATOM 2995 C C . PHE A 1 368 ? -26.186 25.500 -1.414 1.00 81.19 368 PHE A C 1
ATOM 2997 O O . PHE A 1 368 ? -25.742 26.348 -2.183 1.00 81.19 368 PHE A O 1
ATOM 3004 N N . MET A 1 369 ? -25.417 24.516 -0.941 1.00 80.06 369 MET A N 1
ATOM 3005 C CA . MET A 1 369 ? -23.987 24.379 -1.215 1.00 80.06 369 MET A CA 1
ATOM 3006 C C . MET A 1 369 ? -23.645 22.962 -1.695 1.00 80.06 369 MET A C 1
ATOM 3008 O O . MET A 1 369 ? -24.175 21.988 -1.154 1.00 80.06 369 MET A O 1
ATOM 3012 N N . PRO A 1 370 ? -22.709 22.808 -2.653 1.00 80.19 370 PRO A N 1
ATOM 3013 C CA . PRO A 1 370 ? -22.197 21.495 -3.035 1.00 80.19 370 PRO A CA 1
ATOM 3014 C C . PRO A 1 370 ? -21.551 20.771 -1.845 1.00 80.19 370 PRO A C 1
ATOM 3016 O O . PRO A 1 370 ? -20.806 21.389 -1.083 1.00 80.19 370 PRO A O 1
ATOM 3019 N N . GLU A 1 371 ? -21.738 19.448 -1.742 1.00 80.00 371 GLU A N 1
ATOM 3020 C CA . GLU A 1 371 ? -21.185 18.621 -0.649 1.00 80.00 371 GLU A CA 1
ATOM 3021 C C . GLU A 1 371 ? -19.692 18.861 -0.415 1.00 80.00 371 GLU A C 1
ATOM 3023 O O . GLU A 1 371 ? -19.229 18.932 0.718 1.00 80.00 371 GLU A O 1
ATOM 3028 N N . ARG A 1 372 ? -18.937 19.029 -1.504 1.00 76.38 372 ARG A N 1
ATOM 3029 C CA . ARG A 1 372 ? -17.497 19.279 -1.467 1.00 76.38 372 ARG A CA 1
ATOM 3030 C C . ARG A 1 372 ? -17.137 20.536 -0.677 1.00 76.38 372 ARG A C 1
ATOM 3032 O O . ARG A 1 372 ? -16.154 20.523 0.055 1.00 76.38 372 ARG A O 1
ATOM 3039 N N . LEU A 1 373 ? -17.898 21.611 -0.868 1.00 77.50 373 LEU A N 1
ATOM 3040 C CA . LEU A 1 373 ? -17.642 22.878 -0.194 1.00 77.50 373 LEU A CA 1
ATOM 3041 C C . LEU A 1 373 ? -17.941 22.742 1.300 1.00 77.50 373 LEU A C 1
ATOM 3043 O O . LEU A 1 373 ? -17.171 23.214 2.124 1.00 77.50 373 LEU A O 1
ATOM 3047 N N . ILE A 1 374 ? -19.002 22.008 1.637 1.00 82.00 374 ILE A N 1
ATOM 3048 C CA . ILE A 1 374 ? -19.355 21.696 3.023 1.00 82.00 374 ILE A CA 1
ATOM 3049 C C . ILE A 1 374 ? -18.259 20.852 3.683 1.00 82.00 374 ILE A C 1
ATOM 3051 O O . ILE A 1 374 ? -17.838 21.168 4.790 1.00 82.00 374 ILE A O 1
ATOM 3055 N N . GLU A 1 375 ? -17.748 19.822 3.002 1.00 82.56 375 GLU A N 1
ATOM 3056 C CA . GLU A 1 375 ? -16.612 19.029 3.490 1.00 82.56 375 GLU A CA 1
ATOM 3057 C C . GLU A 1 375 ? -15.352 19.876 3.692 1.00 82.56 375 GLU A C 1
ATOM 3059 O O . GLU A 1 375 ? -14.646 19.666 4.672 1.00 82.56 375 GLU A O 1
ATOM 3064 N N . ASP A 1 376 ? -15.067 20.828 2.796 1.00 79.88 376 ASP A N 1
ATOM 3065 C CA . ASP A 1 376 ? -13.919 21.735 2.924 1.00 79.88 376 ASP A CA 1
ATOM 3066 C C . ASP A 1 376 ? -14.053 22.663 4.131 1.00 79.88 376 ASP A C 1
ATOM 3068 O O . ASP A 1 376 ? -13.080 22.857 4.859 1.00 79.88 376 ASP A O 1
ATOM 3072 N N . THR A 1 377 ? -15.253 23.197 4.369 1.00 83.31 377 THR A N 1
ATOM 3073 C CA . THR A 1 377 ? -15.552 24.025 5.542 1.00 83.31 377 THR A CA 1
ATOM 3074 C C . THR A 1 377 ? -15.468 23.210 6.829 1.00 83.31 377 THR A C 1
ATOM 3076 O O . THR A 1 377 ? -14.825 23.639 7.784 1.00 83.31 377 THR A O 1
ATOM 3079 N N . MET A 1 378 ? -16.062 22.013 6.857 1.00 85.25 378 MET A N 1
ATOM 3080 C CA . MET A 1 378 ? -15.982 21.113 8.010 1.00 85.25 378 MET A CA 1
ATOM 3081 C C . MET A 1 378 ? -14.540 20.710 8.309 1.00 85.25 378 MET A C 1
ATOM 3083 O O . MET A 1 378 ? -14.140 20.721 9.469 1.00 85.25 378 MET A O 1
ATOM 3087 N N . ALA A 1 379 ? -13.739 20.448 7.275 1.00 86.44 379 ALA A N 1
ATOM 3088 C CA . ALA A 1 379 ? -12.337 20.103 7.434 1.00 86.44 379 ALA A CA 1
ATOM 3089 C C . ALA A 1 379 ? -11.520 21.215 8.104 1.00 86.44 379 ALA A C 1
ATOM 3091 O O . ALA A 1 379 ? -10.476 20.915 8.666 1.00 86.44 379 ALA A O 1
ATOM 3092 N N . GLN A 1 380 ? -11.964 22.475 8.113 1.00 84.88 380 GLN A N 1
ATOM 3093 C CA . GLN A 1 380 ? -11.274 23.529 8.866 1.00 84.88 380 GLN A CA 1
ATOM 3094 C C . GLN A 1 380 ? -11.493 23.421 10.380 1.00 84.88 380 GLN A C 1
ATOM 3096 O O . GLN A 1 380 ? -10.638 23.852 11.146 1.00 84.88 380 GLN A O 1
ATOM 3101 N N . LEU A 1 381 ? -12.575 22.782 10.828 1.00 83.06 381 LEU A N 1
ATOM 3102 C CA . LEU A 1 381 ? -12.900 22.648 12.247 1.00 83.06 381 LEU A CA 1
ATOM 3103 C C . LEU A 1 381 ? -11.914 21.714 12.969 1.00 83.06 381 LEU A C 1
ATOM 3105 O O . LEU A 1 381 ? -11.441 20.721 12.406 1.00 83.06 381 LEU A O 1
ATOM 3109 N N . SER A 1 382 ? -11.590 22.034 14.220 1.00 81.88 382 SER A N 1
ATOM 3110 C CA . SER A 1 382 ? -10.755 21.189 15.083 1.00 81.88 382 SER A CA 1
ATOM 3111 C C . SER A 1 382 ? -11.459 19.881 15.450 1.00 81.88 382 SER A C 1
ATOM 3113 O O . SER A 1 382 ? -12.684 19.778 15.369 1.00 81.88 382 SER A O 1
ATOM 3115 N N . GLY A 1 383 ? -10.676 18.879 15.854 1.00 84.75 383 GLY A N 1
ATOM 3116 C CA . GLY A 1 383 ? -11.232 17.674 16.463 1.00 84.75 383 GLY A CA 1
ATOM 3117 C C . GLY A 1 383 ? -11.884 17.983 17.809 1.00 84.75 383 GLY A C 1
ATOM 3118 O O . GLY A 1 383 ? -11.458 18.903 18.505 1.00 84.75 383 GLY A O 1
ATOM 3119 N N . PHE A 1 384 ? -12.916 17.228 18.175 1.00 82.69 384 PHE A N 1
ATOM 3120 C CA . PHE A 1 384 ? -13.669 17.448 19.412 1.00 82.69 384 PHE A CA 1
ATOM 3121 C C . PHE A 1 384 ? -14.091 16.121 20.059 1.00 82.69 384 PHE A C 1
ATOM 3123 O O . PHE A 1 384 ? -14.334 15.147 19.342 1.00 82.69 384 PHE A O 1
ATOM 3130 N N . PRO A 1 385 ? -14.182 16.046 21.401 1.00 84.44 385 PRO A N 1
ATOM 3131 C CA . PRO A 1 385 ? -14.698 14.862 22.080 1.00 84.44 385 PRO A CA 1
ATOM 3132 C C . PRO A 1 385 ? -16.185 14.680 21.753 1.00 84.44 385 PRO A C 1
ATOM 3134 O O . PRO A 1 385 ? -16.951 15.642 21.745 1.00 84.44 385 PRO A O 1
ATOM 3137 N N . CYS A 1 386 ? -16.595 13.447 21.473 1.00 81.31 386 CYS A N 1
ATOM 3138 C CA . CYS A 1 386 ? -17.961 13.129 21.053 1.00 81.31 386 CYS A CA 1
ATOM 3139 C C . CYS A 1 386 ? -18.631 12.037 21.893 1.00 81.31 386 CYS A C 1
ATOM 3141 O O . CYS A 1 386 ? -19.858 11.999 21.948 1.00 81.31 386 CYS A O 1
ATOM 3143 N N . ALA A 1 387 ? -17.856 11.177 22.559 1.00 84.88 387 ALA A N 1
ATOM 3144 C CA . ALA A 1 387 ? -18.381 10.147 23.446 1.00 84.88 387 ALA A CA 1
ATOM 3145 C C . ALA A 1 387 ? -17.346 9.715 24.486 1.00 84.88 387 ALA A C 1
ATOM 3147 O O . ALA A 1 387 ? -16.148 9.946 24.320 1.00 84.88 387 ALA A O 1
ATOM 3148 N N . MET A 1 388 ? -17.827 9.051 25.535 1.00 87.25 388 MET A N 1
ATOM 3149 C CA . MET A 1 388 ? -17.007 8.434 26.572 1.00 87.25 388 MET A CA 1
ATOM 3150 C C . MET A 1 388 ? -17.411 6.966 26.725 1.00 87.25 388 MET A C 1
ATOM 3152 O O . MET A 1 388 ? -18.599 6.661 26.850 1.00 87.25 388 MET A O 1
ATOM 3156 N N . MET A 1 389 ? -16.419 6.084 26.721 1.00 90.25 389 MET A N 1
ATOM 3157 C CA . MET A 1 389 ? -16.520 4.688 27.116 1.00 90.25 389 MET A CA 1
ATOM 3158 C C . MET A 1 389 ? -16.226 4.590 28.613 1.00 90.25 389 MET A C 1
ATOM 3160 O O . MET A 1 389 ? -15.142 4.980 29.049 1.00 90.25 389 MET A O 1
ATOM 3164 N N . LYS A 1 390 ? -17.192 4.099 29.391 1.00 90.81 390 LYS A N 1
ATOM 3165 C CA . LYS A 1 390 ? -17.127 4.037 30.860 1.00 90.81 390 LYS A CA 1
ATOM 3166 C C . LYS A 1 390 ? -17.280 2.607 31.368 1.00 90.81 390 LYS A C 1
ATOM 3168 O O . LYS A 1 390 ? -17.752 1.736 30.637 1.00 90.81 390 LYS A O 1
ATOM 3173 N N . ASN A 1 391 ? -16.929 2.403 32.639 1.00 90.44 391 ASN A N 1
ATOM 3174 C CA . ASN A 1 391 ? -17.139 1.156 33.382 1.00 90.44 391 ASN A CA 1
ATOM 3175 C C . ASN A 1 391 ? -16.471 -0.079 32.751 1.00 90.44 391 ASN A C 1
ATOM 3177 O O . ASN A 1 391 ? -16.962 -1.194 32.916 1.00 90.44 391 ASN A O 1
ATOM 3181 N N . VAL A 1 392 ? -15.352 0.083 32.031 1.00 94.38 392 VAL A N 1
ATOM 3182 C CA . VAL A 1 392 ? -14.641 -1.081 31.493 1.00 94.38 392 VAL A CA 1
ATOM 3183 C C . VAL A 1 392 ? -13.871 -1.755 32.619 1.00 94.38 392 VAL A C 1
ATOM 3185 O O . VAL A 1 392 ? -12.898 -1.202 33.133 1.00 94.38 392 VAL A O 1
ATOM 3188 N N . VAL A 1 393 ? -14.289 -2.968 32.972 1.00 95.12 393 VAL A N 1
ATOM 3189 C CA . VAL A 1 393 ? -13.577 -3.852 33.897 1.00 95.12 393 VAL A CA 1
ATOM 3190 C C . VAL A 1 393 ? -13.279 -5.151 33.162 1.00 95.12 393 VAL A C 1
ATOM 3192 O O . VAL A 1 393 ? -14.186 -5.864 32.745 1.00 95.12 393 VAL A O 1
ATOM 3195 N N . SER A 1 394 ? -11.999 -5.442 32.957 1.00 95.19 394 SER A N 1
ATOM 3196 C CA . SER A 1 394 ? -11.576 -6.676 32.287 1.00 95.19 394 SER A CA 1
ATOM 3197 C C . SER A 1 394 ? -11.615 -7.885 33.226 1.00 95.19 394 SER A C 1
ATOM 3199 O O . SER A 1 394 ? -11.696 -7.738 34.446 1.00 95.19 394 SER A O 1
ATOM 3201 N N . LYS A 1 395 ? -11.459 -9.094 32.673 1.00 95.44 395 LYS A N 1
ATOM 3202 C CA . LYS A 1 395 ? -11.417 -10.352 33.441 1.00 95.44 395 LYS A CA 1
ATOM 3203 C C . LYS A 1 395 ? -10.328 -10.388 34.523 1.00 95.44 395 LYS A C 1
ATOM 3205 O O . LYS A 1 395 ? -10.468 -11.107 35.507 1.00 95.44 395 LYS A O 1
ATOM 3210 N N . THR A 1 396 ? -9.254 -9.612 34.368 1.00 95.38 396 THR A N 1
ATOM 3211 C CA . THR A 1 396 ? -8.170 -9.505 35.360 1.00 95.38 396 THR A CA 1
ATOM 3212 C C . THR A 1 396 ? -8.478 -8.528 36.497 1.00 95.38 396 THR A C 1
ATOM 3214 O O . THR A 1 396 ? -7.679 -8.398 37.420 1.00 95.38 396 THR A O 1
ATOM 3217 N N . GLY A 1 397 ? -9.602 -7.808 36.431 1.00 93.38 397 GLY A N 1
ATOM 3218 C CA . GLY A 1 397 ? -9.940 -6.711 37.337 1.00 93.38 397 GLY A CA 1
ATOM 3219 C C . GLY A 1 397 ? -9.340 -5.359 36.937 1.00 93.38 397 GLY A C 1
ATOM 3220 O O . GLY A 1 397 ? -9.691 -4.351 37.549 1.00 93.38 397 GLY A O 1
ATOM 3221 N N . ALA A 1 398 ? -8.486 -5.305 35.903 1.00 94.69 398 ALA A N 1
ATOM 3222 C CA . ALA A 1 398 ? -7.959 -4.044 35.381 1.00 94.69 398 ALA A CA 1
ATOM 3223 C C . ALA A 1 398 ? -9.089 -3.172 34.818 1.00 94.69 398 ALA A C 1
ATOM 3225 O O . ALA A 1 398 ? -10.016 -3.690 34.181 1.00 94.69 398 ALA A O 1
ATOM 3226 N N . ARG A 1 399 ? -8.990 -1.860 35.053 1.00 95.56 399 ARG A N 1
ATOM 3227 C CA . ARG A 1 399 ? -10.023 -0.873 34.728 1.00 95.56 399 ARG A CA 1
ATOM 3228 C C . ARG A 1 399 ? -9.517 0.153 33.727 1.00 95.56 399 ARG A C 1
ATOM 3230 O O . ARG A 1 399 ? -8.384 0.621 33.848 1.00 95.56 399 ARG A O 1
ATOM 3237 N N . ALA A 1 400 ? -10.373 0.527 32.782 1.00 94.94 400 ALA A N 1
ATOM 3238 C CA . ALA A 1 400 ? -10.066 1.581 31.829 1.00 94.94 400 ALA A CA 1
ATOM 3239 C C . ALA A 1 400 ? -11.295 2.413 31.436 1.00 94.94 400 ALA A C 1
ATOM 3241 O O . ALA A 1 400 ? -12.439 1.970 31.528 1.00 94.94 400 ALA A O 1
ATOM 3242 N N . GLU A 1 401 ? -11.036 3.621 30.950 1.00 94.19 401 GLU A N 1
ATOM 3243 C CA . GLU A 1 401 ? -12.021 4.510 30.340 1.00 94.19 401 GLU A CA 1
ATOM 3244 C C . GLU A 1 401 ? -11.475 5.104 29.037 1.00 94.19 401 GLU A C 1
ATOM 3246 O O . GLU A 1 401 ? -10.267 5.291 28.881 1.00 94.19 401 GLU A O 1
ATOM 3251 N N . GLY A 1 402 ? -12.363 5.405 28.088 1.00 93.12 402 GLY A N 1
ATOM 3252 C CA . GLY A 1 402 ? -11.973 5.828 26.742 1.00 93.12 402 GLY A CA 1
ATOM 3253 C C . GLY A 1 402 ? -12.703 7.068 26.254 1.00 93.12 402 GLY A C 1
ATOM 3254 O O . GLY A 1 402 ? -13.926 7.063 26.181 1.00 93.12 402 GLY A O 1
ATOM 3255 N N . VAL A 1 403 ? -11.984 8.105 25.832 1.00 93.38 403 VAL A N 1
ATOM 3256 C CA . VAL A 1 403 ? -12.587 9.289 25.201 1.00 93.38 403 VAL A CA 1
ATOM 3257 C C . VAL A 1 403 ? -12.549 9.135 23.680 1.00 93.38 403 VAL A C 1
ATOM 3259 O O . VAL A 1 403 ? -11.480 8.997 23.084 1.00 93.38 403 VAL A O 1
ATOM 3262 N N . LEU A 1 404 ? -13.707 9.195 23.019 1.00 90.44 404 LEU A N 1
ATOM 3263 C CA . LEU A 1 404 ? -13.782 9.202 21.556 1.00 90.44 404 LEU A CA 1
ATOM 3264 C C . LEU A 1 404 ? -13.737 10.641 21.039 1.00 90.44 404 LEU A C 1
ATOM 3266 O O . LEU A 1 404 ? -14.588 11.464 21.387 1.00 90.44 404 LEU A O 1
ATOM 3270 N N . TYR A 1 405 ? -12.793 10.921 20.147 1.00 91.75 405 TYR A N 1
ATOM 3271 C CA . TYR A 1 405 ? -12.626 12.213 19.488 1.00 91.75 405 TYR A CA 1
ATOM 3272 C C . TYR A 1 405 ? -13.022 12.125 18.020 1.00 91.75 405 TYR A C 1
ATOM 3274 O O . TYR A 1 405 ? -12.502 11.298 17.278 1.00 91.75 405 TYR A O 1
ATOM 3282 N N . ALA A 1 406 ? -13.911 13.009 17.577 1.00 87.44 406 ALA A N 1
ATOM 3283 C CA . ALA A 1 406 ? -14.295 13.123 16.181 1.00 87.44 406 ALA A CA 1
ATOM 3284 C C . ALA A 1 406 ? -13.412 14.146 15.455 1.00 87.44 406 ALA A C 1
ATOM 3286 O O . ALA A 1 406 ? -13.305 15.297 15.878 1.00 87.44 406 ALA A O 1
ATOM 3287 N N . ILE A 1 407 ? -12.832 13.747 14.322 1.00 90.12 407 ILE A N 1
ATOM 3288 C CA . ILE A 1 407 ? -12.235 14.658 13.342 1.00 90.12 407 ILE A CA 1
ATOM 3289 C C . ILE A 1 407 ? -13.303 14.981 12.286 1.00 90.12 407 ILE A C 1
ATOM 3291 O O . ILE A 1 407 ? -13.810 14.062 11.638 1.00 90.12 407 ILE A O 1
ATOM 3295 N N . PRO A 1 408 ? -13.654 16.261 12.063 1.00 87.69 408 PRO A N 1
ATOM 3296 C CA . PRO A 1 408 ? -14.722 16.669 11.145 1.00 87.69 408 PRO A CA 1
ATOM 3297 C C . PRO A 1 408 ? -14.283 16.635 9.670 1.00 87.69 408 PRO A C 1
ATOM 3299 O O . PRO A 1 408 ? -14.476 17.584 8.914 1.00 87.69 408 PRO A O 1
ATOM 3302 N N . MET A 1 409 ? -13.690 15.525 9.238 1.00 87.44 409 MET A N 1
ATOM 3303 C CA . MET A 1 409 ? -13.259 15.292 7.864 1.00 87.44 409 MET A CA 1
ATOM 3304 C C . MET A 1 409 ? -13.831 13.970 7.377 1.00 87.44 409 MET A C 1
ATOM 3306 O O . MET A 1 409 ? -13.705 12.967 8.064 1.00 87.44 409 MET A O 1
ATOM 3310 N N . THR A 1 410 ? -14.439 13.950 6.190 1.00 80.94 410 THR A N 1
ATOM 3311 C CA . THR A 1 410 ? -14.854 12.680 5.580 1.00 80.94 410 THR A CA 1
ATOM 3312 C C . THR A 1 410 ? -13.655 11.900 5.042 1.00 80.94 410 THR A C 1
ATOM 3314 O O . THR A 1 410 ? -12.625 12.511 4.754 1.00 80.94 410 THR A O 1
ATOM 3317 N N . SER A 1 411 ? -13.782 10.592 4.774 1.00 74.44 411 SER A N 1
ATOM 3318 C CA . SER A 1 411 ? -12.723 9.827 4.073 1.00 74.44 411 SER A CA 1
ATOM 3319 C C . SER A 1 411 ? -12.271 10.523 2.780 1.00 74.44 411 SER A C 1
ATOM 3321 O O . SER A 1 411 ? -11.079 10.639 2.496 1.00 74.44 411 SER A O 1
ATOM 3323 N N . ARG A 1 412 ? -13.233 11.066 2.013 1.00 73.31 412 ARG A N 1
ATOM 3324 C CA . ARG A 1 412 ? -12.985 11.832 0.779 1.00 73.31 412 ARG A CA 1
ATOM 3325 C C . ARG A 1 412 ? -12.204 13.120 1.039 1.00 73.31 412 ARG A C 1
ATOM 3327 O O . ARG A 1 412 ? -11.368 13.497 0.218 1.00 73.31 412 ARG A O 1
ATOM 3334 N N . ALA A 1 413 ? -12.475 13.807 2.148 1.00 77.19 413 ALA A N 1
ATOM 3335 C CA . ALA A 1 413 ? -11.708 14.975 2.559 1.00 77.19 413 ALA A CA 1
ATOM 3336 C C . ALA A 1 413 ? -10.295 14.573 3.007 1.00 77.19 413 ALA A C 1
ATOM 3338 O O . ALA A 1 413 ? -9.332 15.114 2.477 1.00 77.19 413 ALA A O 1
ATOM 3339 N N . ILE A 1 414 ? -10.152 13.577 3.884 1.00 78.25 414 ILE A N 1
ATOM 3340 C CA . ILE A 1 414 ? -8.852 13.099 4.380 1.00 78.25 414 ILE A CA 1
ATOM 3341 C C . ILE A 1 414 ? -7.915 12.712 3.226 1.00 78.25 414 ILE A C 1
ATOM 3343 O O . ILE A 1 414 ? -6.770 13.145 3.204 1.00 78.25 414 ILE A O 1
ATOM 3347 N N . MET A 1 415 ? -8.407 11.989 2.215 1.00 70.44 415 MET A N 1
ATOM 3348 C CA . MET A 1 415 ? -7.609 11.622 1.033 1.00 70.44 415 MET A CA 1
ATOM 3349 C C . MET A 1 415 ? -7.245 12.802 0.115 1.00 70.44 415 MET A C 1
ATOM 3351 O O . MET A 1 415 ? -6.352 12.685 -0.721 1.00 70.44 415 MET A O 1
ATOM 3355 N N . ARG A 1 416 ? -7.974 13.920 0.197 1.00 79.69 416 ARG A N 1
ATOM 3356 C CA . ARG A 1 416 ? -7.791 15.090 -0.675 1.00 79.69 416 ARG A CA 1
ATOM 3357 C C . ARG A 1 416 ? -6.869 16.140 -0.064 1.00 79.69 416 ARG A C 1
ATOM 3359 O O . ARG A 1 416 ? -6.171 16.823 -0.814 1.00 79.69 416 ARG A O 1
ATOM 3366 N N . PHE A 1 417 ? -6.936 16.327 1.250 1.00 74.31 417 PHE A N 1
ATOM 3367 C CA . PHE A 1 417 ? -6.090 17.278 1.963 1.00 74.31 417 PHE A CA 1
ATOM 3368 C C . PHE A 1 417 ? -4.661 16.723 2.113 1.00 74.31 417 PHE A C 1
ATOM 3370 O O . PHE A 1 417 ? -4.481 15.506 2.149 1.00 74.31 417 PHE A O 1
ATOM 3377 N N . PRO A 1 418 ? -3.632 17.587 2.197 1.00 77.75 418 PRO A N 1
ATOM 3378 C CA . PRO A 1 418 ? -2.271 17.148 2.500 1.00 77.75 418 PRO A CA 1
ATOM 3379 C C . PRO A 1 418 ? -2.208 16.400 3.837 1.00 77.75 418 PRO A C 1
ATOM 3381 O O . PRO A 1 418 ? -2.875 16.798 4.790 1.00 77.75 418 PRO A O 1
ATOM 3384 N N . ALA A 1 419 ? -1.370 15.366 3.938 1.00 80.81 419 ALA A N 1
ATOM 3385 C CA . ALA A 1 419 ? -1.264 14.553 5.156 1.00 80.81 419 ALA A CA 1
ATOM 3386 C C . ALA A 1 419 ? -0.916 15.391 6.404 1.00 80.81 419 ALA A C 1
ATOM 3388 O O . ALA A 1 419 ? -1.524 15.208 7.455 1.00 80.81 419 ALA A O 1
ATOM 3389 N N . GLU A 1 420 ? -0.039 16.392 6.268 1.00 87.31 420 GLU A N 1
ATOM 3390 C CA . GLU A 1 420 ? 0.331 17.296 7.369 1.00 87.31 420 GLU A CA 1
ATOM 3391 C C . GLU A 1 420 ? -0.867 18.078 7.938 1.00 87.31 420 GLU A C 1
ATOM 3393 O O . GLU A 1 420 ? -0.906 18.382 9.129 1.00 87.31 420 GLU A O 1
ATOM 3398 N N . PHE A 1 421 ? -1.892 18.359 7.123 1.00 82.38 421 PHE A N 1
ATOM 3399 C CA . PHE A 1 421 ? -3.121 18.996 7.604 1.00 82.38 421 PHE A CA 1
ATOM 3400 C C . PHE A 1 421 ? -3.880 18.093 8.584 1.00 82.38 421 PHE A C 1
ATOM 3402 O O . PHE A 1 421 ? -4.366 18.561 9.613 1.00 82.38 421 PHE A O 1
ATOM 3409 N N . LEU A 1 422 ? -3.951 16.793 8.287 1.00 86.94 422 LEU A N 1
ATOM 3410 C CA . LEU A 1 422 ? -4.516 15.804 9.199 1.00 86.94 422 LEU A CA 1
ATOM 3411 C C . LEU A 1 422 ? -3.633 15.652 10.445 1.00 86.94 422 LEU A C 1
ATOM 3413 O O . LEU A 1 422 ? -4.161 15.653 11.554 1.00 86.94 422 LEU A O 1
ATOM 3417 N N . TYR A 1 423 ? -2.309 15.573 10.284 1.00 89.25 423 TYR A N 1
ATOM 3418 C CA . TYR A 1 423 ? -1.386 15.394 11.409 1.00 89.25 423 TYR A CA 1
ATOM 3419 C C . TYR A 1 423 ? -1.513 16.511 12.444 1.00 89.25 423 TYR A C 1
ATOM 3421 O O . TYR A 1 423 ? -1.642 16.218 13.628 1.00 89.25 423 TYR A O 1
ATOM 3429 N N . LYS A 1 424 ? -1.591 17.778 12.014 1.00 89.00 424 LYS A N 1
ATOM 3430 C CA . LYS A 1 424 ? -1.825 18.912 12.925 1.00 89.00 424 LYS A CA 1
ATOM 3431 C C . LYS A 1 424 ? -3.104 18.750 13.749 1.00 89.00 424 LYS A C 1
ATOM 3433 O O . LYS A 1 424 ? -3.111 19.056 14.938 1.00 89.00 424 LYS A O 1
ATOM 3438 N N . LYS A 1 425 ? -4.179 18.232 13.149 1.00 92.44 425 LYS A N 1
ATOM 3439 C CA . LYS A 1 425 ? -5.435 17.975 13.870 1.00 92.44 425 LYS A CA 1
ATOM 3440 C C . LYS A 1 425 ? -5.318 16.815 14.850 1.00 92.44 425 LYS A C 1
ATOM 3442 O O . LYS A 1 425 ? -5.823 16.925 15.961 1.00 92.44 425 LYS A O 1
ATOM 3447 N N . LEU A 1 426 ? -4.660 15.728 14.449 1.00 94.75 426 LEU A N 1
ATOM 3448 C CA . LEU A 1 426 ? -4.424 14.576 15.320 1.00 94.75 426 LEU A CA 1
ATOM 3449 C C . LEU A 1 426 ? -3.551 14.956 16.520 1.00 94.75 426 LEU A C 1
ATOM 3451 O O . LEU A 1 426 ? -3.854 14.548 17.634 1.00 94.75 426 LEU A O 1
ATOM 3455 N N . LEU A 1 427 ? -2.527 15.786 16.315 1.00 94.62 427 LEU A N 1
ATOM 3456 C CA . LEU A 1 427 ? -1.680 16.303 17.391 1.00 94.62 427 LEU A CA 1
ATOM 3457 C C . LEU A 1 427 ? -2.451 17.230 18.335 1.00 94.62 427 LEU A C 1
ATOM 3459 O O . LEU A 1 427 ? -2.322 17.095 19.545 1.00 94.62 427 LEU A O 1
ATOM 3463 N N . GLY A 1 428 ? -3.319 18.098 17.805 1.00 91.25 428 GLY A N 1
ATOM 3464 C CA . GLY A 1 428 ? -4.211 18.907 18.641 1.00 91.25 428 GLY A CA 1
ATOM 3465 C C . GLY A 1 428 ? -5.161 18.055 19.490 1.00 91.25 428 GLY A C 1
ATOM 3466 O O . GLY A 1 428 ? -5.369 18.344 20.664 1.00 91.25 428 GLY A O 1
ATOM 3467 N N . VAL A 1 429 ? -5.701 16.968 18.928 1.00 93.00 429 VAL A N 1
ATOM 3468 C CA . VAL A 1 429 ? -6.501 16.001 19.696 1.00 93.00 429 VAL A CA 1
ATOM 3469 C C . VAL A 1 429 ? -5.655 15.290 20.750 1.00 93.00 429 VAL A C 1
ATOM 3471 O O . VAL A 1 429 ? -6.116 15.148 21.877 1.00 93.00 429 VAL A O 1
ATOM 3474 N N . ALA A 1 430 ? -4.432 14.878 20.414 1.00 95.38 430 ALA A N 1
ATOM 3475 C CA . ALA A 1 430 ? -3.533 14.213 21.349 1.00 95.38 430 ALA A CA 1
ATOM 3476 C C . ALA A 1 430 ? -3.177 15.102 22.549 1.00 95.38 430 ALA A C 1
ATOM 3478 O O . ALA A 1 430 ? -3.160 14.619 23.675 1.00 95.38 430 ALA A O 1
ATOM 3479 N N . GLU A 1 431 ? -2.957 16.398 22.322 1.00 92.19 431 GLU A N 1
ATOM 3480 C CA . GLU A 1 431 ? -2.691 17.376 23.381 1.00 92.19 431 GLU A CA 1
ATOM 3481 C C . GLU A 1 431 ? -3.891 17.523 24.326 1.00 92.19 431 GLU A C 1
ATOM 3483 O O . GLU A 1 431 ? -3.762 17.391 25.542 1.00 92.19 431 GLU A O 1
ATOM 3488 N N . VAL A 1 432 ? -5.095 17.688 23.769 1.00 88.94 432 VAL A N 1
ATOM 3489 C CA . VAL A 1 432 ? -6.331 17.757 24.567 1.00 88.94 432 VAL A CA 1
ATOM 3490 C C . VAL A 1 432 ? -6.600 16.437 25.297 1.00 88.94 432 VAL A C 1
ATOM 3492 O O . VAL A 1 432 ? -7.109 16.439 26.415 1.00 88.94 432 VAL A O 1
ATOM 3495 N N . ALA A 1 433 ? -6.287 15.297 24.684 1.00 91.25 433 ALA A N 1
ATOM 3496 C CA . ALA A 1 433 ? -6.418 13.985 25.307 1.00 91.25 433 ALA A CA 1
ATOM 3497 C C . ALA A 1 433 ? -5.444 13.810 26.479 1.00 91.25 433 ALA A C 1
ATOM 3499 O O . ALA A 1 433 ? -5.857 13.341 27.540 1.00 91.25 433 ALA A O 1
ATOM 3500 N N . ASN A 1 434 ? -4.193 14.244 26.311 1.00 92.62 434 ASN A N 1
ATOM 3501 C CA . ASN A 1 434 ? -3.170 14.238 27.353 1.00 92.62 434 ASN A CA 1
ATOM 3502 C C . ASN A 1 434 ? -3.607 15.065 28.571 1.00 92.62 434 ASN A C 1
ATOM 3504 O O . ASN A 1 434 ? -3.579 14.578 29.698 1.00 92.62 434 ASN A O 1
ATOM 3508 N N . GLN A 1 435 ? -4.127 16.275 28.339 1.00 87.44 435 GLN A N 1
ATOM 3509 C CA . GLN A 1 435 ? -4.671 17.143 29.395 1.00 87.44 435 GLN A CA 1
ATOM 3510 C C . GLN A 1 435 ? -5.861 16.515 30.139 1.00 87.44 435 GLN A C 1
ATOM 3512 O O . GLN A 1 435 ? -6.109 16.838 31.295 1.00 87.44 435 GLN A O 1
ATOM 3517 N N . LYS A 1 436 ? -6.587 15.591 29.495 1.00 84.38 436 LYS A N 1
ATOM 3518 C CA . LYS A 1 436 ? -7.702 14.834 30.090 1.00 84.38 436 LYS A CA 1
ATOM 3519 C C . LYS A 1 436 ? -7.278 13.495 30.713 1.00 84.38 436 LYS A C 1
ATOM 3521 O O . LYS A 1 436 ? -8.137 12.673 31.047 1.00 84.38 436 LYS A O 1
ATOM 3526 N N . GLY A 1 437 ? -5.973 13.266 30.860 1.00 88.62 437 GLY A N 1
ATOM 3527 C CA . GLY A 1 437 ? -5.393 12.079 31.492 1.00 88.62 437 GLY A CA 1
ATOM 3528 C C . GLY A 1 437 ? -5.256 10.865 30.571 1.00 88.62 437 GLY A C 1
ATOM 3529 O O . GLY A 1 437 ? -4.831 9.805 31.024 1.00 88.62 437 GLY A O 1
ATOM 3530 N N . CYS A 1 438 ? -5.590 10.974 29.280 1.00 93.88 438 CYS A N 1
ATOM 3531 C CA . CYS A 1 438 ? -5.357 9.875 28.341 1.00 93.88 438 CYS A CA 1
ATOM 3532 C C . CYS A 1 438 ? -3.854 9.695 28.124 1.00 93.88 438 CYS A C 1
ATOM 3534 O O . CYS A 1 438 ? -3.146 10.673 27.918 1.00 93.88 438 CYS A O 1
ATOM 3536 N N . ARG A 1 439 ? -3.370 8.451 28.117 1.00 94.69 439 ARG A N 1
ATOM 3537 C CA . ARG A 1 439 ? -1.931 8.152 27.956 1.00 94.69 439 ARG A CA 1
ATOM 3538 C C . ARG A 1 439 ? -1.589 7.440 26.653 1.00 94.69 439 ARG A C 1
ATOM 3540 O O . ARG A 1 439 ? -0.421 7.351 26.289 1.00 94.69 439 ARG A O 1
ATOM 3547 N N . ILE A 1 440 ? -2.603 6.985 25.924 1.00 97.88 440 ILE A N 1
ATOM 3548 C CA . ILE A 1 440 ? -2.473 6.403 24.590 1.00 97.88 440 ILE A CA 1
ATOM 3549 C C . ILE A 1 440 ? -3.661 6.810 23.716 1.00 97.88 440 ILE A C 1
ATO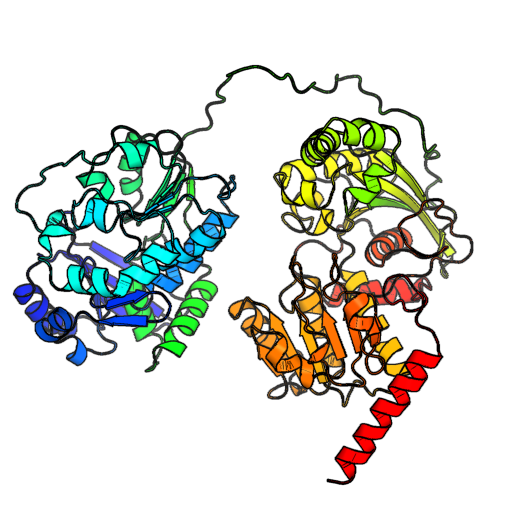M 3551 O O . ILE A 1 440 ? -4.777 6.960 24.216 1.00 97.88 440 ILE A O 1
ATOM 3555 N N . MET A 1 441 ? -3.425 6.989 22.417 1.00 98.25 441 MET A N 1
ATOM 3556 C CA . MET A 1 441 ? -4.432 7.334 21.422 1.00 98.25 441 MET A CA 1
ATOM 3557 C C . MET A 1 441 ? -4.436 6.361 20.239 1.00 98.25 441 MET A C 1
ATOM 3559 O O . MET A 1 441 ? -3.417 6.142 19.580 1.00 98.25 441 MET A O 1
ATOM 3563 N N . GLY A 1 442 ? -5.614 5.820 19.934 1.00 97.31 442 GLY A N 1
ATOM 3564 C CA . GLY A 1 442 ? -5.865 5.004 18.751 1.00 97.31 442 GLY A CA 1
ATOM 3565 C C . GLY A 1 442 ? -6.265 5.837 17.532 1.00 97.31 442 GLY A C 1
ATOM 3566 O O . GLY A 1 442 ? -7.098 6.740 17.639 1.00 97.31 442 GLY A O 1
ATOM 3567 N N . LEU A 1 443 ? -5.705 5.519 16.364 1.00 93.88 443 LEU A N 1
ATOM 3568 C CA . LEU A 1 443 ? -6.017 6.159 15.082 1.00 93.88 443 LEU A CA 1
ATOM 3569 C C . LEU A 1 443 ? -6.995 5.302 14.266 1.00 93.88 443 LEU A C 1
ATOM 3571 O O . LEU A 1 443 ? -6.604 4.320 13.633 1.00 93.88 443 LEU A O 1
ATOM 3575 N N . GLY A 1 444 ? -8.276 5.674 14.262 1.00 84.38 444 GLY A N 1
ATOM 3576 C CA . GLY A 1 444 ? -9.321 4.926 13.568 1.00 84.38 444 GLY A CA 1
ATOM 3577 C C . GLY A 1 444 ? -9.404 5.192 12.059 1.00 84.38 444 GLY A C 1
ATOM 3578 O O . GLY A 1 444 ? -9.315 6.333 11.588 1.00 84.38 444 GLY A O 1
ATOM 3579 N N . ALA A 1 445 ? -9.676 4.131 11.294 1.00 76.50 445 ALA A N 1
ATOM 3580 C CA . ALA A 1 445 ? -9.996 4.175 9.863 1.00 76.50 445 ALA A CA 1
ATOM 3581 C C . ALA A 1 445 ? -8.979 5.003 9.040 1.00 76.50 445 ALA A C 1
ATOM 3583 O O . ALA A 1 445 ? -7.774 4.865 9.206 1.00 76.50 445 ALA A O 1
ATOM 3584 N N . TYR A 1 446 ? -9.437 5.887 8.147 1.00 75.38 446 TYR A N 1
ATOM 3585 C CA . TYR A 1 446 ? -8.564 6.681 7.269 1.00 75.38 446 TYR A CA 1
ATOM 3586 C C . TYR A 1 446 ? -7.548 7.584 7.987 1.00 75.38 446 TYR A C 1
ATOM 3588 O O . TYR A 1 446 ? -6.613 8.046 7.332 1.00 75.38 446 TYR A O 1
ATOM 3596 N N . THR A 1 447 ? -7.675 7.804 9.301 1.00 81.56 447 THR A N 1
ATOM 3597 C CA . THR A 1 447 ? -6.666 8.558 10.063 1.00 81.56 447 THR A CA 1
ATOM 3598 C C . THR A 1 447 ? -5.353 7.792 10.256 1.00 81.56 447 THR A C 1
ATOM 3600 O O . THR A 1 447 ? -4.318 8.425 10.438 1.00 81.56 447 THR A O 1
ATOM 3603 N N . SER A 1 448 ? -5.372 6.458 10.138 1.00 79.88 448 SER A N 1
ATOM 3604 C CA . SER A 1 448 ? -4.180 5.597 10.127 1.00 79.88 448 SER A CA 1
ATOM 3605 C C . SER A 1 448 ? -3.767 5.121 8.727 1.00 79.88 448 SER A C 1
ATOM 3607 O O . SER A 1 448 ? -2.678 4.576 8.564 1.00 79.88 448 SER A O 1
ATOM 3609 N N . VAL A 1 449 ? -4.598 5.335 7.700 1.00 70.12 449 VAL A N 1
ATOM 3610 C CA . VAL A 1 449 ? -4.315 4.904 6.314 1.00 70.12 449 VAL A CA 1
ATOM 3611 C C . VAL A 1 449 ? -3.582 5.983 5.514 1.00 70.12 449 VAL A C 1
ATOM 3613 O O . VAL A 1 449 ? -2.685 5.675 4.724 1.00 70.12 449 VAL A O 1
ATOM 3616 N N . VAL A 1 450 ? -3.973 7.251 5.678 1.00 66.44 450 VAL A N 1
ATOM 3617 C CA . VAL A 1 450 ? -3.397 8.365 4.913 1.00 66.44 450 VAL A CA 1
ATOM 3618 C C . VAL A 1 450 ? -2.083 8.829 5.531 1.00 66.44 450 VAL A C 1
ATOM 3620 O O . VAL A 1 450 ? -1.967 8.986 6.742 1.00 66.44 450 VAL A O 1
ATOM 3623 N N . GLY A 1 451 ? -1.091 9.066 4.669 1.00 75.56 451 GLY A N 1
ATOM 3624 C CA . GLY A 1 451 ? 0.249 9.468 5.077 1.00 75.56 451 GLY A CA 1
ATOM 3625 C C . GLY A 1 451 ? 1.155 8.276 5.401 1.00 75.56 451 GLY A C 1
ATOM 3626 O O . GLY A 1 451 ? 1.224 7.303 4.639 1.00 75.56 451 GLY A O 1
ATOM 3627 N N . ASP A 1 452 ? 1.866 8.361 6.522 1.00 79.06 452 ASP A N 1
ATOM 3628 C CA . ASP A 1 452 ? 2.923 7.434 6.942 1.00 79.06 452 ASP A CA 1
ATOM 3629 C C . ASP A 1 452 ? 2.482 6.433 8.024 1.00 79.06 452 ASP A C 1
ATOM 3631 O O . ASP A 1 452 ? 3.308 5.889 8.757 1.00 79.06 452 ASP A O 1
ATOM 3635 N N . ALA A 1 453 ? 1.174 6.162 8.092 1.00 81.56 453 ALA A N 1
ATOM 3636 C CA . ALA A 1 453 ? 0.564 5.210 9.021 1.00 81.56 453 ALA A CA 1
ATOM 3637 C C . ALA A 1 453 ? 0.898 5.492 10.497 1.00 81.56 453 ALA A C 1
ATOM 3639 O O . ALA A 1 453 ? 1.228 4.598 11.276 1.00 81.56 453 ALA A O 1
ATOM 3640 N N . GLY A 1 454 ? 0.801 6.769 10.871 1.00 85.31 454 GLY A N 1
ATOM 3641 C CA . GLY A 1 454 ? 0.920 7.228 12.250 1.00 85.31 454 GLY A CA 1
ATOM 3642 C C . GLY A 1 454 ? 2.346 7.526 12.700 1.00 85.31 454 GLY A C 1
ATOM 3643 O O . GLY A 1 454 ? 2.495 7.986 13.825 1.00 85.31 454 GLY A O 1
ATOM 3644 N N . LYS A 1 455 ? 3.370 7.340 11.855 1.00 89.44 455 LYS A N 1
ATOM 3645 C CA . LYS A 1 455 ? 4.777 7.557 12.231 1.00 89.44 455 LYS A CA 1
ATOM 3646 C C . LYS A 1 455 ? 5.059 9.020 12.597 1.00 89.44 455 LYS A C 1
ATOM 3648 O O . LYS A 1 455 ? 5.504 9.302 13.708 1.00 89.44 455 LYS A O 1
ATOM 3653 N N . SER A 1 456 ? 4.687 9.961 11.730 1.00 87.88 456 SER A N 1
ATOM 3654 C CA . SER A 1 456 ? 4.840 11.400 11.993 1.00 87.88 456 SER A CA 1
ATOM 3655 C C . SER A 1 456 ? 4.015 11.877 13.189 1.00 87.88 456 SER A C 1
ATOM 3657 O O . SER A 1 456 ? 4.347 12.888 13.805 1.00 87.88 456 SER A O 1
ATOM 3659 N N . VAL A 1 457 ? 2.894 11.211 13.481 1.00 92.06 457 VAL A N 1
ATOM 3660 C CA . VAL A 1 457 ? 2.048 11.549 14.633 1.00 92.06 457 VAL A CA 1
ATOM 3661 C C . VAL A 1 457 ? 2.671 10.993 15.909 1.00 92.06 457 VAL A C 1
ATOM 3663 O O . VAL A 1 457 ? 2.753 11.730 16.882 1.00 92.06 457 VAL A O 1
ATOM 3666 N N . SER A 1 458 ? 3.173 9.752 15.903 1.00 94.12 458 SER A N 1
ATOM 3667 C CA . SER A 1 458 ? 3.859 9.159 17.055 1.00 94.12 458 SER A CA 1
ATOM 3668 C C . SER A 1 458 ? 5.085 9.961 17.473 1.00 94.12 458 SER A C 1
ATOM 3670 O O . SER A 1 458 ? 5.221 10.272 18.644 1.00 94.12 458 SER A O 1
ATOM 3672 N N . GLU A 1 459 ? 5.911 10.404 16.522 1.00 94.12 459 GLU A N 1
ATOM 3673 C CA . GLU A 1 459 ? 7.139 11.158 16.822 1.00 94.12 459 GLU A CA 1
ATOM 3674 C C . GLU A 1 459 ? 6.879 12.531 17.471 1.00 94.12 459 GLU A C 1
ATOM 3676 O O . GLU A 1 459 ? 7.776 13.101 18.086 1.00 94.12 459 GLU A O 1
ATOM 3681 N N . ARG A 1 460 ? 5.666 13.080 17.319 1.00 95.25 460 ARG A N 1
ATOM 3682 C CA . ARG A 1 460 ? 5.300 14.434 17.768 1.00 95.25 460 ARG A CA 1
ATOM 3683 C C . ARG A 1 460 ? 4.239 14.456 18.867 1.00 95.25 460 ARG A C 1
ATOM 3685 O O . ARG A 1 460 ? 3.952 15.523 19.403 1.00 95.25 460 ARG A O 1
ATOM 3692 N N . SER A 1 461 ? 3.596 13.326 19.147 1.00 96.31 461 SER A N 1
ATOM 3693 C CA . SER A 1 461 ? 2.487 13.257 20.094 1.00 96.31 461 SER A CA 1
ATOM 3694 C C . SER A 1 461 ? 2.996 13.253 21.537 1.00 96.31 461 SER A C 1
ATOM 3696 O O . SER A 1 461 ? 3.989 12.586 21.819 1.00 96.31 461 SER A O 1
ATOM 3698 N N . PRO A 1 462 ? 2.302 13.925 22.473 1.00 95.25 462 PRO A N 1
ATOM 3699 C CA . PRO A 1 462 ? 2.633 13.849 23.897 1.00 95.25 462 PRO A CA 1
ATOM 3700 C C . PRO A 1 462 ? 2.267 12.500 24.544 1.00 95.25 462 PRO A C 1
ATOM 3702 O O . PRO A 1 462 ? 2.621 12.264 25.697 1.00 95.25 462 PRO A O 1
ATOM 3705 N N . ILE A 1 463 ? 1.531 11.631 23.842 1.00 97.12 463 ILE A N 1
ATOM 3706 C CA . ILE A 1 463 ? 1.007 10.358 24.354 1.00 97.12 463 ILE A CA 1
ATOM 3707 C C . ILE A 1 463 ? 1.296 9.218 23.376 1.00 97.12 463 ILE A C 1
ATOM 3709 O O . ILE A 1 463 ? 1.584 9.443 22.198 1.00 97.12 463 ILE A O 1
ATOM 3713 N N . GLY A 1 464 ? 1.199 7.974 23.852 1.00 97.50 464 GLY A N 1
ATOM 3714 C CA . GLY A 1 464 ? 1.353 6.793 23.007 1.00 97.50 464 GLY A CA 1
ATOM 3715 C C . GLY A 1 464 ? 0.395 6.822 21.822 1.00 97.50 464 GLY A C 1
ATOM 3716 O O . GLY A 1 464 ? -0.728 7.307 21.931 1.00 97.50 464 GLY A O 1
ATOM 3717 N N . ILE A 1 465 ? 0.809 6.258 20.690 1.00 98.06 465 ILE A N 1
ATOM 3718 C CA . ILE A 1 465 ? -0.016 6.185 19.477 1.00 98.06 465 ILE A CA 1
ATOM 3719 C C . ILE A 1 465 ? -0.086 4.734 19.031 1.00 98.06 465 ILE A C 1
ATOM 3721 O O . ILE A 1 465 ? 0.927 4.031 19.014 1.00 98.06 465 ILE A O 1
ATOM 3725 N N . THR A 1 466 ? -1.268 4.298 18.615 1.00 97.44 466 THR A N 1
ATOM 3726 C CA . THR A 1 466 ? -1.406 3.055 17.866 1.00 97.44 466 THR A CA 1
ATOM 3727 C C . THR A 1 466 ? -2.413 3.186 16.730 1.00 97.44 466 THR A C 1
ATOM 3729 O O . THR A 1 466 ? -3.401 3.910 16.819 1.00 97.44 466 THR A O 1
ATOM 3732 N N . THR A 1 467 ? -2.172 2.473 15.636 1.00 93.06 467 THR A N 1
ATOM 3733 C CA . THR A 1 467 ? -3.121 2.352 14.520 1.00 93.06 467 THR A CA 1
ATOM 3734 C C . THR A 1 467 ? -4.203 1.304 14.775 1.00 93.06 467 THR A C 1
ATOM 3736 O O . THR A 1 467 ? -5.223 1.309 14.091 1.00 93.06 467 THR A O 1
ATOM 3739 N N . GLY A 1 468 ? -3.998 0.396 15.737 1.00 92.81 468 GLY A N 1
ATOM 3740 C CA . GLY A 1 468 ? -4.933 -0.696 16.005 1.00 92.81 468 GLY A CA 1
ATOM 3741 C C . GLY A 1 468 ? -4.858 -1.855 15.003 1.00 92.81 468 GLY A C 1
ATOM 3742 O O . GLY A 1 468 ? -5.698 -2.760 15.030 1.00 92.81 468 GLY A O 1
ATOM 3743 N N . ASN A 1 469 ? -3.898 -1.822 14.073 1.00 92.50 469 ASN A N 1
ATOM 3744 C CA . ASN A 1 469 ? -3.851 -2.801 12.993 1.00 92.50 469 ASN A CA 1
ATOM 3745 C C . ASN A 1 469 ? -3.405 -4.193 13.469 1.00 92.50 469 ASN A C 1
ATOM 3747 O O . ASN A 1 469 ? -3.782 -5.170 12.828 1.00 92.50 469 ASN A O 1
ATOM 3751 N N . SER A 1 470 ? -2.659 -4.323 14.574 1.00 95.44 470 SER A N 1
ATOM 3752 C CA . SER A 1 470 ? -2.189 -5.638 15.034 1.00 95.44 470 SER A CA 1
ATOM 3753 C C . SER A 1 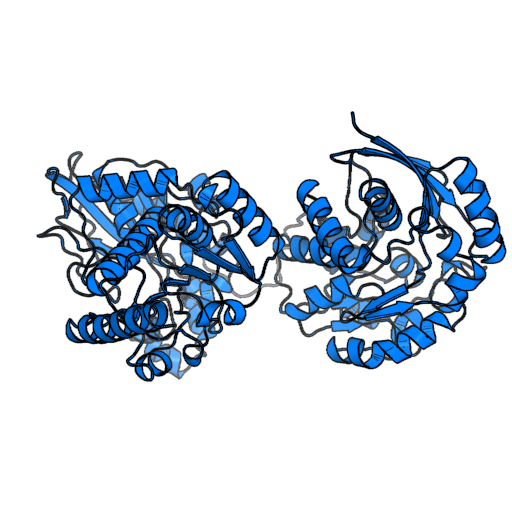470 ? -3.353 -6.489 15.539 1.00 95.44 470 SER A C 1
ATOM 3755 O O . SER A 1 470 ? -3.522 -7.623 15.097 1.00 95.44 470 SER A O 1
ATOM 3757 N N . TYR A 1 471 ? -4.220 -5.927 16.384 1.00 95.94 471 TYR A N 1
ATOM 3758 C CA . TYR A 1 471 ? -5.414 -6.621 16.865 1.00 95.94 471 TYR A CA 1
ATOM 3759 C C . TYR A 1 471 ? -6.470 -6.773 15.767 1.00 95.94 471 TYR A C 1
ATOM 3761 O O . TYR A 1 471 ? -7.218 -7.741 15.781 1.00 95.94 471 TYR A O 1
ATOM 3769 N N . THR A 1 472 ? -6.488 -5.886 14.762 1.00 93.06 472 THR A N 1
ATOM 3770 C CA . THR A 1 472 ? -7.316 -6.073 13.554 1.00 93.06 472 THR A CA 1
ATOM 3771 C C . THR A 1 472 ? -6.871 -7.295 12.744 1.00 93.06 472 THR A C 1
ATOM 3773 O O . THR A 1 472 ? -7.707 -8.074 12.292 1.00 93.06 472 THR A O 1
ATOM 3776 N N . VAL A 1 473 ? -5.562 -7.515 12.568 1.00 95.25 473 VAL A N 1
ATOM 3777 C CA . VAL A 1 473 ? -5.051 -8.743 11.928 1.00 95.25 473 VAL A CA 1
ATOM 3778 C C . VAL A 1 473 ? -5.419 -9.962 12.781 1.00 95.25 473 VAL A C 1
ATOM 3780 O O . VAL A 1 473 ? -5.920 -10.949 12.240 1.00 95.25 473 VAL A O 1
ATOM 3783 N N . ALA A 1 474 ? -5.234 -9.888 14.102 1.00 95.56 474 ALA A N 1
ATOM 3784 C CA . ALA A 1 474 ? -5.578 -10.977 15.014 1.00 95.56 474 ALA A CA 1
ATOM 3785 C C . ALA A 1 474 ? -7.073 -11.350 14.939 1.00 95.56 474 ALA A C 1
ATOM 3787 O O . ALA A 1 474 ? -7.410 -12.516 14.717 1.00 95.56 474 ALA A O 1
ATOM 3788 N N . SER A 1 475 ? -7.967 -10.355 15.011 1.00 95.19 475 SER A N 1
ATOM 3789 C CA . SER A 1 475 ? -9.419 -10.545 14.908 1.00 95.19 475 SER A CA 1
ATOM 3790 C C . SER A 1 475 ? -9.833 -11.105 13.549 1.00 95.19 475 SER A C 1
ATOM 3792 O O . SER A 1 475 ? -10.701 -11.974 13.486 1.00 95.19 475 SER A O 1
ATOM 3794 N N . THR A 1 476 ? -9.180 -10.668 12.468 1.00 95.56 476 THR A N 1
ATOM 3795 C CA . THR A 1 476 ? -9.439 -11.152 11.104 1.00 95.56 476 THR A CA 1
ATOM 3796 C C . THR A 1 476 ? -9.128 -12.643 10.985 1.00 95.56 476 THR A C 1
ATOM 3798 O O . THR A 1 476 ? -9.966 -13.412 10.511 1.00 95.56 476 THR A O 1
ATOM 3801 N N . ILE A 1 477 ? -7.942 -13.068 11.438 1.00 95.44 477 ILE A N 1
ATOM 3802 C CA . ILE A 1 477 ? -7.543 -14.483 11.407 1.00 95.44 477 ILE A CA 1
ATOM 3803 C C . ILE A 1 477 ? -8.473 -15.313 12.290 1.00 95.44 477 ILE A C 1
ATOM 3805 O O . ILE A 1 477 ? -8.970 -16.344 11.842 1.00 95.44 477 ILE A O 1
ATOM 3809 N N . ARG A 1 478 ? -8.784 -14.838 13.502 1.00 95.25 478 ARG A N 1
ATOM 3810 C CA . ARG A 1 478 ? -9.691 -15.546 14.411 1.00 95.25 478 ARG A CA 1
ATOM 3811 C C . ARG A 1 478 ? -11.103 -15.677 13.837 1.00 95.25 478 ARG A C 1
ATOM 3813 O O . ARG A 1 478 ? -11.730 -16.721 13.979 1.00 95.25 478 ARG A O 1
ATOM 3820 N N . THR A 1 479 ? -11.597 -14.646 13.158 1.00 95.56 479 THR A N 1
ATOM 3821 C CA . THR A 1 479 ? -12.920 -14.665 12.515 1.00 95.56 479 THR A CA 1
ATOM 3822 C C . THR A 1 479 ? -12.970 -15.678 11.380 1.00 95.56 479 THR A C 1
ATOM 3824 O O . THR A 1 479 ? -13.941 -16.426 11.277 1.00 95.56 479 THR A O 1
ATOM 3827 N N . MET A 1 480 ? -11.902 -15.762 10.580 1.00 96.31 480 MET A N 1
ATOM 3828 C CA . MET A 1 480 ? -11.765 -16.791 9.549 1.00 96.31 480 MET A CA 1
ATOM 3829 C C . MET A 1 480 ? -11.765 -18.201 10.154 1.00 96.31 480 MET A C 1
ATOM 3831 O O . MET A 1 480 ? -12.482 -19.067 9.665 1.00 96.31 480 MET A O 1
ATOM 3835 N N . GLU A 1 481 ? -11.020 -18.427 11.240 1.00 95.75 481 GLU A N 1
ATOM 3836 C CA . GLU A 1 481 ? -10.987 -19.721 11.939 1.00 95.75 481 GLU A CA 1
ATOM 3837 C C . GLU A 1 481 ? -12.362 -20.129 12.469 1.00 95.75 481 GLU A C 1
ATOM 3839 O O . GLU A 1 481 ? -12.809 -21.244 12.219 1.00 95.75 481 GLU A O 1
ATOM 3844 N N . VAL A 1 482 ? -13.060 -19.225 13.163 1.00 95.75 482 VAL A N 1
ATOM 3845 C CA . VAL A 1 482 ? -14.395 -19.509 13.713 1.00 95.75 482 VAL A CA 1
ATOM 3846 C C . VAL A 1 482 ? -15.404 -19.757 12.590 1.00 95.75 482 VAL A C 1
ATOM 3848 O O . VAL A 1 482 ? -16.265 -20.628 12.714 1.00 95.75 482 VAL A O 1
ATOM 3851 N N . ALA A 1 483 ? -15.318 -19.022 11.479 1.00 95.88 483 ALA A N 1
ATOM 3852 C CA . ALA A 1 483 ? -16.175 -19.261 10.323 1.00 95.88 483 ALA A CA 1
ATOM 3853 C C . ALA A 1 483 ? -15.890 -20.624 9.672 1.00 95.88 483 ALA A C 1
ATOM 3855 O O . ALA A 1 483 ? -16.838 -21.353 9.374 1.00 95.88 483 ALA A O 1
ATOM 3856 N N . ALA A 1 484 ? -14.615 -20.985 9.498 1.00 96.25 484 ALA A N 1
ATOM 3857 C CA . ALA A 1 484 ? -14.199 -22.282 8.970 1.00 96.25 484 ALA A CA 1
ATOM 3858 C C . ALA A 1 484 ? -14.667 -23.432 9.876 1.00 96.25 484 ALA A C 1
ATOM 3860 O O . ALA A 1 484 ? -15.285 -24.374 9.385 1.00 96.25 484 ALA A O 1
ATOM 3861 N N . GLU A 1 485 ? -14.490 -23.307 11.194 1.00 96.00 485 GLU A N 1
ATOM 3862 C CA . GLU A 1 485 ? -14.962 -24.274 12.192 1.00 96.00 485 GLU A CA 1
ATOM 3863 C C . GLU A 1 485 ? -16.485 -24.458 12.121 1.00 96.00 485 GLU A C 1
ATOM 3865 O O . GLU A 1 485 ? -16.975 -25.580 12.000 1.00 96.00 485 GLU A O 1
ATOM 3870 N N . ARG A 1 486 ? -17.256 -23.360 12.092 1.00 95.75 486 ARG A N 1
ATOM 3871 C CA . ARG A 1 486 ? -18.724 -23.416 11.940 1.00 95.75 486 ARG A CA 1
ATOM 3872 C C . ARG A 1 486 ? -19.158 -24.065 10.621 1.00 95.75 486 ARG A C 1
ATOM 3874 O O . ARG A 1 486 ? -20.242 -24.650 10.563 1.00 95.75 486 ARG A O 1
ATOM 3881 N N . CYS A 1 487 ? -18.321 -23.981 9.587 1.00 95.19 487 CYS A N 1
ATOM 3882 C CA . CYS A 1 487 ? -18.544 -24.582 8.274 1.00 95.19 487 CYS A CA 1
ATOM 3883 C C . CYS A 1 487 ? -17.915 -25.976 8.104 1.00 95.19 487 CYS A C 1
ATOM 3885 O O . CYS A 1 487 ? -17.983 -26.514 7.000 1.00 95.19 487 CYS A O 1
ATOM 3887 N N . ASN A 1 488 ? -17.349 -26.577 9.160 1.00 94.69 488 ASN A N 1
ATOM 3888 C CA . ASN A 1 488 ? -16.601 -27.841 9.107 1.00 94.69 488 ASN A CA 1
ATOM 3889 C C . ASN A 1 488 ? -15.500 -27.858 8.024 1.00 94.69 488 ASN A C 1
ATOM 3891 O O . ASN A 1 488 ? -15.271 -28.883 7.388 1.00 94.69 488 ASN A O 1
ATOM 3895 N N . ILE A 1 489 ? -14.837 -26.724 7.794 1.00 94.88 489 ILE A N 1
ATOM 3896 C CA . ILE A 1 489 ? -13.705 -26.618 6.871 1.00 94.88 489 ILE A CA 1
ATOM 3897 C C . ILE A 1 489 ? -12.416 -26.817 7.667 1.00 94.88 489 ILE A C 1
ATOM 3899 O O . ILE A 1 489 ? -12.078 -25.996 8.523 1.00 94.88 489 ILE A O 1
ATOM 3903 N N . ASP A 1 490 ? -11.669 -27.878 7.362 1.00 95.19 490 ASP A N 1
ATOM 3904 C CA . ASP A 1 490 ? -10.320 -28.056 7.898 1.00 95.19 490 ASP A CA 1
ATOM 3905 C C . ASP A 1 490 ? -9.336 -27.150 7.148 1.00 95.19 490 ASP A C 1
ATOM 3907 O O . ASP A 1 490 ? -8.941 -27.413 6.007 1.00 95.19 490 ASP A O 1
ATOM 3911 N N . MET A 1 491 ? -8.920 -26.064 7.806 1.00 96.12 491 MET A N 1
ATOM 3912 C CA . MET A 1 491 ? -7.982 -25.102 7.228 1.00 96.12 491 MET A CA 1
ATOM 3913 C C . MET A 1 491 ? -6.661 -25.756 6.800 1.00 96.12 491 MET A C 1
ATOM 3915 O O . MET A 1 491 ? -6.098 -25.340 5.790 1.00 96.12 491 MET A O 1
ATOM 3919 N N . SER A 1 492 ? -6.193 -26.798 7.499 1.00 95.44 492 SER A N 1
ATOM 3920 C CA . SER A 1 492 ? -4.890 -27.433 7.245 1.00 95.44 492 SER A CA 1
ATOM 3921 C C . SER A 1 492 ? -4.815 -28.191 5.917 1.00 95.44 492 SER A C 1
ATOM 3923 O O . SER A 1 492 ? -3.721 -28.361 5.374 1.00 95.44 492 SER A O 1
ATOM 3925 N N . HIS A 1 493 ? -5.974 -28.565 5.368 1.00 94.19 493 HIS A N 1
ATOM 3926 C CA . HIS A 1 493 ? -6.156 -29.190 4.055 1.00 94.19 493 HIS A CA 1
ATOM 3927 C C . HIS A 1 493 ? -6.815 -28.253 3.031 1.00 94.19 493 HIS A C 1
ATOM 3929 O O . HIS A 1 493 ? -7.152 -28.663 1.921 1.00 94.19 493 HIS A O 1
ATOM 3935 N N . SER A 1 494 ? -7.000 -26.983 3.394 1.00 96.06 494 SER A N 1
ATOM 3936 C CA . SER A 1 494 ? -7.654 -25.984 2.554 1.00 96.06 494 SER A CA 1
ATOM 3937 C C . SER A 1 494 ? -6.652 -25.099 1.824 1.00 96.06 494 SER A C 1
ATOM 3939 O O . SER A 1 494 ? -5.466 -25.007 2.161 1.00 96.06 494 SER A O 1
ATOM 3941 N N . SER A 1 495 ? -7.161 -24.393 0.821 1.00 97.06 495 SER A N 1
ATOM 3942 C CA . SER A 1 495 ? -6.444 -23.339 0.119 1.00 97.06 495 SER A CA 1
ATOM 3943 C C . SER A 1 495 ? -6.964 -21.955 0.511 1.00 97.06 495 SER A C 1
ATOM 3945 O O . SER A 1 495 ? -8.174 -21.745 0.621 1.00 97.06 495 SER A O 1
ATOM 3947 N N . ALA A 1 496 ? -6.056 -20.998 0.713 1.00 98.12 496 ALA A N 1
ATOM 3948 C CA . ALA A 1 496 ? -6.418 -19.621 1.038 1.00 98.12 496 ALA A CA 1
ATOM 3949 C C . ALA A 1 496 ? -5.861 -18.608 0.039 1.00 98.12 496 ALA A C 1
ATOM 3951 O O . ALA A 1 496 ? -4.762 -18.783 -0.480 1.00 98.12 496 ALA A O 1
ATOM 3952 N N . CYS A 1 497 ? -6.594 -17.521 -0.194 1.00 98.06 497 CYS A N 1
ATOM 3953 C CA . CYS A 1 497 ? -6.165 -16.390 -1.008 1.00 98.06 497 CYS A CA 1
ATOM 3954 C C . CYS A 1 497 ? -6.180 -15.092 -0.196 1.00 98.06 497 CYS A C 1
ATOM 3956 O O . CYS A 1 497 ? -7.150 -14.796 0.496 1.00 98.06 497 CYS A O 1
ATOM 3958 N N . VAL A 1 498 ? -5.126 -14.283 -0.311 1.00 97.69 498 VAL A N 1
ATOM 3959 C CA . VAL A 1 498 ? -5.076 -12.937 0.273 1.00 97.69 498 VAL A CA 1
ATOM 3960 C C . VAL A 1 498 ? -5.035 -11.898 -0.842 1.00 97.69 498 VAL A C 1
ATOM 3962 O O . VAL A 1 498 ? -4.059 -11.812 -1.588 1.00 97.69 498 VAL A O 1
ATOM 3965 N N . ILE A 1 499 ? -6.091 -11.091 -0.945 1.00 95.38 499 ILE A N 1
ATOM 3966 C CA . ILE A 1 499 ? -6.237 -10.020 -1.936 1.00 95.38 499 ILE A CA 1
ATOM 3967 C C . ILE A 1 499 ? -5.869 -8.687 -1.287 1.00 95.38 499 ILE A C 1
ATOM 3969 O O . ILE A 1 499 ? -6.426 -8.294 -0.265 1.00 95.38 499 ILE A O 1
ATOM 3973 N N . GLY A 1 500 ? -4.893 -7.990 -1.869 1.00 92.00 500 GLY A N 1
ATOM 3974 C CA . GLY A 1 500 ? -4.190 -6.903 -1.186 1.00 92.00 500 GLY A CA 1
ATOM 3975 C C . GLY A 1 500 ? -3.038 -7.412 -0.312 1.00 92.00 500 GLY A C 1
ATOM 3976 O O . GLY A 1 500 ? -2.675 -6.757 0.664 1.00 92.00 500 GLY A O 1
ATOM 3977 N N . ALA A 1 501 ? -2.434 -8.552 -0.678 1.00 94.81 501 ALA A N 1
ATOM 3978 C CA . ALA A 1 501 ? -1.416 -9.255 0.109 1.00 94.81 501 ALA A CA 1
ATOM 3979 C C . ALA A 1 501 ? -0.203 -8.398 0.494 1.00 94.81 501 ALA A C 1
ATOM 3981 O O . ALA A 1 501 ? 0.432 -8.653 1.502 1.00 94.81 501 ALA A O 1
ATOM 3982 N N . THR A 1 502 ? 0.139 -7.360 -0.270 1.00 91.12 502 THR A N 1
ATOM 3983 C CA . THR A 1 502 ? 1.309 -6.509 0.025 1.00 91.12 502 THR A CA 1
ATOM 3984 C C . THR A 1 502 ? 0.964 -5.262 0.848 1.00 91.12 502 THR A C 1
ATOM 3986 O O . THR A 1 502 ? 1.798 -4.361 0.974 1.00 91.12 502 THR A O 1
ATOM 3989 N N . GLY A 1 503 ? -0.285 -5.134 1.302 1.00 87.56 503 GLY A N 1
ATOM 3990 C CA . GLY A 1 503 ? -0.721 -4.091 2.230 1.00 87.56 503 GLY A CA 1
ATOM 3991 C C . GLY A 1 503 ? -0.296 -4.391 3.671 1.00 87.56 503 GLY A C 1
ATOM 3992 O O . GLY A 1 503 ? 0.148 -5.498 3.976 1.00 87.56 503 GLY A O 1
ATOM 3993 N N . SER A 1 504 ? -0.459 -3.417 4.570 1.00 87.19 504 SER A N 1
ATOM 3994 C CA . SER A 1 504 ? -0.039 -3.557 5.972 1.00 87.19 504 SER A CA 1
ATOM 3995 C C . SER A 1 504 ? -0.709 -4.755 6.654 1.00 87.19 504 SER A C 1
ATOM 3997 O O . SER A 1 504 ? -0.024 -5.622 7.182 1.00 87.19 504 SER A O 1
ATOM 3999 N N . ILE A 1 505 ? -2.042 -4.846 6.569 1.00 89.75 505 ILE A N 1
ATOM 4000 C CA . ILE A 1 505 ? -2.830 -5.952 7.142 1.00 89.75 505 ILE A CA 1
ATOM 4001 C C . ILE A 1 505 ? -2.625 -7.230 6.316 1.00 89.75 505 ILE A C 1
ATOM 4003 O O . ILE A 1 505 ? -2.274 -8.271 6.866 1.00 89.75 505 ILE A O 1
ATOM 4007 N N . GLY A 1 506 ? -2.770 -7.136 4.989 1.00 94.19 506 GLY A N 1
ATOM 4008 C CA . GLY A 1 506 ? -2.687 -8.282 4.080 1.00 94.19 506 GLY A CA 1
ATOM 4009 C C . GLY A 1 506 ? -1.372 -9.059 4.172 1.00 94.19 506 GLY A C 1
ATOM 4010 O O . GLY A 1 506 ? -1.396 -10.286 4.159 1.00 94.19 506 GLY A O 1
ATOM 4011 N N . SER A 1 507 ? -0.235 -8.376 4.337 1.00 94.94 507 SER A N 1
ATOM 4012 C CA . SER A 1 507 ? 1.074 -9.046 4.399 1.00 94.94 507 SER A CA 1
ATOM 4013 C C . SER A 1 507 ? 1.231 -9.905 5.647 1.00 94.94 507 SER A C 1
ATOM 4015 O O . SER A 1 507 ? 1.765 -11.013 5.573 1.00 94.94 507 SER A O 1
ATOM 4017 N N . VAL A 1 508 ? 0.705 -9.447 6.784 1.00 96.00 508 VAL A N 1
ATOM 4018 C CA . VAL A 1 508 ? 0.718 -10.229 8.022 1.00 96.00 508 VAL A CA 1
ATOM 4019 C C . VAL A 1 508 ? -0.357 -11.306 8.007 1.00 96.00 508 VAL A C 1
ATOM 4021 O O . VAL A 1 508 ? -0.064 -12.434 8.394 1.00 96.00 508 VAL A O 1
ATOM 4024 N N . CYS A 1 509 ? -1.555 -11.029 7.483 1.00 96.69 509 CYS A N 1
ATOM 4025 C CA . CYS A 1 509 ? -2.570 -12.064 7.277 1.00 96.69 509 CYS A CA 1
ATOM 4026 C C . CYS A 1 509 ? -2.045 -13.206 6.395 1.00 96.69 509 CYS A C 1
ATOM 4028 O O . CYS A 1 509 ? -2.249 -14.367 6.734 1.00 96.69 509 CYS A O 1
ATOM 4030 N N . ALA A 1 510 ? -1.316 -12.901 5.316 1.00 97.31 510 ALA A N 1
ATOM 4031 C CA . ALA A 1 510 ? -0.689 -13.904 4.458 1.00 97.31 510 ALA A CA 1
ATOM 4032 C C . ALA A 1 510 ? 0.332 -14.765 5.215 1.00 97.31 510 ALA A C 1
ATOM 4034 O O . ALA A 1 510 ? 0.289 -15.990 5.120 1.00 97.31 510 ALA A O 1
ATOM 4035 N N . ARG A 1 511 ? 1.208 -14.143 6.015 1.00 96.50 511 ARG A N 1
ATOM 4036 C CA . ARG A 1 511 ? 2.197 -14.855 6.843 1.00 96.50 511 ARG A CA 1
ATOM 4037 C C . ARG A 1 511 ? 1.541 -15.728 7.918 1.00 96.50 511 ARG A C 1
ATOM 4039 O O . ARG A 1 511 ? 1.968 -16.855 8.123 1.00 96.50 511 ARG A O 1
ATOM 4046 N N . LEU A 1 512 ? 0.476 -15.256 8.567 1.00 95.56 512 LEU A N 1
ATOM 4047 C CA . LEU A 1 512 ? -0.237 -16.032 9.590 1.00 95.56 512 LEU A CA 1
ATOM 4048 C C . LEU A 1 512 ? -1.094 -17.156 8.992 1.00 95.56 512 LEU A C 1
ATOM 4050 O O . LEU A 1 512 ? -1.165 -18.241 9.566 1.00 95.56 512 LEU A O 1
ATOM 4054 N N . LEU A 1 513 ? -1.723 -16.930 7.835 1.00 96.25 513 LEU A N 1
ATOM 4055 C CA . LEU A 1 513 ? -2.442 -17.982 7.114 1.00 96.25 513 LEU A CA 1
ATOM 4056 C C . LEU A 1 513 ? -1.492 -19.050 6.582 1.00 96.25 513 LEU A C 1
ATOM 4058 O O . LEU A 1 513 ? -1.861 -20.221 6.577 1.00 96.25 513 LEU A O 1
ATOM 4062 N N . ALA A 1 514 ? -0.266 -18.687 6.197 1.00 96.44 514 ALA A N 1
ATOM 4063 C CA . ALA A 1 514 ? 0.734 -19.649 5.752 1.00 96.44 514 ALA A CA 1
ATOM 4064 C C . ALA A 1 514 ? 0.989 -20.767 6.787 1.00 96.44 514 ALA A C 1
ATOM 4066 O O . ALA A 1 514 ? 1.113 -21.947 6.441 1.00 96.44 514 ALA A O 1
ATOM 4067 N N . GLU A 1 515 ? 0.976 -20.414 8.077 1.00 94.44 515 GLU A N 1
ATOM 4068 C CA . GLU A 1 515 ? 1.106 -21.349 9.203 1.00 94.44 515 GLU A CA 1
ATOM 4069 C C . GLU A 1 515 ? -0.129 -22.257 9.391 1.00 94.44 515 GLU A C 1
ATOM 4071 O O . GLU A 1 515 ? -0.060 -23.249 10.122 1.00 94.44 515 GLU A O 1
ATOM 4076 N N . LYS A 1 516 ? -1.241 -22.013 8.684 1.00 95.31 516 LYS A N 1
ATOM 4077 C CA . LYS A 1 516 ? -2.535 -22.685 8.909 1.00 95.31 516 LYS A CA 1
ATOM 4078 C C . LYS A 1 516 ? -3.101 -23.443 7.709 1.00 95.31 516 LYS A C 1
ATOM 4080 O O . LYS A 1 516 ? -3.956 -24.291 7.931 1.00 95.31 516 LYS A O 1
ATOM 4085 N N . VAL A 1 517 ? -2.641 -23.169 6.485 1.00 97.31 517 VAL A N 1
ATOM 4086 C CA . VAL A 1 517 ? -3.242 -23.721 5.252 1.00 97.31 517 VAL A CA 1
ATOM 4087 C C . VAL A 1 517 ? -2.301 -24.602 4.436 1.00 97.31 517 VAL A C 1
ATOM 4089 O O . VAL A 1 517 ? -1.079 -24.519 4.582 1.00 97.31 517 VAL A O 1
ATOM 4092 N N . GLU A 1 518 ? -2.868 -25.431 3.553 1.00 96.56 518 GLU A N 1
ATOM 4093 C CA . GLU A 1 518 ? -2.089 -26.291 2.656 1.00 96.56 518 GLU A CA 1
ATOM 4094 C C . GLU A 1 518 ? -1.521 -25.515 1.461 1.00 96.56 518 GLU A C 1
ATOM 4096 O O . GLU A 1 518 ? -0.392 -25.767 1.036 1.00 96.56 518 GLU A O 1
ATOM 4101 N N . ARG A 1 519 ? -2.308 -24.593 0.892 1.00 97.88 519 ARG A N 1
ATOM 4102 C CA . ARG A 1 519 ? -1.931 -23.784 -0.279 1.00 97.88 519 ARG A CA 1
ATOM 4103 C C . ARG A 1 519 ? -2.286 -22.326 -0.062 1.00 97.88 519 ARG A C 1
ATOM 4105 O O . ARG A 1 519 ? -3.342 -22.025 0.494 1.00 97.88 519 ARG A O 1
ATOM 4112 N N . LEU A 1 520 ? -1.422 -21.435 -0.535 1.00 98.44 520 LEU A N 1
ATOM 4113 C CA . LEU A 1 520 ? -1.585 -19.998 -0.353 1.00 98.44 520 LEU A CA 1
ATOM 4114 C C . LEU A 1 520 ? -1.461 -19.255 -1.683 1.00 98.44 520 LEU A C 1
ATOM 4116 O O . LEU A 1 520 ? -0.487 -19.417 -2.414 1.00 98.44 520 LEU A O 1
ATOM 4120 N N . TYR A 1 521 ? -2.431 -18.397 -1.961 1.00 98.19 521 TYR A N 1
ATOM 4121 C CA . TYR A 1 521 ? -2.468 -17.531 -3.128 1.00 98.19 521 TYR A CA 1
ATOM 4122 C C . TYR A 1 521 ? -2.331 -16.073 -2.690 1.00 98.19 521 TYR A C 1
ATOM 4124 O O . TYR A 1 521 ? -3.061 -15.609 -1.812 1.00 98.19 521 TYR A O 1
ATOM 4132 N N . LEU A 1 522 ? -1.397 -15.334 -3.283 1.00 97.88 522 LEU A N 1
ATOM 4133 C CA . LEU A 1 522 ? -1.169 -13.926 -2.957 1.00 97.88 522 LEU A CA 1
ATOM 4134 C C . LEU A 1 522 ? -1.514 -13.047 -4.152 1.00 97.88 522 LEU A C 1
ATOM 4136 O O . LEU A 1 522 ? -0.954 -13.214 -5.235 1.00 97.88 522 LEU A O 1
ATOM 4140 N N . VAL A 1 523 ? -2.394 -12.070 -3.936 1.00 95.12 523 VAL A N 1
ATOM 4141 C CA . VAL A 1 523 ? -2.838 -11.149 -4.984 1.00 95.12 523 VAL A CA 1
ATOM 4142 C C . VAL A 1 523 ? -2.543 -9.709 -4.597 1.00 95.12 523 VAL A C 1
ATOM 4144 O O . VAL A 1 523 ? -2.953 -9.225 -3.539 1.00 95.12 523 VAL A O 1
ATOM 4147 N N . SER A 1 524 ? -1.832 -8.995 -5.467 1.00 91.81 524 SER A N 1
ATOM 4148 C CA . SER A 1 524 ? -1.567 -7.557 -5.339 1.00 91.81 524 SER A CA 1
ATOM 4149 C C . SER A 1 524 ? -1.062 -6.966 -6.665 1.00 91.81 524 SER A C 1
ATOM 4151 O O . SER A 1 524 ? -0.336 -7.637 -7.394 1.00 91.81 524 SER A O 1
ATOM 4153 N N . PRO A 1 525 ? -1.352 -5.693 -6.995 1.00 81.62 525 PRO A N 1
ATOM 4154 C CA . PRO A 1 525 ? -0.892 -5.081 -8.248 1.00 81.62 525 PRO A CA 1
ATOM 4155 C C . PRO A 1 525 ? 0.632 -4.890 -8.350 1.00 81.62 525 PRO A C 1
ATOM 4157 O O . PRO A 1 525 ? 1.125 -4.579 -9.433 1.00 81.62 525 PRO A O 1
ATOM 4160 N N . ARG A 1 526 ? 1.369 -5.022 -7.236 1.00 80.06 526 ARG A N 1
ATOM 4161 C CA . ARG A 1 526 ? 2.815 -4.760 -7.123 1.00 80.06 526 ARG A CA 1
ATOM 4162 C C . ARG A 1 526 ? 3.617 -6.072 -7.132 1.00 80.06 526 ARG A C 1
ATOM 4164 O O . ARG A 1 526 ? 3.805 -6.647 -6.053 1.00 80.06 526 ARG A O 1
ATOM 4171 N N . PRO A 1 527 ? 4.056 -6.575 -8.304 1.00 79.62 527 PRO A N 1
ATOM 4172 C CA . PRO A 1 527 ? 4.722 -7.876 -8.418 1.00 79.62 527 PRO A CA 1
ATOM 4173 C C . PRO A 1 527 ? 6.000 -7.969 -7.578 1.00 79.62 527 PRO A C 1
ATOM 4175 O O . PRO A 1 527 ? 6.256 -9.001 -6.968 1.00 79.62 527 PRO A O 1
ATOM 4178 N N . GLU A 1 528 ? 6.758 -6.883 -7.452 1.00 78.56 528 GLU A N 1
ATOM 4179 C CA . GLU A 1 528 ? 7.996 -6.829 -6.675 1.00 78.56 528 GLU A CA 1
ATOM 4180 C C . GLU A 1 528 ? 7.754 -7.091 -5.182 1.00 78.56 528 GLU A C 1
ATOM 4182 O O . GLU A 1 528 ? 8.452 -7.880 -4.543 1.00 78.56 528 GLU A O 1
ATOM 4187 N N . ARG A 1 529 ? 6.695 -6.492 -4.627 1.00 83.31 529 ARG A N 1
ATOM 4188 C CA . ARG A 1 529 ? 6.320 -6.706 -3.227 1.00 83.31 529 ARG A CA 1
ATOM 4189 C C . ARG A 1 529 ? 5.718 -8.090 -3.011 1.00 83.31 529 ARG A C 1
ATOM 4191 O O . ARG A 1 529 ? 5.894 -8.651 -1.934 1.00 83.31 529 ARG A O 1
ATOM 4198 N N . LEU A 1 530 ? 5.024 -8.638 -4.012 1.00 90.94 530 LEU A N 1
ATOM 4199 C CA . LEU A 1 530 ? 4.519 -10.011 -3.965 1.00 90.94 530 LEU A CA 1
ATOM 4200 C C . LEU A 1 530 ? 5.654 -11.025 -3.942 1.00 90.94 530 LEU A C 1
ATOM 4202 O O . LEU A 1 530 ? 5.620 -11.929 -3.118 1.00 90.94 530 LEU A O 1
ATOM 4206 N N . LEU A 1 531 ? 6.662 -10.860 -4.800 1.00 87.44 531 LEU A N 1
ATOM 4207 C CA . LEU A 1 531 ? 7.833 -11.735 -4.840 1.00 87.44 531 LEU A CA 1
ATOM 4208 C C . LEU A 1 531 ? 8.618 -11.681 -3.526 1.00 87.44 531 LEU A C 1
ATOM 4210 O O . LEU A 1 531 ? 8.985 -12.728 -2.988 1.00 87.44 531 LEU A O 1
ATOM 4214 N N . ALA A 1 532 ? 8.826 -10.481 -2.972 1.00 88.00 532 ALA A N 1
ATOM 4215 C CA . ALA A 1 532 ? 9.483 -10.308 -1.678 1.00 88.00 532 ALA A CA 1
ATOM 4216 C C . ALA A 1 532 ? 8.699 -10.990 -0.542 1.00 88.00 532 ALA A C 1
ATOM 4218 O O . ALA A 1 532 ? 9.277 -11.742 0.244 1.00 88.00 532 ALA A O 1
ATOM 4219 N N . LEU A 1 533 ? 7.378 -10.782 -0.487 1.00 94.44 533 LEU A N 1
ATOM 4220 C CA . LEU A 1 533 ? 6.507 -11.411 0.508 1.00 94.44 533 LEU A CA 1
ATOM 4221 C C . LEU A 1 533 ? 6.450 -12.935 0.342 1.00 94.44 533 LEU A C 1
ATOM 4223 O O . LEU A 1 533 ? 6.542 -13.655 1.330 1.00 94.44 533 LEU A O 1
ATOM 4227 N N . SER A 1 534 ? 6.343 -13.427 -0.892 1.00 95.50 534 SER A N 1
ATOM 4228 C CA . SER A 1 534 ? 6.372 -14.854 -1.223 1.00 95.50 534 SER A CA 1
ATOM 4229 C C . SER A 1 534 ? 7.662 -15.501 -0.732 1.00 95.50 534 SER A C 1
ATOM 4231 O O . SER A 1 534 ? 7.618 -16.487 -0.004 1.00 95.50 534 SER A O 1
ATOM 4233 N N . SER A 1 535 ? 8.812 -14.906 -1.063 1.00 92.44 535 SER A N 1
ATOM 4234 C CA . SER A 1 535 ? 10.129 -15.409 -0.651 1.00 92.44 535 SER A CA 1
ATOM 4235 C C . SER A 1 535 ? 10.282 -15.424 0.871 1.00 92.44 535 SER A C 1
ATOM 4237 O O . SER A 1 535 ? 10.852 -16.357 1.437 1.00 92.44 535 SER A O 1
ATOM 4239 N N . LEU A 1 536 ? 9.757 -14.397 1.549 1.00 93.69 536 LEU A N 1
ATOM 4240 C CA . LEU A 1 536 ? 9.732 -14.330 3.007 1.00 93.69 536 LEU A CA 1
ATOM 4241 C C . LEU A 1 536 ? 8.871 -15.453 3.602 1.00 93.69 536 LEU A C 1
ATOM 4243 O O . LEU A 1 536 ? 9.340 -16.165 4.487 1.00 93.69 536 LEU A O 1
ATOM 4247 N N . ILE A 1 537 ? 7.653 -15.653 3.090 1.00 96.25 537 ILE A N 1
ATOM 4248 C CA . ILE A 1 537 ? 6.740 -16.704 3.560 1.00 96.25 537 ILE A CA 1
ATOM 4249 C C . ILE A 1 537 ? 7.334 -18.093 3.325 1.00 96.25 537 ILE A C 1
ATOM 4251 O O . ILE A 1 537 ? 7.281 -18.926 4.223 1.00 96.25 537 ILE A O 1
ATOM 4255 N N . GLU A 1 538 ? 7.939 -18.359 2.167 1.00 94.62 538 GLU A N 1
ATOM 4256 C CA . GLU A 1 538 ? 8.586 -19.650 1.900 1.00 94.62 538 GLU A CA 1
ATOM 4257 C C . GLU A 1 538 ? 9.783 -19.907 2.825 1.00 94.62 538 GLU A C 1
ATOM 4259 O O . GLU A 1 538 ? 10.047 -21.053 3.192 1.00 94.62 538 GLU A O 1
ATOM 4264 N N . LYS A 1 539 ? 10.496 -18.852 3.239 1.00 93.88 539 LYS A N 1
ATOM 4265 C CA . LYS A 1 539 ? 11.578 -18.951 4.226 1.00 93.88 539 LYS A CA 1
ATOM 4266 C C . LYS A 1 539 ? 11.045 -19.241 5.633 1.00 93.88 539 LYS A C 1
ATOM 4268 O O . LYS A 1 539 ? 11.639 -20.044 6.346 1.00 93.88 539 LYS A O 1
ATOM 4273 N N . GLU A 1 540 ? 9.959 -18.586 6.034 1.00 94.12 540 GLU A N 1
ATOM 4274 C CA . GLU A 1 540 ? 9.336 -18.741 7.358 1.00 94.12 540 GLU A CA 1
ATOM 4275 C C . GLU A 1 540 ? 8.532 -20.040 7.483 1.00 94.12 540 GLU A C 1
ATOM 4277 O O . GLU A 1 540 ? 8.492 -20.650 8.548 1.00 94.12 540 GLU A O 1
ATOM 4282 N N . THR A 1 541 ? 7.929 -20.490 6.382 1.00 95.25 541 THR A N 1
ATOM 4283 C CA . THR A 1 541 ? 7.064 -21.672 6.297 1.00 95.25 541 THR A CA 1
ATOM 4284 C C . THR A 1 541 ? 7.501 -22.578 5.133 1.00 95.25 541 THR A C 1
ATOM 4286 O O . THR A 1 541 ? 6.815 -22.659 4.109 1.00 95.25 541 THR A O 1
ATOM 4289 N N . PRO A 1 542 ? 8.612 -23.336 5.269 1.00 92.25 542 PRO A N 1
ATOM 4290 C CA . PRO A 1 542 ? 9.174 -24.142 4.176 1.00 92.25 542 PRO A CA 1
ATOM 4291 C C . PRO A 1 542 ? 8.215 -25.170 3.560 1.00 92.25 542 PRO A C 1
ATOM 4293 O O . PRO A 1 542 ? 8.353 -25.520 2.390 1.00 92.25 542 PRO A O 1
ATOM 4296 N N . ARG A 1 543 ? 7.212 -25.638 4.318 1.00 93.50 543 ARG A N 1
ATOM 4297 C CA . ARG A 1 543 ? 6.185 -26.584 3.840 1.00 93.50 543 ARG A CA 1
ATOM 4298 C C . ARG A 1 543 ? 5.295 -26.033 2.716 1.00 93.50 543 ARG A C 1
ATOM 4300 O O . ARG A 1 543 ? 4.642 -26.820 2.038 1.00 93.50 543 ARG A O 1
ATOM 4307 N N . LEU A 1 544 ? 5.249 -24.709 2.537 1.00 91.06 544 LEU A N 1
ATOM 4308 C CA . LEU A 1 544 ? 4.503 -24.065 1.454 1.00 91.06 544 LEU A CA 1
ATOM 4309 C C . LEU A 1 544 ? 5.311 -23.896 0.171 1.00 91.06 544 LEU A C 1
ATOM 4311 O O . LEU A 1 544 ? 4.755 -23.452 -0.832 1.00 91.06 544 LEU A O 1
ATOM 4315 N N . LYS A 1 545 ? 6.596 -24.258 0.165 1.00 87.44 545 LYS A N 1
ATOM 4316 C CA . LYS A 1 545 ? 7.414 -24.175 -1.042 1.00 87.44 545 LYS A CA 1
ATOM 4317 C C . LYS A 1 545 ? 6.793 -25.020 -2.159 1.00 87.44 545 LYS A C 1
ATOM 4319 O O . LYS A 1 545 ? 6.551 -26.212 -1.980 1.00 87.44 545 LYS A O 1
ATOM 4324 N N . GLY A 1 546 ? 6.505 -24.394 -3.301 1.00 86.06 546 GLY A N 1
ATOM 4325 C CA . GLY A 1 546 ? 5.786 -25.023 -4.423 1.00 86.06 546 GLY A CA 1
ATOM 4326 C C . GLY A 1 546 ? 4.262 -25.150 -4.248 1.00 86.06 546 GLY A C 1
ATOM 4327 O O . GLY A 1 546 ? 3.583 -25.619 -5.156 1.00 86.06 546 GLY A O 1
ATOM 4328 N N . LYS A 1 547 ? 3.714 -24.713 -3.108 1.00 93.62 547 LYS A N 1
ATOM 4329 C CA . LYS A 1 547 ? 2.272 -24.606 -2.811 1.00 93.62 547 LYS A CA 1
ATOM 4330 C C . LYS A 1 547 ? 1.801 -23.153 -2.639 1.00 93.62 547 LYS A C 1
ATOM 4332 O O . LYS A 1 547 ? 0.619 -22.920 -2.380 1.00 93.62 547 LYS A O 1
ATOM 4337 N N . LEU A 1 548 ? 2.717 -22.194 -2.770 1.00 96.81 548 LEU A N 1
ATOM 4338 C CA . LEU A 1 548 ? 2.449 -20.762 -2.789 1.00 96.81 548 LEU A CA 1
ATOM 4339 C C . LEU A 1 548 ? 2.481 -20.259 -4.237 1.00 96.81 548 LEU A C 1
ATOM 4341 O O . LEU A 1 548 ? 3.434 -20.534 -4.963 1.00 96.81 548 LEU A O 1
ATOM 4345 N N . GLN A 1 549 ? 1.446 -19.534 -4.660 1.00 96.06 549 GLN A N 1
ATOM 4346 C CA . GLN A 1 549 ? 1.414 -18.865 -5.964 1.00 96.06 549 GLN A CA 1
ATOM 4347 C C . GLN A 1 549 ? 1.047 -17.390 -5.811 1.00 96.06 549 GLN A C 1
ATOM 4349 O O . GLN A 1 549 ? 0.364 -16.990 -4.866 1.00 96.06 549 GLN A O 1
ATOM 4354 N N . ILE A 1 550 ? 1.511 -16.570 -6.749 1.00 96.38 550 ILE A N 1
ATOM 4355 C CA . ILE A 1 550 ? 1.277 -15.128 -6.752 1.00 96.38 550 ILE A CA 1
ATOM 4356 C C . ILE A 1 550 ? 0.618 -14.702 -8.061 1.00 96.38 550 ILE A C 1
ATOM 4358 O O . ILE A 1 550 ? 0.898 -15.272 -9.112 1.00 96.38 550 ILE A O 1
ATOM 4362 N N . SER A 1 551 ? -0.229 -13.678 -8.008 1.00 91.94 551 SER A N 1
ATOM 4363 C CA . SER A 1 551 ? -0.785 -13.042 -9.200 1.00 91.94 551 SER A CA 1
ATOM 4364 C C . SER A 1 551 ? -1.033 -11.553 -8.973 1.00 91.94 551 SER A C 1
ATOM 4366 O O . SER A 1 551 ? -1.180 -11.066 -7.852 1.00 91.94 551 SER A O 1
ATOM 4368 N N . ARG A 1 552 ? -1.089 -10.806 -10.074 1.00 90.19 552 ARG A N 1
ATOM 4369 C CA . ARG A 1 552 ? -1.551 -9.415 -10.090 1.00 90.19 552 ARG A CA 1
ATOM 4370 C C . ARG A 1 552 ? -3.064 -9.302 -10.269 1.00 90.19 552 ARG A C 1
ATOM 4372 O O . ARG A 1 552 ? -3.595 -8.210 -10.089 1.00 90.19 552 ARG A O 1
ATOM 4379 N N . ASN A 1 553 ? -3.736 -10.392 -10.636 1.00 87.62 553 ASN A N 1
ATOM 4380 C CA . ASN A 1 553 ? -5.167 -10.442 -10.892 1.00 87.62 553 ASN A CA 1
ATOM 4381 C C . ASN A 1 553 ? -5.847 -11.402 -9.909 1.00 87.62 553 ASN A C 1
ATOM 4383 O O . ASN A 1 553 ? -5.394 -12.528 -9.730 1.00 87.62 553 ASN A O 1
ATOM 4387 N N . ALA A 1 554 ? -6.930 -10.953 -9.272 1.00 88.50 554 ALA A N 1
ATOM 4388 C CA . ALA A 1 554 ? -7.682 -11.782 -8.335 1.00 88.50 554 ALA A CA 1
ATOM 4389 C C . ALA A 1 554 ? -8.333 -12.986 -9.028 1.00 88.50 554 ALA A C 1
ATOM 4391 O O . ALA A 1 554 ? -8.298 -14.083 -8.470 1.00 88.50 554 ALA A O 1
ATOM 4392 N N . ALA A 1 555 ? -8.850 -12.785 -10.248 1.00 89.12 555 ALA A N 1
ATOM 4393 C CA . ALA A 1 555 ? -9.587 -13.785 -11.028 1.00 89.12 555 ALA A CA 1
ATOM 4394 C C . ALA A 1 555 ? -8.843 -15.125 -11.169 1.00 89.12 555 ALA A C 1
ATOM 4396 O O . ALA A 1 555 ? -9.454 -16.191 -11.153 1.00 89.12 555 ALA A O 1
ATOM 4397 N N . ASP A 1 556 ? -7.509 -15.086 -11.211 1.00 89.50 556 ASP A N 1
ATOM 4398 C CA . ASP A 1 556 ? -6.665 -16.272 -11.373 1.00 89.50 556 ASP A CA 1
ATOM 4399 C C . ASP A 1 556 ? -6.845 -17.299 -10.237 1.00 89.50 556 ASP A C 1
ATOM 4401 O O . ASP A 1 556 ? -6.609 -18.490 -10.443 1.00 89.50 556 ASP A O 1
ATOM 4405 N N . PHE A 1 557 ? -7.273 -16.861 -9.043 1.00 94.50 557 PHE A N 1
ATOM 4406 C CA . PHE A 1 557 ? -7.350 -17.710 -7.848 1.00 94.50 557 PHE A CA 1
ATOM 4407 C C . PHE A 1 557 ? -8.734 -17.777 -7.183 1.00 94.50 557 PHE A C 1
ATOM 4409 O O . PHE A 1 557 ? -8.934 -18.641 -6.323 1.00 94.50 557 PHE A O 1
ATOM 4416 N N . LEU A 1 558 ? -9.708 -16.940 -7.577 1.00 93.19 558 LEU A N 1
ATOM 4417 C CA . LEU A 1 558 ? -11.054 -16.914 -6.965 1.00 93.19 558 LEU A CA 1
ATOM 4418 C C . LEU A 1 558 ? -11.768 -18.274 -7.035 1.00 93.19 558 LEU A C 1
ATOM 4420 O O . LEU A 1 558 ? -12.402 -18.699 -6.068 1.00 93.19 558 LEU A O 1
ATOM 4424 N N . GLY A 1 559 ? -11.619 -18.989 -8.153 1.00 93.44 559 GLY A N 1
ATOM 4425 C CA . GLY A 1 559 ? -12.212 -20.317 -8.346 1.00 93.44 559 GLY A CA 1
ATOM 4426 C C . GLY A 1 559 ? -11.477 -21.456 -7.628 1.00 93.44 559 GLY A C 1
ATOM 4427 O O . GLY A 1 559 ? -11.993 -22.573 -7.563 1.00 93.44 559 GLY A O 1
ATOM 4428 N N . MET A 1 5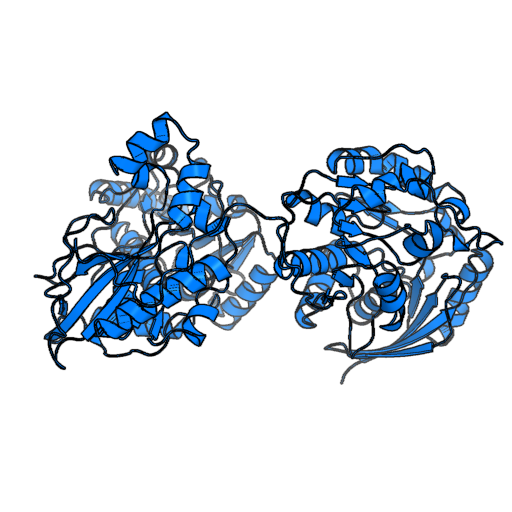60 ? -10.280 -21.198 -7.092 1.00 92.12 560 MET A N 1
ATOM 4429 C CA . MET A 1 560 ? -9.430 -22.216 -6.466 1.00 92.12 560 MET A CA 1
ATOM 4430 C C . MET A 1 560 ? -9.500 -22.178 -4.939 1.00 92.12 560 MET A C 1
ATOM 4432 O O . MET A 1 560 ? -9.474 -23.239 -4.316 1.00 92.12 560 MET A O 1
ATOM 4436 N N . ALA A 1 561 ? -9.611 -20.983 -4.354 1.00 95.69 561 ALA A N 1
ATOM 4437 C CA . ALA A 1 561 ? -9.533 -20.763 -2.915 1.00 95.69 561 ALA A CA 1
ATOM 4438 C C . ALA A 1 561 ? -10.787 -21.230 -2.152 1.00 95.69 561 ALA A C 1
ATOM 4440 O O . ALA A 1 561 ? -11.920 -20.994 -2.572 1.00 95.69 561 ALA A O 1
ATOM 4441 N N . ASP A 1 562 ? -10.578 -21.857 -0.994 1.00 96.69 562 ASP A N 1
ATOM 4442 C CA . ASP A 1 562 ? -11.639 -22.179 -0.030 1.00 96.69 562 ASP A CA 1
ATOM 4443 C C . ASP A 1 562 ? -11.878 -21.000 0.923 1.00 96.69 562 ASP A C 1
ATOM 4445 O O . ASP A 1 562 ? -13.011 -20.715 1.309 1.00 96.69 562 ASP A O 1
ATOM 4449 N N . LEU A 1 563 ? -10.805 -20.278 1.254 1.00 98.00 563 LEU A N 1
ATOM 4450 C CA . LEU A 1 563 ? -10.797 -19.155 2.187 1.00 98.00 563 LEU A CA 1
ATOM 4451 C C . LEU A 1 563 ? -10.198 -17.925 1.502 1.00 98.00 563 LEU A C 1
ATOM 4453 O O . LEU A 1 563 ? -9.139 -18.013 0.886 1.00 98.00 563 LEU A O 1
ATOM 4457 N N . ILE A 1 564 ? -10.825 -16.760 1.618 1.00 97.75 564 ILE A N 1
ATOM 4458 C CA . ILE A 1 564 ? -10.317 -15.518 1.024 1.00 97.75 564 ILE A CA 1
ATOM 4459 C C . ILE A 1 564 ? -10.306 -14.414 2.072 1.00 97.75 564 ILE A C 1
ATOM 4461 O O . ILE A 1 564 ? -11.299 -14.201 2.754 1.00 97.75 564 ILE A O 1
ATOM 4465 N N . ILE A 1 565 ? -9.199 -13.685 2.189 1.00 96.88 565 ILE A N 1
ATOM 4466 C CA . ILE A 1 565 ? -9.128 -12.433 2.950 1.00 96.88 565 ILE A CA 1
ATOM 4467 C C . ILE A 1 565 ? -8.921 -11.286 1.965 1.00 96.88 565 ILE A C 1
ATOM 4469 O O . ILE A 1 565 ? -7.984 -11.333 1.163 1.00 96.88 565 ILE A O 1
ATOM 4473 N N . THR A 1 566 ? -9.746 -10.243 2.045 1.00 93.12 566 THR A N 1
ATOM 4474 C CA . THR A 1 566 ? -9.570 -9.021 1.250 1.00 93.12 566 THR A CA 1
ATOM 4475 C C . THR A 1 566 ? -9.185 -7.854 2.154 1.00 93.12 566 THR A C 1
ATOM 4477 O O . THR A 1 566 ? -9.819 -7.584 3.170 1.00 93.12 566 THR A O 1
ATOM 4480 N N . THR A 1 567 ? -8.085 -7.179 1.824 1.00 88.62 567 THR A N 1
ATOM 4481 C CA . THR A 1 567 ? -7.566 -6.021 2.572 1.00 88.62 567 THR A CA 1
ATOM 4482 C C . THR A 1 567 ? -7.166 -4.908 1.607 1.00 88.62 567 THR A C 1
ATOM 4484 O O . THR A 1 567 ? -6.071 -4.343 1.722 1.00 88.62 567 THR A O 1
ATOM 4487 N N . THR A 1 568 ? -7.972 -4.653 0.572 1.00 78.75 568 THR A N 1
ATOM 4488 C CA . THR A 1 568 ? -7.592 -3.670 -0.445 1.00 78.75 568 THR A CA 1
ATOM 4489 C C . THR A 1 568 ? -7.875 -2.240 0.019 1.00 78.75 568 THR A C 1
ATOM 4491 O O . THR A 1 568 ? -8.665 -1.974 0.921 1.00 78.75 568 THR A O 1
ATOM 4494 N N . SER A 1 569 ? -7.171 -1.290 -0.596 1.00 68.00 569 SER A N 1
ATOM 4495 C CA . SER A 1 569 ? -7.487 0.138 -0.509 1.00 68.00 569 SER A CA 1
ATOM 4496 C C . SER A 1 569 ? -8.069 0.654 -1.829 1.00 68.00 569 SER A C 1
ATOM 4498 O O . SER A 1 569 ? -7.969 1.851 -2.114 1.00 68.00 569 SER A O 1
ATOM 4500 N N . ALA A 1 570 ? -8.542 -0.250 -2.694 1.00 61.12 570 ALA A N 1
ATOM 4501 C CA . ALA A 1 570 ? -9.107 0.110 -3.982 1.00 61.12 570 ALA A CA 1
ATOM 4502 C C . ALA A 1 570 ? -10.458 0.808 -3.782 1.00 61.12 570 ALA A C 1
ATOM 4504 O O . ALA A 1 570 ? -11.164 0.584 -2.804 1.00 61.12 570 ALA A O 1
ATOM 4505 N N . VAL A 1 571 ? -10.792 1.715 -4.699 1.00 51.59 571 VAL A N 1
ATOM 4506 C CA . VAL A 1 571 ? -12.102 2.388 -4.700 1.00 51.59 571 VAL A CA 1
ATOM 4507 C C . VAL A 1 571 ? -13.142 1.544 -5.441 1.00 51.59 571 VAL A C 1
ATOM 4509 O O . VAL A 1 571 ? -14.329 1.632 -5.136 1.00 51.59 571 VAL A O 1
ATOM 4512 N N . ASP A 1 572 ? -12.688 0.729 -6.394 1.00 55.50 572 ASP A N 1
ATOM 4513 C CA . ASP A 1 572 ? -13.518 -0.176 -7.179 1.00 55.50 572 ASP A CA 1
ATOM 4514 C C . ASP A 1 572 ? -13.398 -1.614 -6.635 1.00 55.50 572 ASP A C 1
ATOM 4516 O O . ASP A 1 572 ? -12.286 -2.012 -6.272 1.00 55.50 572 ASP A O 1
ATOM 4520 N N . PRO A 1 573 ? -14.502 -2.389 -6.601 1.00 64.00 573 PRO A N 1
ATOM 4521 C CA . PRO A 1 573 ? -14.502 -3.801 -6.216 1.00 64.00 573 PRO A CA 1
ATOM 4522 C C . PRO A 1 573 ? -13.454 -4.614 -6.980 1.00 64.00 573 PRO A C 1
ATOM 4524 O O . PRO A 1 573 ? -13.374 -4.535 -8.207 1.00 64.00 573 PRO A O 1
ATOM 4527 N N . VAL A 1 574 ? -12.659 -5.402 -6.254 1.00 74.88 574 VAL A N 1
ATOM 4528 C CA . VAL A 1 574 ? -11.568 -6.222 -6.822 1.00 74.88 574 VAL A CA 1
ATOM 4529 C C . VAL A 1 574 ? -11.960 -7.702 -6.937 1.00 74.88 574 VAL A C 1
ATOM 4531 O O . VAL A 1 574 ? -11.249 -8.484 -7.564 1.00 74.88 574 VAL A O 1
ATOM 4534 N N . VAL A 1 575 ? -13.093 -8.096 -6.350 1.00 85.75 575 VAL A N 1
ATOM 4535 C CA . VAL A 1 575 ? -13.569 -9.484 -6.315 1.00 85.75 575 VAL A CA 1
ATOM 4536 C C . VAL A 1 575 ? -14.825 -9.633 -7.162 1.00 85.75 575 VAL A C 1
ATOM 4538 O O . VAL A 1 575 ? -15.850 -9.029 -6.856 1.00 85.75 575 VAL A O 1
ATOM 4541 N N . ASP A 1 576 ? -14.765 -10.486 -8.186 1.00 87.94 576 ASP A N 1
ATOM 4542 C CA . ASP A 1 576 ? -15.965 -10.958 -8.874 1.00 87.94 576 ASP A CA 1
ATOM 4543 C C . ASP A 1 576 ? -16.567 -12.135 -8.096 1.00 87.94 576 ASP A C 1
ATOM 4545 O O . ASP A 1 576 ? -16.059 -13.259 -8.095 1.00 87.94 576 ASP A O 1
ATOM 4549 N N . VAL A 1 577 ? -17.684 -11.870 -7.419 1.00 88.62 577 VAL A N 1
ATOM 4550 C CA . VAL A 1 577 ? -18.399 -12.853 -6.595 1.00 88.62 577 VAL A CA 1
ATOM 4551 C C . VAL A 1 577 ? -18.878 -14.057 -7.422 1.00 88.62 577 VAL A C 1
ATOM 4553 O O . VAL A 1 577 ? -19.112 -15.131 -6.869 1.00 88.62 577 VAL A O 1
ATOM 4556 N N . THR A 1 578 ? -19.033 -13.925 -8.743 1.00 88.69 578 THR A N 1
ATOM 4557 C CA . THR A 1 578 ? -19.490 -15.017 -9.618 1.00 88.69 578 THR A CA 1
ATOM 4558 C C . THR A 1 578 ? -18.417 -16.077 -9.863 1.00 88.69 578 THR A C 1
ATOM 4560 O O . THR A 1 578 ? -18.754 -17.247 -10.038 1.00 88.69 578 THR A O 1
ATOM 4563 N N . GLU A 1 579 ? -17.141 -15.706 -9.771 1.00 91.56 579 GLU A N 1
ATOM 4564 C CA . GLU A 1 579 ? -16.004 -16.614 -9.962 1.00 91.56 579 GLU A CA 1
ATOM 4565 C C . GLU A 1 579 ? -15.633 -17.382 -8.689 1.00 91.56 579 GLU A C 1
ATOM 4567 O O . GLU A 1 579 ? -14.867 -18.346 -8.737 1.00 91.56 579 GLU A O 1
ATOM 4572 N N . LEU A 1 580 ? -16.194 -16.983 -7.543 1.00 94.44 580 LEU A N 1
ATOM 4573 C CA . LEU A 1 580 ? -15.936 -17.647 -6.275 1.00 94.44 580 LEU A CA 1
ATOM 4574 C C . LEU A 1 580 ? -16.376 -19.103 -6.322 1.00 94.44 580 LEU A C 1
ATOM 4576 O O . LEU A 1 580 ? -17.521 -19.439 -6.666 1.00 94.44 580 LEU A O 1
ATOM 4580 N N . ARG A 1 581 ? -15.463 -19.962 -5.874 1.00 93.50 581 ARG A N 1
ATOM 4581 C CA . ARG A 1 581 ? -15.738 -21.364 -5.602 1.00 93.50 581 ARG A CA 1
ATOM 4582 C C . ARG A 1 581 ? -16.973 -21.444 -4.677 1.00 93.50 581 ARG A C 1
ATOM 4584 O O . ARG A 1 581 ? -17.015 -20.738 -3.675 1.00 93.50 581 ARG A O 1
ATOM 4591 N N . PRO A 1 582 ? -17.982 -22.303 -4.943 1.00 94.00 582 PRO A N 1
ATOM 4592 C CA . PRO A 1 582 ? -19.026 -22.588 -3.942 1.00 94.00 582 PRO A CA 1
ATOM 4593 C C . PRO A 1 582 ? -18.392 -23.006 -2.593 1.00 94.00 582 PRO A C 1
ATOM 4595 O O . PRO A 1 582 ? -17.202 -23.287 -2.543 1.00 94.00 582 PRO A O 1
ATOM 4598 N N . GLY A 1 583 ? -19.095 -23.041 -1.476 1.00 94.50 583 GLY A N 1
ATOM 4599 C CA . GLY A 1 583 ? -18.521 -23.315 -0.152 1.00 94.50 583 GLY A CA 1
ATOM 4600 C C . GLY A 1 583 ? -17.438 -22.335 0.340 1.00 94.50 583 GLY A C 1
ATOM 4601 O O . GLY A 1 583 ? -16.925 -22.541 1.433 1.00 94.50 583 GLY A O 1
ATOM 4602 N N . CYS A 1 584 ? -17.063 -21.311 -0.439 1.00 96.06 584 CYS A N 1
ATOM 4603 C CA . CYS A 1 584 ? -15.980 -20.393 -0.097 1.00 96.06 584 CYS A CA 1
ATOM 4604 C C . CYS A 1 584 ? -16.392 -19.429 1.020 1.00 96.06 584 CYS A C 1
ATOM 4606 O O . CYS A 1 584 ? -17.518 -18.919 1.027 1.00 96.06 584 CYS A O 1
ATOM 4608 N N . ILE A 1 585 ? -15.455 -19.157 1.932 1.00 97.12 585 ILE A N 1
ATOM 4609 C CA . ILE A 1 585 ? -15.579 -18.131 2.967 1.00 97.12 585 ILE A CA 1
ATOM 4610 C C . ILE A 1 585 ? -14.695 -16.940 2.593 1.00 97.12 585 ILE A C 1
ATOM 4612 O O . ILE A 1 585 ? -13.481 -17.084 2.461 1.00 97.12 585 ILE A O 1
ATOM 4616 N N . VAL A 1 586 ? -15.288 -15.755 2.471 1.00 96.31 586 VAL A N 1
ATOM 4617 C CA . VAL A 1 586 ? -14.584 -14.497 2.204 1.00 96.31 586 VAL A CA 1
ATOM 4618 C C . VAL A 1 586 ? -14.686 -13.579 3.416 1.00 96.31 586 VAL A C 1
ATOM 4620 O O . VAL A 1 586 ? -15.782 -13.189 3.796 1.00 96.31 586 VAL A O 1
ATOM 4623 N N . CYS A 1 587 ? -13.554 -13.208 4.003 1.00 95.56 587 CYS A N 1
ATOM 4624 C CA . CYS A 1 587 ? -13.452 -12.205 5.056 1.00 95.56 587 CYS A CA 1
ATOM 4625 C C . CYS A 1 587 ? -13.041 -10.859 4.441 1.00 95.56 587 CYS A C 1
ATOM 4627 O O . CYS A 1 587 ? -11.883 -10.675 4.053 1.00 95.56 587 CYS A O 1
ATOM 4629 N N . ASP A 1 588 ? -14.004 -9.945 4.326 1.00 90.38 588 ASP A N 1
ATOM 4630 C CA . ASP A 1 588 ? -13.826 -8.611 3.759 1.00 90.38 588 ASP A CA 1
ATOM 4631 C C . ASP A 1 588 ? -13.453 -7.606 4.854 1.00 90.38 588 ASP A C 1
ATOM 4633 O O . ASP A 1 588 ? -14.272 -7.189 5.682 1.00 90.38 588 ASP A O 1
ATOM 4637 N N . VAL A 1 589 ? -12.170 -7.250 4.881 1.00 84.12 589 VAL A N 1
ATOM 4638 C CA . VAL A 1 589 ? -11.585 -6.297 5.834 1.00 84.12 589 VAL A CA 1
ATOM 4639 C C . VAL A 1 589 ? -11.563 -4.883 5.253 1.00 84.12 589 VAL A C 1
ATOM 4641 O O . VAL A 1 589 ? -11.328 -3.912 5.981 1.00 84.12 589 VAL A O 1
ATOM 4644 N N . ALA A 1 590 ? -11.775 -4.737 3.944 1.00 73.31 590 ALA A N 1
ATOM 4645 C CA . ALA A 1 590 ? -11.631 -3.462 3.273 1.00 73.31 590 ALA A CA 1
ATOM 4646 C C . ALA A 1 590 ? -12.709 -2.469 3.719 1.00 73.31 590 ALA A C 1
ATOM 4648 O O . ALA A 1 590 ? -13.857 -2.796 4.031 1.00 73.31 590 ALA A O 1
ATOM 4649 N N . ARG A 1 591 ? -12.316 -1.195 3.777 1.00 66.94 591 ARG A N 1
ATOM 4650 C CA . ARG A 1 591 ? -13.222 -0.076 4.048 1.00 66.94 591 ARG A CA 1
ATOM 4651 C C . ARG A 1 591 ? -12.918 1.023 3.023 1.00 66.94 591 ARG A C 1
ATOM 4653 O O . ARG A 1 591 ? -11.896 1.695 3.175 1.00 66.94 591 ARG A O 1
ATOM 4660 N N . PRO A 1 592 ? -13.785 1.242 2.013 1.00 64.31 592 PRO A N 1
ATOM 4661 C CA . PRO A 1 592 ? -15.069 0.564 1.767 1.00 64.31 592 PRO A CA 1
ATOM 4662 C C . PRO A 1 592 ? -14.920 -0.943 1.451 1.00 64.31 592 PRO A C 1
ATOM 4664 O O . PRO A 1 592 ? -13.833 -1.336 1.041 1.00 64.31 592 PRO A O 1
ATOM 4667 N N . PRO A 1 593 ? -15.978 -1.758 1.651 1.00 73.62 593 PRO A N 1
ATOM 4668 C CA . PRO A 1 593 ? -15.958 -3.193 1.343 1.00 73.62 593 PRO A CA 1
ATOM 4669 C C . PRO A 1 593 ? -15.609 -3.479 -0.123 1.00 73.62 593 PRO A C 1
ATOM 4671 O O . PRO A 1 593 ? -16.059 -2.754 -1.016 1.00 73.62 593 PRO A O 1
ATOM 4674 N N . ASP A 1 594 ? -14.848 -4.548 -0.357 1.00 79.94 594 ASP A N 1
ATOM 4675 C CA . ASP A 1 594 ? -14.487 -5.045 -1.689 1.00 79.94 594 ASP A CA 1
ATOM 4676 C C . ASP A 1 594 ? -15.650 -5.778 -2.373 1.00 79.94 594 ASP A C 1
ATOM 4678 O O . ASP A 1 594 ? -15.660 -5.893 -3.599 1.00 79.94 594 ASP A O 1
ATOM 4682 N N . ILE A 1 595 ? -16.627 -6.265 -1.600 1.00 86.12 595 ILE A N 1
ATOM 4683 C CA . ILE A 1 595 ? -17.805 -6.981 -2.101 1.00 86.12 595 ILE A CA 1
ATOM 4684 C C . ILE A 1 595 ? -19.078 -6.185 -1.805 1.00 86.12 595 ILE A C 1
ATOM 4686 O O . ILE A 1 595 ? -19.264 -5.640 -0.717 1.00 86.12 595 ILE A O 1
ATOM 4690 N N . ARG A 1 596 ? -19.998 -6.132 -2.774 1.00 82.62 596 ARG A N 1
ATOM 4691 C CA . ARG A 1 596 ? -21.311 -5.488 -2.612 1.00 82.62 596 ARG A CA 1
ATOM 4692 C C . ARG A 1 596 ? -22.349 -6.458 -2.045 1.00 82.62 596 ARG A C 1
ATOM 4694 O O . ARG A 1 596 ? -22.414 -7.611 -2.473 1.00 82.62 596 ARG A O 1
ATOM 4701 N N . GLU A 1 597 ? -23.214 -5.977 -1.144 1.00 84.06 597 GLU A N 1
ATOM 4702 C CA . GLU A 1 597 ? -24.291 -6.787 -0.538 1.00 84.06 597 GLU A CA 1
ATOM 4703 C C . GLU A 1 597 ? -25.197 -7.387 -1.625 1.00 84.06 597 GLU A C 1
ATOM 4705 O O . GLU A 1 597 ? -25.543 -8.566 -1.573 1.00 84.06 597 GLU A O 1
ATOM 4710 N N . GLU A 1 598 ? -25.522 -6.615 -2.668 1.00 84.06 598 GLU A N 1
ATOM 4711 C CA . GLU A 1 598 ? -26.418 -7.055 -3.742 1.00 84.06 598 GLU A CA 1
ATOM 4712 C C . GLU A 1 598 ? -25.834 -8.178 -4.608 1.00 84.06 598 GLU A C 1
ATOM 4714 O O . GLU A 1 598 ? -26.591 -8.908 -5.253 1.00 84.06 598 GLU A O 1
ATOM 4719 N N . GLU A 1 599 ? -24.507 -8.298 -4.660 1.00 85.31 599 GLU A N 1
ATOM 4720 C CA . GLU A 1 599 ? -23.799 -9.350 -5.393 1.00 85.31 599 GLU A CA 1
ATOM 4721 C C . GLU A 1 599 ? -23.654 -10.600 -4.522 1.00 85.31 599 GLU A C 1
ATOM 4723 O O . GLU A 1 599 ? -23.965 -11.701 -4.979 1.00 85.31 599 GLU A O 1
ATOM 4728 N N . ALA A 1 600 ? -23.288 -10.428 -3.249 1.00 86.12 600 ALA A N 1
ATOM 4729 C CA . ALA A 1 600 ? -23.165 -11.524 -2.292 1.00 86.12 600 ALA A CA 1
ATOM 4730 C C . ALA A 1 600 ? -24.497 -12.254 -2.060 1.00 86.12 600 ALA A C 1
ATOM 4732 O O . ALA A 1 600 ? -24.540 -13.480 -2.097 1.00 86.12 600 ALA A O 1
ATOM 4733 N N . VAL A 1 601 ? -25.612 -11.528 -1.906 1.00 85.56 601 VAL A N 1
ATOM 4734 C CA . VAL A 1 601 ? -26.938 -12.128 -1.642 1.00 85.56 601 VAL A CA 1
ATOM 4735 C C . VAL A 1 601 ? -27.449 -12.983 -2.816 1.00 85.56 601 VAL A C 1
ATOM 4737 O O . VAL A 1 601 ? -28.297 -13.855 -2.623 1.00 85.56 601 VAL A O 1
ATOM 4740 N N . ARG A 1 602 ? -26.921 -12.799 -4.037 1.00 87.81 602 ARG A N 1
ATOM 4741 C CA . ARG A 1 602 ? -27.264 -13.643 -5.203 1.00 87.81 602 ARG A CA 1
ATOM 4742 C C . ARG A 1 602 ? -26.631 -15.032 -5.143 1.00 87.81 602 ARG A C 1
ATOM 4744 O O . ARG A 1 602 ? -27.064 -15.918 -5.878 1.00 87.81 602 ARG A O 1
ATOM 4751 N N . ARG A 1 603 ? -25.619 -15.223 -4.296 1.00 90.12 603 ARG A N 1
ATOM 4752 C CA . ARG A 1 603 ? -24.905 -16.485 -4.103 1.00 90.12 603 ARG A CA 1
ATOM 4753 C C . ARG A 1 603 ? -25.242 -17.033 -2.720 1.00 90.12 603 ARG A C 1
ATOM 4755 O O . ARG A 1 603 ? -24.770 -16.547 -1.700 1.00 90.12 603 ARG A O 1
ATOM 4762 N N . ASN A 1 604 ? -26.081 -18.064 -2.681 1.00 87.94 604 ASN A N 1
ATOM 4763 C CA . ASN A 1 604 ? -26.452 -18.754 -1.438 1.00 87.94 604 ASN A CA 1
ATOM 4764 C C . ASN A 1 604 ? -25.462 -19.864 -1.046 1.00 87.94 604 ASN A C 1
ATOM 4766 O O . ASN A 1 604 ? -25.666 -20.559 -0.052 1.00 87.94 604 ASN A O 1
ATOM 4770 N N . ASP A 1 605 ? -24.429 -20.046 -1.857 1.00 92.69 605 ASP A N 1
ATOM 4771 C CA . ASP A 1 605 ? -23.437 -21.101 -1.784 1.00 92.69 605 ASP A CA 1
ATOM 4772 C C . ASP A 1 605 ? -22.063 -20.585 -1.351 1.00 92.69 605 ASP A C 1
ATOM 4774 O O . ASP A 1 605 ? -21.123 -21.361 -1.356 1.00 92.69 605 ASP A O 1
ATOM 4778 N N . ILE A 1 606 ? -21.929 -19.316 -0.971 1.00 95.31 606 ILE A N 1
ATOM 4779 C CA . ILE A 1 606 ? -20.711 -18.727 -0.393 1.00 95.31 606 ILE A CA 1
ATOM 4780 C C . ILE A 1 606 ? -21.052 -18.027 0.925 1.00 95.31 606 ILE A C 1
ATOM 4782 O O . ILE A 1 606 ? -22.226 -17.789 1.228 1.00 95.31 606 ILE A O 1
ATOM 4786 N N . LEU A 1 607 ? -20.032 -17.658 1.695 1.00 95.06 607 LEU A N 1
ATOM 4787 C CA . LEU A 1 607 ? -20.182 -16.890 2.925 1.00 95.06 607 LEU A CA 1
ATOM 4788 C C . LEU A 1 607 ? -19.238 -15.682 2.913 1.00 95.06 607 LEU A C 1
ATOM 4790 O O . LEU A 1 607 ? -18.027 -15.846 2.978 1.00 95.06 607 LEU A O 1
ATOM 4794 N N . VAL A 1 608 ? -19.793 -14.469 2.854 1.00 94.31 608 VAL A N 1
ATOM 4795 C CA . VAL A 1 608 ? -19.031 -13.213 2.966 1.00 94.31 608 VAL A CA 1
ATOM 4796 C C . VAL A 1 608 ? -19.202 -12.660 4.378 1.00 94.31 608 VAL A C 1
ATOM 4798 O O . VAL A 1 608 ? -20.337 -12.492 4.822 1.00 94.31 608 VAL A O 1
ATOM 4801 N N . ILE A 1 609 ? -18.107 -12.392 5.084 1.00 93.62 609 ILE A N 1
ATOM 4802 C CA . ILE A 1 609 ? -18.082 -11.952 6.486 1.00 93.62 609 ILE A CA 1
ATOM 4803 C C . ILE A 1 609 ? -17.160 -10.751 6.680 1.00 93.62 609 ILE A C 1
ATOM 4805 O O . ILE A 1 609 ? -16.251 -10.524 5.891 1.00 93.62 609 ILE A O 1
ATOM 4809 N N . GLU A 1 610 ? -17.389 -9.987 7.741 1.00 88.00 610 GLU A N 1
ATOM 4810 C CA . GLU A 1 610 ? -16.554 -8.846 8.133 1.00 88.00 610 GLU A CA 1
ATOM 4811 C C . GLU A 1 610 ? -15.361 -9.283 9.012 1.00 88.00 610 GLU A C 1
ATOM 4813 O O . GLU A 1 610 ? -15.346 -10.388 9.554 1.00 88.00 610 GLU A O 1
ATOM 4818 N N . SER A 1 611 ? -14.364 -8.408 9.196 1.00 74.94 611 SER A N 1
ATOM 4819 C CA . SER A 1 611 ? -13.067 -8.687 9.854 1.00 74.94 611 SER A CA 1
ATOM 4820 C C . SER A 1 611 ? -13.081 -8.944 11.374 1.00 74.94 611 SER A C 1
ATOM 4822 O O . SER A 1 611 ? -12.040 -8.827 12.031 1.00 74.94 611 SER A O 1
ATOM 4824 N N . GLY A 1 612 ? -14.243 -9.260 11.940 1.00 77.88 612 GLY A N 1
ATOM 4825 C CA . GLY A 1 612 ? -14.427 -9.551 13.359 1.00 77.88 612 GLY A CA 1
ATOM 4826 C C . GLY A 1 612 ? -14.420 -8.319 14.248 1.00 77.88 612 GLY A C 1
ATOM 4827 O O . GLY A 1 612 ? -13.381 -7.700 14.482 1.00 77.88 612 GLY A O 1
ATOM 4828 N N . GLU A 1 613 ? -15.581 -7.982 14.790 1.00 89.69 613 GLU A N 1
ATOM 4829 C CA . GLU A 1 613 ? -15.712 -7.004 15.860 1.00 89.69 613 GLU A CA 1
ATOM 4830 C C . GLU A 1 613 ? -15.559 -7.656 17.235 1.00 89.69 613 GLU A C 1
ATOM 4832 O O . GLU A 1 613 ? -15.622 -8.876 17.386 1.00 89.69 613 GLU A O 1
ATOM 4837 N N . ILE A 1 614 ? -15.333 -6.833 18.254 1.00 94.62 614 ILE A N 1
ATOM 4838 C CA . ILE A 1 614 ? -14.956 -7.291 19.587 1.00 94.62 614 ILE A CA 1
ATOM 4839 C C . ILE A 1 614 ? -16.058 -6.948 20.575 1.00 94.62 614 ILE A C 1
ATOM 4841 O O . ILE A 1 614 ? -16.516 -5.802 20.633 1.00 94.62 614 ILE A O 1
ATOM 4845 N N . ARG A 1 615 ? -16.474 -7.940 21.362 1.00 94.56 615 ARG A N 1
ATOM 4846 C CA . ARG A 1 615 ? -17.444 -7.752 22.436 1.00 94.56 615 ARG A CA 1
ATOM 4847 C C . ARG A 1 615 ? -16.766 -7.050 23.611 1.00 94.56 615 ARG A C 1
ATOM 4849 O O . ARG A 1 615 ? -15.693 -7.452 24.056 1.00 94.56 615 ARG A O 1
ATOM 4856 N N . LEU A 1 616 ? -17.395 -5.991 24.105 1.00 91.25 616 LEU A N 1
ATOM 4857 C CA . LEU A 1 616 ? -16.960 -5.314 25.320 1.00 91.25 616 LEU A CA 1
ATOM 4858 C C . LEU A 1 616 ? -17.240 -6.184 26.560 1.00 91.25 616 LEU A C 1
ATOM 4860 O O . LEU A 1 616 ? -18.230 -6.922 26.565 1.00 91.25 616 LEU A O 1
ATOM 4864 N N . PRO A 1 617 ? -16.425 -6.066 27.626 1.00 91.81 617 PRO A N 1
ATOM 4865 C CA . PRO A 1 617 ? -16.720 -6.692 28.912 1.00 91.81 617 PRO A CA 1
ATOM 4866 C C . PRO A 1 617 ? -18.094 -6.289 29.463 1.00 91.81 617 PRO A C 1
ATOM 4868 O O . PRO A 1 617 ? -18.596 -5.196 29.186 1.00 91.81 617 PRO A O 1
ATOM 4871 N N . GLU A 1 618 ? -18.693 -7.161 30.272 1.00 88.94 618 GLU A N 1
ATOM 4872 C CA . GLU A 1 618 ? -19.988 -6.895 30.899 1.00 88.94 618 GLU A CA 1
ATOM 4873 C C . GLU A 1 618 ? -19.949 -5.609 31.745 1.00 88.94 618 GLU A C 1
ATOM 4875 O O . GLU A 1 618 ? -18.994 -5.352 32.476 1.00 88.94 618 GLU A O 1
ATOM 4880 N N . GLY A 1 619 ? -20.985 -4.775 31.619 1.00 86.62 619 GLY A N 1
ATOM 4881 C CA . GLY A 1 619 ? -21.090 -3.490 32.317 1.00 86.62 619 GLY A CA 1
ATOM 4882 C C . GLY A 1 619 ? -20.370 -2.314 31.645 1.00 86.62 619 GLY A C 1
ATOM 4883 O O . GLY A 1 619 ? -20.634 -1.171 32.019 1.00 86.62 619 GLY A O 1
ATOM 4884 N N . ALA A 1 620 ? -19.523 -2.552 30.637 1.00 91.38 620 ALA A N 1
ATOM 4885 C CA . ALA A 1 620 ? -18.918 -1.478 29.855 1.00 91.38 620 ALA A CA 1
ATOM 4886 C C . ALA A 1 620 ? -19.974 -0.746 29.012 1.00 91.38 620 ALA A C 1
ATOM 4888 O O . ALA A 1 620 ? -20.797 -1.364 28.337 1.00 91.38 620 ALA A O 1
ATOM 4889 N N . GLU A 1 621 ? -19.920 0.585 29.001 1.00 86.56 621 GLU A N 1
ATOM 4890 C CA . GLU A 1 621 ? -20.897 1.418 28.300 1.00 86.56 621 GLU A CA 1
ATOM 4891 C C . GLU A 1 621 ? -20.220 2.342 27.287 1.00 86.56 621 GLU A C 1
ATOM 4893 O O . GLU A 1 621 ? -19.384 3.166 27.653 1.00 86.56 621 GLU A O 1
ATOM 4898 N N . LEU A 1 622 ? -20.654 2.275 26.023 1.00 83.19 622 LEU A N 1
ATOM 4899 C CA . LEU A 1 622 ? -20.373 3.282 24.998 1.00 83.19 622 LEU A CA 1
ATOM 4900 C C . LEU A 1 622 ? -21.700 3.811 24.440 1.00 83.19 622 LEU A C 1
ATOM 4902 O O . LEU A 1 622 ? -22.309 3.211 23.557 1.00 83.19 622 LEU A O 1
ATOM 4906 N N . LYS A 1 623 ? -22.162 4.954 24.957 1.00 79.56 623 LYS A N 1
ATOM 4907 C CA . LYS A 1 623 ? -23.424 5.594 24.535 1.00 79.56 623 LYS A CA 1
ATOM 4908 C C . LYS A 1 623 ? -23.231 6.442 23.275 1.00 79.56 623 LYS A C 1
ATOM 4910 O O . LYS A 1 623 ? -23.481 7.644 23.280 1.00 79.56 623 LYS A O 1
ATOM 4915 N N . TYR A 1 624 ? -22.748 5.817 22.204 1.00 79.50 624 TYR A N 1
ATOM 4916 C CA . TYR A 1 624 ? -22.541 6.455 20.906 1.00 79.50 624 TYR A CA 1
ATOM 4917 C C . TYR A 1 624 ? -22.657 5.434 19.775 1.00 79.50 624 TYR A C 1
ATOM 4919 O O . TYR A 1 624 ? -22.049 4.368 19.830 1.00 79.50 624 TYR A O 1
ATOM 4927 N N . ASP A 1 625 ? -23.424 5.772 18.740 1.00 72.94 625 ASP A N 1
ATOM 4928 C CA . ASP A 1 625 ? -23.595 4.909 17.573 1.00 72.94 625 ASP A CA 1
ATOM 4929 C C . ASP A 1 625 ? -22.359 4.984 16.665 1.00 72.94 625 ASP A C 1
ATOM 4931 O O . ASP A 1 625 ? -22.180 5.925 15.889 1.00 72.94 625 ASP A O 1
ATOM 4935 N N . ILE A 1 626 ? -21.503 3.968 16.770 1.00 75.56 626 ILE A N 1
ATOM 4936 C CA . ILE A 1 626 ? -20.347 3.763 15.889 1.00 75.56 626 ILE A CA 1
ATOM 4937 C C . ILE A 1 626 ? -20.666 2.864 14.679 1.00 75.56 626 ILE A C 1
ATOM 4939 O O . ILE A 1 626 ? -19.750 2.481 13.949 1.00 75.56 626 ILE A O 1
ATOM 4943 N N . GLY A 1 627 ? -21.941 2.524 14.450 1.00 73.19 627 GLY A N 1
ATOM 4944 C CA . GLY A 1 627 ? -22.395 1.630 13.380 1.00 73.19 627 GLY A CA 1
ATOM 4945 C C . GLY A 1 627 ? -22.315 0.136 13.717 1.00 73.19 627 GLY A C 1
ATOM 4946 O O . GLY A 1 627 ? -22.423 -0.700 12.817 1.00 73.19 627 GLY A O 1
ATOM 4947 N N . LEU A 1 628 ? -22.121 -0.207 14.993 1.00 79.00 628 LEU A N 1
ATOM 4948 C CA . LEU A 1 628 ? -22.020 -1.579 15.493 1.00 79.00 628 LEU A CA 1
ATOM 4949 C C . LEU A 1 628 ? -23.164 -1.895 16.474 1.00 79.00 628 LEU A C 1
ATOM 4951 O O . LEU A 1 628 ? -23.762 -0.968 17.025 1.00 79.00 628 LEU A O 1
ATOM 4955 N N . PRO A 1 629 ? -23.485 -3.183 16.704 1.00 79.00 629 PRO A N 1
ATOM 4956 C CA . PRO A 1 629 ? -24.439 -3.589 17.725 1.00 79.00 629 PRO A CA 1
ATOM 4957 C C . PRO A 1 629 ? -24.027 -3.093 19.120 1.00 79.00 629 PRO A C 1
ATOM 4959 O O . PRO A 1 629 ? -22.846 -2.811 19.353 1.00 79.00 629 PRO A O 1
ATOM 4962 N N . PRO A 1 630 ? -24.971 -3.021 20.076 1.00 79.62 630 PRO A N 1
ATOM 4963 C CA . PRO A 1 630 ? -24.652 -2.706 21.464 1.00 79.62 630 PRO A CA 1
ATOM 4964 C C . PRO A 1 630 ? -23.520 -3.588 22.011 1.00 79.62 630 PRO A C 1
ATOM 4966 O O . PRO A 1 630 ? -23.394 -4.756 21.642 1.00 79.62 630 PRO A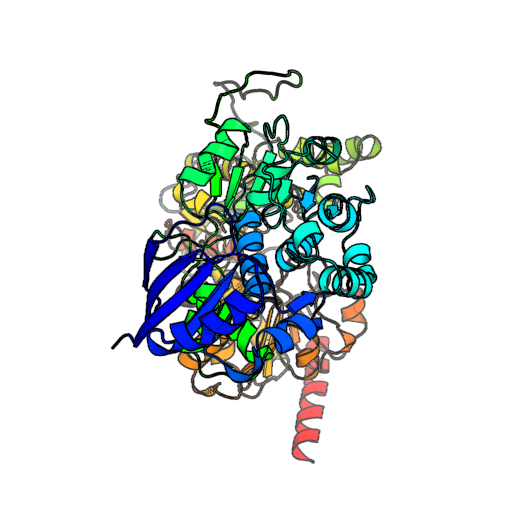 O 1
ATOM 4969 N N . ASN A 1 631 ? -22.701 -3.025 22.902 1.00 85.06 631 ASN A N 1
ATOM 4970 C CA . ASN A 1 631 ? -21.575 -3.708 23.553 1.00 85.06 631 ASN A CA 1
ATOM 4971 C C . ASN A 1 631 ? -20.536 -4.297 22.581 1.00 85.06 631 ASN A C 1
ATOM 4973 O O . ASN A 1 631 ? -19.866 -5.273 22.908 1.00 85.06 631 ASN A O 1
ATOM 4977 N N . THR A 1 632 ? -20.395 -3.714 21.388 1.00 89.38 632 THR A N 1
ATOM 4978 C CA . THR A 1 632 ? -19.444 -4.163 20.365 1.00 89.38 632 THR A CA 1
ATOM 4979 C C . THR A 1 632 ? -18.600 -2.991 19.870 1.00 89.38 632 THR A C 1
ATOM 4981 O O . THR A 1 632 ? -19.123 -1.904 19.624 1.00 89.38 632 THR A O 1
ATOM 4984 N N . ILE A 1 633 ? -17.293 -3.203 19.710 1.00 91.38 633 ILE A N 1
ATOM 4985 C CA . ILE A 1 633 ? -16.337 -2.204 19.214 1.00 91.38 633 ILE A CA 1
ATOM 4986 C C . ILE A 1 633 ? -15.466 -2.763 18.088 1.00 91.38 633 ILE A C 1
ATOM 4988 O O . ILE A 1 633 ? -15.295 -3.972 17.943 1.00 91.38 633 ILE A O 1
ATOM 4992 N N . TYR A 1 634 ? -14.881 -1.872 17.288 1.00 89.56 634 TYR A N 1
ATOM 4993 C CA . TYR A 1 634 ? -13.907 -2.259 16.268 1.00 89.56 634 TYR A CA 1
ATOM 4994 C C . TYR A 1 634 ? -12.628 -2.817 16.905 1.00 89.56 634 TYR A C 1
ATOM 4996 O O . TYR A 1 634 ? -12.164 -2.299 17.923 1.00 89.56 634 TYR A O 1
ATOM 5004 N N . ALA A 1 635 ? -11.998 -3.799 16.256 1.00 92.56 635 ALA A N 1
ATOM 5005 C CA . ALA A 1 635 ? -10.744 -4.393 16.722 1.00 92.56 635 ALA A CA 1
ATOM 5006 C C . ALA A 1 635 ? -9.619 -3.358 16.922 1.00 92.56 635 ALA A C 1
ATOM 5008 O O . ALA A 1 635 ? -8.890 -3.409 17.910 1.00 92.56 635 ALA A O 1
ATOM 5009 N N . CYS A 1 636 ? -9.528 -2.345 16.057 1.00 91.81 636 CYS A N 1
ATOM 5010 C CA . CYS A 1 636 ? -8.548 -1.269 16.214 1.00 91.81 636 CYS A CA 1
ATOM 5011 C C . CYS A 1 636 ? -8.754 -0.426 17.488 1.00 91.81 636 CYS A C 1
ATOM 5013 O O . CYS A 1 636 ? -7.782 0.026 18.094 1.00 91.81 636 CYS A O 1
ATOM 5015 N N . MET A 1 637 ? -10.004 -0.252 17.931 1.00 94.81 637 MET A N 1
ATOM 5016 C CA . MET A 1 637 ? -10.330 0.399 19.204 1.00 94.81 637 MET A CA 1
ATOM 5017 C C . MET A 1 637 ? -10.035 -0.523 20.387 1.00 94.81 637 MET A C 1
ATOM 5019 O O . MET A 1 637 ? -9.496 -0.064 21.394 1.00 94.81 637 MET A O 1
ATOM 5023 N N . ALA A 1 638 ? -10.326 -1.819 20.246 1.00 96.75 638 ALA A N 1
ATOM 5024 C CA . ALA A 1 638 ? -10.012 -2.818 21.261 1.00 96.75 638 ALA A CA 1
ATOM 5025 C C . ALA A 1 638 ? -8.502 -2.898 21.534 1.00 96.75 638 ALA A C 1
ATOM 5027 O O . ALA A 1 638 ? -8.123 -2.973 22.694 1.00 96.75 638 ALA A O 1
ATOM 5028 N N . GLU A 1 639 ? -7.634 -2.763 20.522 1.00 97.88 639 GLU A N 1
ATOM 5029 C CA . GLU A 1 639 ? -6.179 -2.678 20.739 1.00 97.88 639 GLU A CA 1
ATOM 5030 C C . GLU A 1 639 ? -5.804 -1.527 21.680 1.00 97.88 639 GLU A C 1
ATOM 5032 O O . GLU A 1 639 ? -5.033 -1.711 22.617 1.00 97.88 639 GLU A O 1
ATOM 5037 N N . THR A 1 640 ? -6.370 -0.338 21.458 1.00 97.88 640 THR A N 1
ATOM 5038 C CA . THR A 1 640 ? -6.062 0.837 22.289 1.00 97.88 640 THR A CA 1
ATOM 5039 C C . THR A 1 640 ? -6.543 0.634 23.727 1.00 97.88 640 THR A C 1
ATOM 5041 O O . THR A 1 640 ? -5.828 0.956 24.674 1.00 97.88 640 THR A O 1
ATOM 5044 N N . LEU A 1 641 ? -7.731 0.047 23.889 1.00 97.75 641 LEU A N 1
ATOM 5045 C CA . LEU A 1 641 ? -8.291 -0.302 25.190 1.00 97.75 641 LEU A CA 1
ATOM 5046 C C . LEU A 1 641 ? -7.456 -1.374 25.914 1.00 97.75 641 LEU A C 1
ATOM 5048 O O . LEU A 1 641 ? -7.165 -1.219 27.095 1.00 97.75 641 LEU A O 1
ATOM 5052 N N . LEU A 1 642 ? -7.031 -2.432 25.221 1.00 98.25 642 LEU A N 1
ATOM 5053 C CA . LEU A 1 642 ? -6.190 -3.497 25.779 1.00 98.25 642 LEU A CA 1
ATOM 5054 C C . LEU A 1 642 ? -4.830 -2.967 26.242 1.00 98.25 642 LEU A C 1
ATOM 5056 O O . LEU A 1 642 ? -4.372 -3.307 27.329 1.00 98.25 642 LEU A O 1
ATOM 5060 N N . LEU A 1 643 ? -4.209 -2.085 25.457 1.00 98.19 643 LEU A N 1
ATOM 5061 C CA . LEU A 1 643 ? -2.962 -1.424 25.845 1.00 98.19 643 LEU A CA 1
ATOM 5062 C C . LEU A 1 643 ? -3.148 -0.540 27.083 1.00 98.19 643 LEU A C 1
ATOM 5064 O O . LEU A 1 643 ? -2.288 -0.536 27.964 1.00 98.19 643 LEU A O 1
ATOM 5068 N N . ALA A 1 644 ? -4.284 0.153 27.195 1.00 96.81 644 ALA A N 1
ATOM 5069 C CA . ALA A 1 644 ? -4.615 0.922 28.390 1.00 96.81 644 ALA A CA 1
ATOM 5070 C C . ALA A 1 644 ? -4.817 0.023 29.620 1.00 96.81 644 ALA A C 1
ATOM 5072 O O . ALA A 1 644 ? -4.273 0.321 30.682 1.00 96.81 644 ALA A O 1
ATOM 5073 N N . LEU A 1 645 ? -5.524 -1.102 29.473 1.00 96.25 645 LEU A N 1
ATOM 5074 C CA . LEU A 1 645 ? -5.720 -2.092 30.539 1.00 96.25 645 LEU A CA 1
ATOM 5075 C C . LEU A 1 645 ? -4.393 -2.699 31.030 1.00 96.25 645 LEU A C 1
ATOM 5077 O O . LEU A 1 645 ? -4.238 -2.913 32.231 1.00 96.25 645 LEU A O 1
ATOM 5081 N N . GLU A 1 646 ? -3.422 -2.904 30.134 1.00 96.31 646 GLU A N 1
ATOM 5082 C CA . GLU A 1 646 ? -2.057 -3.343 30.473 1.00 96.31 646 GLU A CA 1
ATOM 5083 C C . GLU A 1 646 ? -1.124 -2.200 30.909 1.00 96.31 646 GLU A C 1
ATOM 5085 O O . GLU A 1 646 ? 0.044 -2.443 31.213 1.00 96.31 646 GLU A O 1
ATOM 5090 N N . ARG A 1 647 ? -1.602 -0.948 30.929 1.00 94.69 647 ARG A N 1
ATOM 5091 C CA . ARG A 1 647 ? -0.799 0.264 31.185 1.00 94.69 647 ARG A CA 1
ATOM 5092 C C . ARG A 1 647 ? 0.437 0.387 30.286 1.00 94.69 647 ARG A C 1
ATOM 5094 O O . ARG A 1 647 ? 1.474 0.911 30.694 1.00 94.69 647 ARG A O 1
ATOM 5101 N N . ARG A 1 648 ? 0.328 -0.082 29.044 1.00 95.69 648 ARG A N 1
ATOM 5102 C CA . ARG A 1 648 ? 1.372 0.026 28.020 1.00 95.69 648 ARG A CA 1
ATOM 5103 C C . ARG A 1 648 ? 1.096 1.236 27.148 1.00 95.69 648 ARG A C 1
ATOM 5105 O O . ARG A 1 648 ? 0.285 1.184 26.230 1.00 95.69 648 ARG A O 1
ATOM 5112 N N . PHE A 1 649 ? 1.773 2.331 27.468 1.00 95.38 649 PHE A N 1
ATOM 5113 C CA . PHE A 1 649 ? 1.534 3.640 26.859 1.00 95.38 649 PHE A CA 1
ATOM 5114 C C . PHE A 1 649 ? 2.587 4.044 25.821 1.00 95.38 649 PHE A C 1
ATOM 5116 O O . PHE A 1 649 ? 2.575 5.175 25.345 1.00 95.38 649 PHE A O 1
ATOM 5123 N N . ASP A 1 650 ? 3.479 3.130 25.444 1.00 93.81 650 ASP A N 1
ATOM 5124 C CA . ASP A 1 650 ? 4.401 3.331 24.329 1.00 93.81 650 ASP A CA 1
ATOM 5125 C C . ASP A 1 650 ? 3.670 3.261 22.981 1.00 93.81 650 ASP A C 1
ATOM 5127 O O . ASP A 1 650 ? 2.560 2.731 22.863 1.00 93.81 650 ASP A O 1
ATOM 5131 N N . HIS A 1 651 ? 4.312 3.754 21.921 1.00 96.38 651 HIS A N 1
ATOM 5132 C CA . HIS A 1 651 ? 3.803 3.525 20.573 1.00 96.38 651 HIS A CA 1
ATOM 5133 C C . HIS A 1 651 ? 3.791 2.025 20.254 1.00 96.38 651 HIS A C 1
ATOM 5135 O O . HIS A 1 651 ? 4.819 1.350 20.346 1.00 96.38 651 HIS A O 1
ATOM 5141 N N . TYR A 1 652 ? 2.633 1.502 19.847 1.00 96.19 652 TYR A N 1
ATOM 5142 C CA . TYR A 1 652 ? 2.458 0.062 19.662 1.00 96.19 652 TYR A CA 1
ATOM 5143 C C . TYR A 1 652 ? 2.471 -0.336 18.186 1.00 96.19 652 TYR A C 1
ATOM 5145 O O . TYR A 1 652 ? 3.523 -0.715 17.666 1.00 96.19 652 TYR A O 1
ATOM 5153 N N . THR A 1 653 ? 1.346 -0.223 17.477 1.00 94.44 653 THR A N 1
ATOM 5154 C CA . THR A 1 653 ? 1.281 -0.532 16.043 1.00 94.44 653 THR A CA 1
ATOM 5155 C C . THR A 1 653 ? 1.430 0.748 15.229 1.00 94.44 653 THR A C 1
ATOM 5157 O O . THR A 1 653 ? 0.468 1.505 15.095 1.00 94.44 653 THR A O 1
ATOM 5160 N N . ILE A 1 654 ? 2.613 0.980 14.656 1.00 92.62 654 ILE A N 1
ATOM 5161 C CA . ILE A 1 654 ? 2.947 2.165 13.848 1.00 92.62 654 ILE A CA 1
ATOM 5162 C C . ILE A 1 654 ? 3.548 1.739 12.512 1.00 92.62 654 ILE A C 1
ATOM 5164 O O . ILE A 1 654 ? 4.276 0.752 12.437 1.00 92.62 654 ILE A O 1
ATOM 5168 N N . GLY A 1 655 ? 3.295 2.527 11.469 1.00 86.88 655 GLY A N 1
ATOM 5169 C CA . GLY A 1 655 ? 3.873 2.305 10.153 1.00 86.88 655 GLY A CA 1
ATOM 5170 C C . GLY A 1 655 ? 3.113 1.258 9.341 1.00 86.88 655 GLY A C 1
ATOM 5171 O O . GLY A 1 655 ? 2.055 0.757 9.723 1.00 86.88 655 GLY A O 1
ATOM 5172 N N . ARG A 1 656 ? 3.635 0.978 8.144 1.00 82.88 656 ARG A N 1
ATOM 5173 C CA . ARG A 1 656 ? 3.011 0.041 7.195 1.00 82.88 656 ARG A CA 1
ATOM 5174 C C . ARG A 1 656 ? 3.493 -1.397 7.363 1.00 82.88 656 ARG A C 1
ATOM 5176 O O . ARG A 1 656 ? 2.836 -2.308 6.879 1.00 82.88 656 ARG A O 1
ATOM 5183 N N . GLU A 1 657 ? 4.617 -1.591 8.037 1.00 86.00 657 GLU A N 1
ATOM 5184 C CA . GLU A 1 657 ? 5.165 -2.909 8.334 1.00 86.00 657 GLU A CA 1
ATOM 5185 C C . GLU A 1 657 ? 4.711 -3.315 9.732 1.00 86.00 657 GLU A C 1
ATOM 5187 O O . GLU A 1 657 ? 5.197 -2.798 10.735 1.00 86.00 657 GLU A O 1
ATOM 5192 N N . ILE A 1 658 ? 3.718 -4.202 9.790 1.00 90.94 658 ILE A N 1
ATOM 5193 C CA . ILE A 1 658 ? 3.197 -4.727 11.051 1.00 90.94 658 ILE A CA 1
ATOM 5194 C C . ILE A 1 658 ? 4.048 -5.935 11.444 1.00 90.94 658 ILE A C 1
ATOM 5196 O O . ILE A 1 658 ? 4.245 -6.857 10.653 1.00 90.94 658 ILE A O 1
ATOM 5200 N N . ASP A 1 659 ? 4.540 -5.932 12.677 1.00 90.56 659 ASP A N 1
ATOM 5201 C CA . ASP A 1 659 ? 5.288 -7.050 13.241 1.00 90.56 659 ASP A CA 1
ATOM 5202 C C . ASP A 1 659 ? 4.323 -8.189 13.642 1.00 90.56 659 ASP A C 1
ATOM 5204 O O . ASP A 1 659 ? 3.475 -7.981 14.517 1.00 90.56 659 ASP A O 1
ATOM 5208 N N . PRO A 1 660 ? 4.427 -9.403 13.063 1.00 91.56 660 PRO A N 1
ATOM 5209 C CA . PRO A 1 660 ? 3.589 -10.533 13.464 1.00 91.56 660 PRO A CA 1
ATOM 5210 C C . PRO A 1 660 ? 3.741 -10.915 14.936 1.00 91.56 660 PRO A C 1
ATOM 5212 O O . PRO A 1 660 ? 2.807 -11.472 15.513 1.00 91.56 660 PRO A O 1
ATOM 5215 N N . GLN A 1 661 ? 4.885 -10.620 15.562 1.00 92.75 661 GLN A N 1
ATOM 5216 C CA . GLN A 1 661 ? 5.065 -10.887 16.983 1.00 92.75 661 GLN A CA 1
ATOM 5217 C C . GLN A 1 661 ? 4.176 -9.975 17.833 1.00 92.75 661 GLN A C 1
ATOM 5219 O O . GLN A 1 661 ? 3.571 -10.458 18.789 1.00 92.75 661 GLN A O 1
ATOM 5224 N N . LYS A 1 662 ? 4.008 -8.703 17.440 1.00 95.31 662 LYS A N 1
ATOM 5225 C CA . LYS A 1 662 ? 3.033 -7.801 18.073 1.00 95.31 662 LYS A CA 1
ATOM 5226 C C . LYS A 1 662 ? 1.607 -8.305 17.895 1.00 95.31 662 LYS A C 1
ATOM 5228 O O . LYS A 1 662 ? 0.835 -8.233 18.837 1.00 95.31 662 LYS A O 1
ATOM 5233 N N . VAL A 1 663 ? 1.264 -8.887 16.740 1.00 96.81 663 VAL A N 1
ATOM 5234 C CA . VAL A 1 663 ? -0.055 -9.520 16.534 1.00 96.81 663 VAL A CA 1
ATOM 5235 C C . VAL A 1 663 ? -0.292 -10.663 17.526 1.00 96.81 663 VAL A C 1
ATOM 5237 O O . VAL A 1 663 ? -1.332 -10.700 18.181 1.00 96.81 663 VAL A O 1
ATOM 5240 N N . LYS A 1 664 ? 0.677 -11.577 17.669 1.00 95.06 664 LYS A N 1
ATOM 5241 C CA . LYS A 1 664 ? 0.592 -12.702 18.619 1.00 95.06 664 LYS A CA 1
ATOM 5242 C C . LYS A 1 664 ? 0.520 -12.203 20.072 1.00 95.06 664 LYS A C 1
ATOM 5244 O O . LYS A 1 664 ? -0.261 -12.721 20.866 1.00 95.06 664 LYS A O 1
ATOM 5249 N N . GLU A 1 665 ? 1.294 -11.174 20.404 1.00 97.25 665 GLU A N 1
ATOM 5250 C CA . GLU A 1 665 ? 1.318 -10.545 21.727 1.00 97.25 665 GLU A CA 1
ATOM 5251 C C . GLU A 1 665 ? -0.020 -9.884 22.086 1.00 97.25 665 GLU A C 1
ATOM 5253 O O . GLU A 1 665 ? -0.579 -10.180 23.141 1.00 97.25 665 GLU A O 1
ATOM 5258 N N . ILE A 1 666 ? -0.567 -9.026 21.218 1.00 97.56 666 ILE A N 1
ATOM 5259 C CA . ILE A 1 666 ? -1.831 -8.339 21.502 1.00 97.56 666 ILE A CA 1
ATOM 5260 C C . ILE A 1 666 ? -3.018 -9.307 21.544 1.00 97.56 666 ILE A C 1
ATOM 5262 O O . ILE A 1 666 ? -3.939 -9.099 22.332 1.00 97.56 666 ILE A O 1
ATOM 5266 N N . GLN A 1 667 ? -2.980 -10.400 20.769 1.00 96.50 667 GLN A N 1
ATOM 5267 C CA . GLN A 1 667 ? -3.962 -11.480 20.892 1.00 96.50 667 GLN A CA 1
ATOM 5268 C C . GLN A 1 667 ? -3.918 -12.108 22.290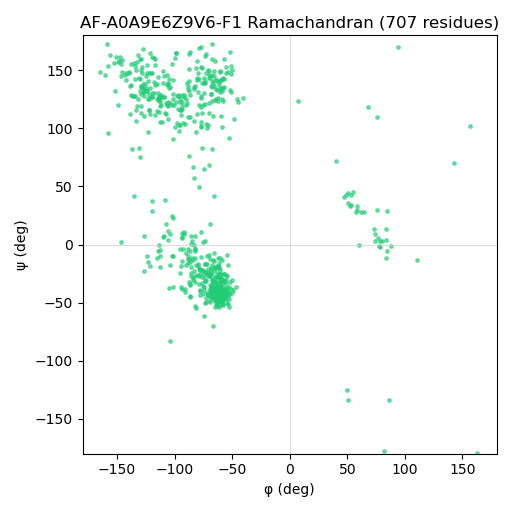 1.00 96.50 667 GLN A C 1
ATOM 5270 O O . GLN A 1 667 ? -4.953 -12.197 22.944 1.00 96.50 667 GLN A O 1
ATOM 5275 N N . ALA A 1 668 ? -2.726 -12.462 22.783 1.00 97.56 668 ALA A N 1
ATOM 5276 C CA . ALA A 1 668 ? -2.566 -13.034 24.120 1.00 97.56 668 ALA A CA 1
ATOM 5277 C C . ALA A 1 668 ? -3.010 -12.065 25.233 1.00 97.56 668 ALA A C 1
ATOM 5279 O O . ALA A 1 668 ? -3.582 -12.493 26.237 1.00 97.56 668 ALA A O 1
ATOM 5280 N N . ILE A 1 669 ? -2.791 -10.757 25.051 1.00 97.75 669 ILE A N 1
ATOM 5281 C CA . ILE A 1 669 ? -3.321 -9.716 25.945 1.00 97.75 669 ILE A CA 1
ATOM 5282 C C . ILE A 1 669 ? -4.859 -9.708 25.903 1.00 97.75 669 ILE A C 1
ATOM 5284 O O . ILE A 1 669 ? -5.499 -9.694 26.954 1.00 97.75 669 ILE A O 1
ATOM 5288 N N . GLY A 1 670 ? -5.459 -9.772 24.712 1.00 97.00 670 GLY A N 1
ATOM 5289 C CA . GLY A 1 670 ? -6.908 -9.906 24.539 1.00 97.00 670 GLY A CA 1
ATOM 5290 C C . GLY A 1 670 ? -7.483 -11.100 25.304 1.00 97.00 670 GLY A C 1
ATOM 5291 O O . GLY A 1 670 ? -8.395 -10.930 26.117 1.00 97.00 670 GLY A O 1
ATOM 5292 N N . ASP A 1 671 ? -6.886 -12.280 25.122 1.00 96.19 671 ASP A N 1
ATOM 5293 C CA . ASP A 1 671 ? -7.298 -13.522 25.785 1.00 96.19 671 ASP A CA 1
ATOM 5294 C C . ASP A 1 671 ? -7.169 -13.418 27.317 1.00 96.19 671 ASP A C 1
ATOM 5296 O O . ASP A 1 671 ? -8.082 -13.793 28.059 1.00 96.19 671 ASP A O 1
ATOM 5300 N N . LYS A 1 672 ? -6.061 -12.840 27.808 1.00 97.31 672 LYS A N 1
ATOM 5301 C CA . LYS A 1 672 ? -5.816 -12.575 29.237 1.00 97.31 672 LYS A CA 1
ATOM 5302 C C . LYS A 1 672 ? -6.917 -11.705 29.850 1.00 97.31 672 LYS A C 1
ATOM 5304 O O . LYS A 1 672 ? -7.391 -12.000 30.948 1.00 97.31 672 LYS A O 1
ATOM 5309 N N . HIS A 1 673 ? -7.331 -10.647 29.154 1.00 96.62 673 HIS A N 1
ATOM 5310 C CA . HIS A 1 673 ? -8.375 -9.732 29.622 1.00 96.62 673 HIS A CA 1
ATOM 5311 C C . HIS A 1 673 ? -9.804 -10.222 29.363 1.00 96.62 673 HIS A C 1
ATOM 5313 O O . HIS A 1 673 ? -10.744 -9.581 29.839 1.00 96.62 673 HIS A O 1
ATOM 5319 N N . GLY A 1 674 ? -9.974 -11.361 28.682 1.00 94.94 674 GLY A N 1
ATOM 5320 C CA . GLY A 1 674 ? -11.276 -11.960 28.388 1.00 94.94 674 GLY A CA 1
ATOM 5321 C C . GLY A 1 674 ? -12.041 -11.253 27.270 1.00 94.94 674 GLY A C 1
ATOM 5322 O O . GLY A 1 674 ? -13.266 -11.218 27.310 1.00 94.94 674 GLY A O 1
ATOM 5323 N N . PHE A 1 675 ? -11.335 -10.650 26.314 1.00 95.00 675 PHE A N 1
ATOM 5324 C CA . PHE A 1 675 ? -11.958 -10.065 25.130 1.00 95.00 675 PHE A CA 1
ATOM 5325 C C . PHE A 1 675 ? -12.276 -11.172 24.125 1.00 95.00 675 PHE A C 1
ATOM 5327 O O . PHE A 1 675 ? -11.425 -12.000 23.807 1.00 95.00 675 PHE A O 1
ATOM 5334 N N . GLU A 1 676 ? -13.504 -11.173 23.615 1.00 93.94 676 GLU A N 1
ATOM 5335 C CA . GLU A 1 676 ? -14.011 -12.197 22.703 1.00 93.94 676 GLU A CA 1
ATOM 5336 C C . GLU A 1 676 ? -14.513 -11.561 21.405 1.00 93.94 676 GLU A C 1
ATOM 5338 O O . GLU A 1 676 ? -14.934 -10.399 21.379 1.00 93.94 676 GLU A O 1
ATOM 5343 N N . LEU A 1 677 ? -14.500 -12.338 20.319 1.00 94.38 677 LEU A N 1
ATOM 5344 C CA . LEU A 1 677 ? -15.175 -11.936 19.089 1.00 94.38 677 LEU A CA 1
ATOM 5345 C C . LEU A 1 677 ? -16.676 -11.770 19.352 1.00 94.38 677 LEU A C 1
ATOM 5347 O O . LEU A 1 677 ? -17.311 -12.602 20.004 1.00 94.38 677 LEU A O 1
ATOM 5351 N N . ALA A 1 678 ? -17.249 -10.703 18.805 1.00 92.62 678 ALA A N 1
ATOM 5352 C CA . ALA A 1 678 ? -18.689 -10.574 18.675 1.00 92.62 678 ALA A CA 1
ATOM 5353 C C . ALA A 1 678 ? -19.233 -11.601 17.664 1.00 92.62 678 ALA A C 1
ATOM 5355 O O . ALA A 1 678 ? -18.484 -12.313 16.988 1.00 92.62 678 ALA A O 1
ATOM 5356 N N . ASP A 1 679 ? -20.559 -11.689 17.559 1.00 91.31 679 ASP A N 1
ATOM 5357 C CA . ASP A 1 679 ? -21.180 -12.550 16.558 1.00 91.31 679 ASP A CA 1
ATOM 5358 C C . ASP A 1 679 ? -20.735 -12.132 15.155 1.00 91.31 679 ASP A C 1
ATOM 5360 O O . ASP A 1 679 ? -20.765 -10.950 14.823 1.00 91.31 679 ASP A O 1
ATOM 5364 N N . ILE A 1 680 ? -20.322 -13.103 14.336 1.00 92.31 680 ILE A N 1
ATOM 5365 C CA . ILE A 1 680 ? -19.828 -12.852 12.978 1.00 92.31 680 ILE A CA 1
ATOM 5366 C C . ILE A 1 680 ? -20.929 -12.194 12.147 1.00 92.31 680 ILE A C 1
ATOM 5368 O O . ILE A 1 680 ? -22.077 -12.652 12.136 1.00 92.31 680 ILE A O 1
ATOM 5372 N N . ARG A 1 681 ? -20.564 -11.136 11.421 1.00 88.44 681 ARG A N 1
ATOM 5373 C CA . ARG A 1 681 ? -21.490 -10.335 10.620 1.00 88.44 681 ARG A CA 1
ATOM 5374 C C . ARG A 1 681 ? -21.176 -10.385 9.136 1.00 88.44 681 ARG A C 1
ATOM 5376 O O . ARG A 1 681 ? -20.039 -10.597 8.729 1.00 88.44 681 ARG A O 1
ATOM 5383 N N . SER A 1 682 ? -22.221 -10.160 8.352 1.00 88.56 682 SER A N 1
ATOM 5384 C CA . SER A 1 682 ? -22.208 -9.966 6.910 1.00 88.56 682 SER A CA 1
ATOM 5385 C C . SER A 1 682 ? -23.071 -8.745 6.597 1.00 88.56 682 SER A C 1
ATOM 5387 O O . SER A 1 682 ? -24.253 -8.714 6.952 1.00 88.56 682 SER A O 1
ATOM 5389 N N . PHE A 1 683 ? -22.477 -7.711 5.996 1.00 82.88 683 PHE A N 1
ATOM 5390 C CA . PHE A 1 683 ? -23.156 -6.457 5.631 1.00 82.88 683 PHE A CA 1
ATOM 5391 C C . PHE A 1 683 ? -23.956 -5.831 6.788 1.00 82.88 683 PHE A C 1
ATOM 5393 O O . PHE A 1 683 ? -25.105 -5.407 6.650 1.00 82.88 683 PHE A O 1
ATOM 5400 N N . GLY A 1 684 ? -23.351 -5.802 7.975 1.00 78.25 684 GLY A N 1
ATOM 5401 C CA . GLY A 1 684 ? -23.927 -5.227 9.182 1.00 78.25 684 GLY A CA 1
ATOM 5402 C C . GLY A 1 684 ? -24.963 -6.102 9.896 1.00 78.25 684 GLY A C 1
ATOM 5403 O O . GLY A 1 684 ? -25.500 -5.674 10.923 1.00 78.25 684 GLY A O 1
ATOM 5404 N N . LYS A 1 685 ? -25.238 -7.322 9.429 1.00 84.38 685 LYS A N 1
ATOM 5405 C CA . LYS A 1 685 ? -26.196 -8.254 10.048 1.00 84.38 685 LYS A CA 1
ATOM 5406 C C . LYS A 1 685 ? -25.472 -9.486 10.572 1.00 84.38 685 LYS A C 1
ATOM 5408 O O . LYS A 1 685 ? -24.515 -9.935 9.957 1.00 84.38 685 LYS A O 1
ATOM 5413 N N . VAL A 1 686 ? -25.923 -10.032 11.699 1.00 89.88 686 VAL A N 1
ATOM 5414 C CA . VAL A 1 686 ? -25.379 -11.293 12.229 1.00 89.88 686 VAL A CA 1
ATOM 5415 C C . VAL A 1 686 ? -25.654 -12.418 11.232 1.00 89.88 686 VAL A C 1
ATOM 5417 O O . VAL A 1 686 ? -26.773 -12.528 10.727 1.00 89.88 686 VAL A O 1
ATOM 5420 N N . VAL A 1 687 ? -24.640 -13.235 10.942 1.00 91.12 687 VAL A N 1
ATOM 5421 C CA . VAL A 1 687 ? -24.785 -14.407 10.073 1.00 91.12 687 VAL A CA 1
ATOM 5422 C C . VAL A 1 687 ? -25.624 -15.453 10.804 1.00 91.12 687 VAL A C 1
ATOM 5424 O O . VAL A 1 687 ? -25.240 -15.886 11.896 1.00 91.12 687 VAL A O 1
ATOM 5427 N N . PRO A 1 688 ? -26.760 -15.881 10.237 1.00 92.06 688 PRO A N 1
ATOM 5428 C CA . PRO A 1 688 ? -27.648 -16.778 10.943 1.00 92.06 688 PRO A CA 1
ATOM 5429 C C . PRO A 1 688 ? -27.164 -18.244 10.840 1.00 92.06 688 PRO A C 1
ATOM 5431 O O . PRO A 1 688 ? -26.498 -18.607 9.860 1.00 92.06 688 PRO A O 1
ATOM 5434 N N . PRO A 1 689 ? -27.473 -19.107 11.831 1.00 93.12 689 PRO A N 1
ATOM 5435 C CA . PRO A 1 689 ? -27.007 -20.499 11.883 1.00 93.12 689 PRO A CA 1
ATOM 5436 C C . PRO A 1 689 ? -27.260 -21.312 10.603 1.00 93.12 689 PRO A C 1
ATOM 5438 O O . PRO A 1 689 ? -26.391 -22.069 10.167 1.00 93.12 689 PRO A O 1
ATOM 5441 N N . GLU A 1 690 ? -28.406 -21.107 9.952 1.00 92.75 690 GLU A N 1
ATOM 5442 C CA . GLU A 1 690 ? -28.795 -21.816 8.730 1.00 92.75 690 GLU A CA 1
ATOM 5443 C C . GLU A 1 690 ? -27.867 -21.547 7.535 1.00 92.75 690 GLU A C 1
ATOM 5445 O O . GLU A 1 690 ? -27.784 -22.366 6.616 1.00 92.75 690 GLU A O 1
ATOM 5450 N N . HIS A 1 691 ? -27.156 -20.413 7.513 1.00 92.50 691 HIS A N 1
ATOM 5451 C CA . HIS A 1 691 ? -26.191 -20.121 6.449 1.00 92.50 691 HIS A CA 1
ATOM 5452 C C . HIS A 1 691 ? -24.965 -21.027 6.590 1.00 92.50 691 HIS A C 1
ATOM 5454 O O . HIS A 1 691 ? -24.538 -21.638 5.610 1.00 92.50 691 HIS A O 1
ATOM 5460 N N . TYR A 1 692 ? -24.462 -21.205 7.816 1.00 94.19 692 TYR A N 1
ATOM 5461 C CA . TYR A 1 692 ? -23.364 -22.133 8.100 1.00 94.19 692 TYR A CA 1
ATOM 5462 C C . TYR A 1 692 ? -23.745 -23.581 7.763 1.00 94.19 692 TYR A C 1
ATOM 5464 O O . TYR A 1 692 ? -22.957 -24.308 7.164 1.00 94.19 692 TYR A O 1
ATOM 5472 N N . GLU A 1 693 ? -24.972 -24.006 8.081 1.00 93.19 693 GLU A N 1
ATOM 5473 C CA . GLU A 1 693 ? -25.481 -25.344 7.740 1.00 93.19 693 GLU A CA 1
ATOM 5474 C C . GLU A 1 693 ? -25.519 -25.611 6.234 1.00 93.19 693 GLU A C 1
ATOM 5476 O O . GLU A 1 693 ? -25.082 -26.672 5.781 1.00 93.19 693 GLU A O 1
ATOM 5481 N N . LYS A 1 694 ? -25.991 -24.641 5.445 1.00 93.06 694 LYS A N 1
ATOM 5482 C CA . LYS A 1 694 ? -25.985 -24.747 3.981 1.00 93.06 694 LYS A CA 1
ATOM 5483 C C . LYS A 1 694 ? -24.567 -24.858 3.437 1.00 93.06 694 LYS A C 1
ATOM 5485 O O . LYS A 1 694 ? -24.312 -25.706 2.581 1.00 93.06 694 LYS A O 1
ATOM 5490 N N . LEU A 1 695 ? -23.645 -24.042 3.950 1.00 94.19 695 LEU A N 1
ATOM 5491 C CA . LEU A 1 695 ? -22.252 -24.081 3.515 1.00 94.19 695 LEU A CA 1
ATOM 5492 C C . LEU A 1 695 ? -21.600 -25.429 3.859 1.00 94.19 695 LEU A C 1
ATOM 5494 O O . LEU A 1 695 ? -20.970 -26.022 2.986 1.00 94.19 695 LEU A O 1
ATOM 5498 N N . ARG A 1 696 ? -21.854 -25.975 5.060 1.00 94.69 696 ARG A N 1
ATOM 5499 C CA . ARG A 1 696 ? -21.419 -27.329 5.461 1.00 94.69 696 ARG A CA 1
ATOM 5500 C C . ARG A 1 696 ? -21.844 -28.398 4.458 1.00 94.69 696 ARG A C 1
ATOM 5502 O O . ARG A 1 696 ? -21.026 -29.219 4.053 1.00 94.69 696 ARG A O 1
ATOM 5509 N N . ALA A 1 697 ? -23.107 -28.380 4.030 1.00 93.25 697 ALA A N 1
ATOM 5510 C CA . ALA A 1 697 ? -23.618 -29.352 3.063 1.00 93.25 697 ALA A CA 1
ATOM 5511 C C . ALA A 1 697 ? -22.910 -29.248 1.697 1.00 93.25 697 ALA A C 1
ATOM 5513 O O . ALA A 1 697 ? -22.614 -30.264 1.066 1.00 93.25 697 ALA A O 1
ATOM 5514 N N . ILE A 1 698 ? -22.600 -28.027 1.252 1.00 93.81 698 ILE A N 1
ATOM 5515 C CA . ILE A 1 698 ? -21.887 -27.778 -0.009 1.00 93.81 698 ILE A CA 1
ATOM 5516 C C . ILE A 1 698 ? -20.432 -28.249 0.077 1.00 93.81 698 ILE A C 1
ATOM 5518 O O . ILE A 1 698 ? -19.944 -28.876 -0.867 1.00 93.81 698 ILE A O 1
ATOM 5522 N N . VAL A 1 699 ? -19.754 -27.967 1.193 1.00 91.19 699 VAL A N 1
ATOM 5523 C CA . VAL A 1 699 ? -18.375 -28.402 1.462 1.00 91.19 699 VAL A CA 1
ATOM 5524 C C . VAL A 1 699 ? -18.292 -29.933 1.467 1.00 91.19 699 VAL A C 1
ATOM 5526 O O . VAL A 1 699 ? -17.553 -30.498 0.661 1.00 91.19 699 VAL A O 1
ATOM 5529 N N . ALA A 1 700 ? -19.141 -30.613 2.244 1.00 89.06 700 ALA A N 1
ATOM 5530 C CA . ALA A 1 700 ? -19.173 -32.079 2.316 1.00 89.06 700 ALA A CA 1
ATOM 5531 C C . ALA A 1 700 ? -19.458 -32.746 0.951 1.00 89.06 700 ALA A C 1
ATOM 5533 O O . ALA A 1 700 ? -18.877 -33.778 0.596 1.00 89.06 700 ALA A O 1
ATOM 5534 N N . GLY A 1 701 ? -20.327 -32.132 0.138 1.00 84.56 701 GLY A N 1
ATOM 5535 C CA . GLY A 1 701 ? -20.639 -32.610 -1.210 1.00 84.56 701 GLY A CA 1
ATOM 5536 C C . GLY A 1 701 ? -19.454 -32.574 -2.184 1.00 84.56 701 GLY A C 1
ATOM 5537 O O . GLY A 1 701 ? -19.473 -33.281 -3.193 1.00 84.56 701 GLY A O 1
ATOM 5538 N N . ARG A 1 702 ? -18.415 -31.778 -1.907 1.00 81.88 702 ARG A N 1
ATOM 5539 C CA . ARG A 1 702 ? -17.202 -31.689 -2.739 1.00 81.88 702 ARG A CA 1
ATOM 5540 C C . ARG A 1 702 ? -16.178 -32.734 -2.383 1.00 81.88 702 ARG A C 1
ATOM 5542 O O . ARG A 1 702 ? -15.663 -33.375 -3.291 1.00 81.88 702 ARG A O 1
ATOM 5549 N N . GLU A 1 703 ? -15.933 -32.916 -1.092 1.00 71.38 703 GLU A N 1
ATOM 5550 C CA . GLU A 1 703 ? -15.016 -33.939 -0.589 1.00 71.38 703 GLU A CA 1
ATOM 5551 C C . GLU A 1 703 ? -15.460 -35.325 -1.067 1.00 71.38 703 GLU A C 1
ATOM 5553 O O . GLU A 1 703 ? -14.667 -36.115 -1.573 1.00 71.38 703 GLU A O 1
ATOM 5558 N N . SER A 1 704 ? -16.774 -35.567 -1.057 1.00 66.62 704 SER A N 1
ATOM 5559 C CA . SER A 1 704 ? -17.373 -36.798 -1.582 1.00 66.62 704 SER A CA 1
ATOM 5560 C C . SER A 1 704 ? -17.120 -37.007 -3.086 1.00 66.62 704 SER A C 1
ATOM 5562 O O . SER A 1 704 ? -16.992 -38.141 -3.538 1.00 66.62 704 SER A O 1
ATOM 5564 N N . ARG A 1 705 ? -17.044 -35.927 -3.881 1.00 60.78 705 ARG A N 1
ATOM 5565 C CA . ARG A 1 705 ? -16.780 -35.990 -5.332 1.00 60.78 705 ARG A CA 1
ATOM 5566 C C . ARG A 1 705 ? -15.292 -36.080 -5.665 1.00 60.78 705 ARG A C 1
ATOM 5568 O O . ARG A 1 705 ? -14.967 -36.665 -6.688 1.00 60.78 705 ARG A O 1
ATOM 5575 N N . SER A 1 706 ? -14.406 -35.533 -4.830 1.00 58.56 706 SER A N 1
ATOM 5576 C CA . SER A 1 706 ? -12.952 -35.636 -5.023 1.00 58.56 706 SER A CA 1
ATOM 5577 C C . SER A 1 706 ? -12.373 -36.989 -4.611 1.00 58.56 706 SER A C 1
ATOM 5579 O O . SER A 1 706 ? -11.286 -37.323 -5.052 1.00 58.56 706 SER A O 1
ATOM 5581 N N . VAL A 1 707 ? -13.068 -37.757 -3.763 1.00 51.81 707 VAL A N 1
ATOM 5582 C CA . VAL A 1 707 ? -12.668 -39.127 -3.375 1.00 51.81 707 VAL A CA 1
ATOM 5583 C C . VAL A 1 707 ? -13.180 -40.181 -4.374 1.00 51.81 707 VAL A C 1
ATOM 5585 O O . VAL A 1 707 ? -12.664 -41.294 -4.421 1.00 51.81 707 VAL A O 1
ATOM 5588 N N . ALA A 1 708 ? -14.194 -39.843 -5.178 1.00 44.50 708 ALA A N 1
ATOM 5589 C CA . ALA A 1 708 ? -14.835 -40.750 -6.135 1.00 44.50 708 ALA A CA 1
ATOM 5590 C C . ALA A 1 708 ? -14.293 -40.657 -7.578 1.00 44.50 708 ALA A C 1
ATOM 5592 O O . ALA A 1 708 ? -14.752 -41.413 -8.436 1.00 44.50 708 ALA A O 1
ATOM 5593 N N . GLY A 1 709 ? -13.367 -39.736 -7.856 1.00 35.59 709 GLY A N 1
ATOM 5594 C CA . GLY A 1 709 ? -12.676 -39.580 -9.142 1.00 35.59 709 GLY A CA 1
ATOM 5595 C C . GLY A 1 709 ? -11.175 -39.675 -8.951 1.00 35.59 709 GLY A C 1
ATOM 5596 O O . GLY A 1 709 ? -10.510 -40.109 -9.916 1.00 35.59 709 GLY A O 1
#

Mean predicted aligned error: 16.58 Å

Nearest PDB structures (foldseek):
  6jzq-assembly4_D  TM=7.901E-01  e=8.530E-18  Synechococcus elongatus PCC 7942 = FACHB-805
  6tm3-assembly1_A  TM=3.970E-01  e=6.601E-07  Methylorubrum extorquens AM1
  5kkc-assembly1_D  TM=4.563E-01  e=7.669E-03  Oryctolagus cuniculus
  2x1h-assembly2_B  TM=4.461E-01  e=6.488E-03  Homo sapiens
  4i9n-assembly2_G  TM=4.616E-01  e=1.266E-02  Oryctolagus cuniculus

Secondary structure (DSSP, 8-state):
--EEEEEEEEE--TT---EEEEEE-SSEEEEEEEEE--S-HHHHHHHHHHHTTT-SEEEEESS-SEEEETTEEEE-HHHHHHHTGGGTGGGEE-STTTHHHHHHHHHHHHHHHSSS-GGG--EEES-TTTTHHHHHHHHTT-S-EEE-IIIIIS-----B--HHHHHHHHHHHHHHHHHS-HHHH-GGGSSS-------HHHHHH-SEEES-HHHHHHH--S--TT-EEEE--SSTTHHHHHHHTT-SEEEESS-EETTEE--HHHHHHHHHHH----SHHHHHHHHHHHHHHTT----EEE-S------------PPPPPTT------S----S---TTEEEEEEEE--SSHHHHTTSHHHHHHHTTS-HHHHHHHHHHSPPEEEEEEEEEE-TTS-EEEEEEEE-S--HHHHTTS-HHHHHHHHHHHHHHHHHTT--EEEE-THHHHSSSTTHHHHTT-SSEEE-SHHHHHHHHHHHHHHHHHHTT--GGG-EEEEETTTSHHHHHHHHHHHTT-SEEEEE-S-HHHHHHHHHHHHHH-GGGTTTEEEES-THHHHTT-SEEEE----SS----TTTSPTT-EEEE--SS-SS-HHHHTT-TTSEEEES--EEPPTT-EE-S--SS-TTEE-HHHHHHHHHHHTT--S--S-SS---HHHHHHHHHHHHHHT-EEPPPEETTEEPPHHHHHHHHHHHHHHHHHHS--

Foldseek 3Di:
DAAEFEEEEAEQDLPFDWDWDWFDAPRHIYIYIYDHDHPDLVRLLVVQVVVVVVGQAYEYEDDDQWFQAPNDIDGLVVSCVSSVVVVQPLRYFHLRLPQLLLLLVQLVQVCVVDQDALQPFAEEELACRSNVSVVVNSLVRYQNYWGNLCCQQVVVNDTDRGNVSCRVCVVVSVVVSSPDDSVRRQVSNDPDLDAAQPPLVSLVRGQEYEEELRCCSRNVRPANANHEYEYADQAPVSCVSNLVRNHFKYKHSFWQGPNGRDDSRSVSSVLSVVDPDDDSVVSSVSSNLSCVVSVTHIDMDGSDDPDPDDDDDDDDPDDQPPPDDPDPDDDDLDADPDPQEFEAEEEDEAQDLVVVCVDPVVVVVVVPDPSVVVLVVQQSDAKDFDWKKDDFQFPVRFHYIYTYIYRSHYLVRCQVDRLVSLLVRLQVVLVVRVVSRHAEYEQDDSSQVPDFRCPSNQVRGPHAYEPLLLLLLLLQLVLQVVLCVLLVHQQQAFEEEEAQCLWLSNLLNQLVSLVRHQAYEYEALDVSSVVVSQVVSCVVRVSCVVRYYYDPAPLVCQQPGQEYEYADADPAQRDDLVSHHFLHEYEFAYVVTSDDPVRVVVRLRYHYWYSFWKAGPPPIDIPDCPLADGRTGHSSVVLRVLCSSVVNTHHQHGGGHGDNVSSVVSVVSCVVRVMDTDAIDDPSHHDDSVSSVSSSVSVVVVVVVVVVD

Radius of gyration: 29.9 Å; Cα contacts (8 Å, |Δi|>4): 1353; chains: 1; bounding box: 70×79×81 Å

pLDDT: mean 84.0, std 15.31, range [23.61, 98.44]

Solvent-accessible surface area (backbone atoms only — not comparable to full-atom values): 38265 Å² total; per-residue (Å²): 131,67,46,79,47,39,34,38,33,39,30,44,50,83,87,48,65,74,49,76,48,68,35,71,53,99,66,31,37,40,36,37,36,39,40,58,39,73,90,39,66,68,62,49,38,62,44,52,67,60,48,53,74,82,22,70,24,40,17,32,43,86,64,67,56,45,44,63,54,97,93,40,78,48,71,32,60,68,58,35,62,67,45,46,51,82,80,46,56,66,37,46,27,46,14,56,82,44,45,43,62,52,34,33,52,36,48,54,54,39,60,73,69,48,99,60,76,52,65,82,42,26,36,32,27,51,34,38,73,85,36,32,26,42,45,59,56,50,51,77,47,22,74,48,40,34,27,17,44,41,32,64,37,71,58,70,73,47,72,41,53,41,69,68,59,48,62,74,43,37,72,62,50,51,54,50,57,68,74,42,65,64,56,58,69,34,72,69,67,41,100,53,94,71,68,49,75,63,73,55,68,55,62,70,65,27,43,30,40,37,45,54,59,68,54,54,69,37,30,50,71,94,58,39,67,78,19,37,37,38,27,55,48,67,52,80,69,62,49,53,64,39,52,77,29,42,26,31,34,41,34,34,73,28,47,66,44,79,86,37,44,46,55,58,15,53,52,36,29,52,49,42,72,75,42,98,75,94,52,81,71,60,49,52,57,50,50,53,51,49,45,55,78,67,62,68,56,49,51,72,43,73,62,54,76,89,70,85,74,80,76,90,81,88,75,88,74,81,75,80,58,99,82,71,74,79,84,89,76,90,66,91,76,69,75,72,84,47,97,78,44,32,31,24,31,36,38,42,55,41,72,44,69,73,63,53,43,70,39,68,68,48,38,58,46,54,78,80,42,60,68,68,59,53,44,55,57,38,48,68,49,70,49,43,74,74,41,58,34,39,64,34,44,36,73,73,66,41,25,32,36,35,41,32,29,38,37,50,35,30,46,71,43,57,75,69,48,61,52,68,65,53,43,56,40,53,43,54,44,37,50,57,32,42,78,62,54,20,40,30,36,19,30,38,70,64,65,26,63,56,71,59,18,44,45,76,46,43,80,68,34,90,35,15,31,26,37,14,53,38,34,32,41,40,30,30,54,50,39,51,51,55,52,29,56,65,28,74,47,60,48,62,80,28,31,33,31,26,38,25,22,71,36,45,55,18,39,42,46,46,51,58,44,56,81,44,36,46,29,42,37,39,16,32,84,50,61,71,51,46,52,54,50,49,56,50,39,35,69,78,38,59,87,34,60,92,37,57,49,76,38,67,51,51,77,85,43,38,59,69,26,42,34,34,41,36,38,44,87,60,93,64,68,71,61,65,73,84,51,43,27,68,44,16,40,34,34,41,55,20,81,67,60,42,66,55,67,81,59,51,72,74,43,85,44,50,45,64,31,45,36,36,43,29,34,53,48,80,79,36,42,64,91,60,92,81,84,59,63,86,57,45,44,52,25,30,56,47,37,39,50,52,30,28,49,70,69,52,41,61,68,66,40,53,42,62,72,63,58,65,66,54,20,57,50,50,42,52,51,34,56,63,37,60,53,43,75,40,81,58,29,34,94,90,36,70,64,55,72,67,58,35,53,50,29,27,55,50,42,53,58,46,58,60,52,67,75,74,109